Protein 2DYU (pdb70)

Foldseek 3Di:
DAKEKEWQAAQEAADFLVSLVVLLVVVLVLLLVCCVVPVRHAEYEYFFCSRQFDDLLPCQPPRRADAVVDPSLLSVLVSLLVSQHKYKDWGFHDDPPQFATTFTWMFIHGNNSHTFDIWTAQDADPDSDRHDHTDPQWDWGDGPQRFTETEHEAVCLLDLVSLLRSLVNPGQEYEYHYEQCPVVVVVNLVSLLVSLQLRLHKYWYWYHQYGYNPGRQRIWTWIAGSNSHTPWTDHRDHRDMTMDDDNSVVSVVCCVDPDPSNNSVCQQAPCCPVDPRHDRPPPDPQVVCVVVVRRDDPCPVPDDGDHNVVVPDDRPGTRDSD/DAKEKEWQAAQEAADFLVSLVVLLVVVLVLLQVVCVVVVGHAEYEYFACSRQFDDPQACQPPRRADAVVDPSLLSVLVSLQVSQHKYKDWGFHDDPPVFATTFTWIFIHGNNSDTFDIWTAQDAPPDVDRHDHTDPQWDWGDGPQRFIETEHEACRLLDLVSLLVHLVNPGQEYEYHYEACPPVVVSVLVSQLCSLQLRLHKYWYWYHQDGYNPGRQRIWIWIAGSNSHTPWIDHGDHRDMTMDDDNSVVSVVCCVDPDPSNNSCCQQAPPCVVPPSHHRPNVDPQVVCVVVVRRDDPCVVPDDPDHNPVPDDDPVGTDDSD

Organism: Helicobacter pylori (strain ATCC 700392 / 26695) (NCBI:txid85962)

Radius of gyration: 25.65 Å; Cα contacts (8 Å, |Δi|>4): 1725; chains: 2; bounding box: 52×65×75 Å

Structure (mmCIF, N/CA/C/O backbone):
data_2DYU
#
_entry.id   2DYU
#
_cell.length_a   147.215
_cell.length_b   147.215
_cell.length_c   72.273
_cell.angle_alpha   90.00
_cell.angle_beta   90.00
_cell.angle_gamma   120.00
#
_symmetry.space_group_name_H-M   'H 3'
#
loop_
_entity.id
_entity.type
_entity.pdbx_description
1 polymer Formamidase
2 water water
#
loop_
_atom_site.group_PDB
_atom_site.id
_atom_site.type_symbol
_atom_site.label_atom_id
_atom_site.label_alt_id
_atom_site.label_comp_id
_atom_site.label_asym_id
_atom_site.label_entity_id
_atom_site.label_seq_id
_atom_site.pdbx_PDB_ins_code
_atom_site.Cartn_x
_atom_site.Cartn_y
_atom_site.Cartn_z
_atom_site.occupancy
_atom_site.B_iso_or_equiv
_atom_site.auth_seq_id
_atom_site.auth_comp_id
_atom_site.auth_asym_id
_atom_site.auth_atom_id
_atom_site.pdbx_PDB_model_num
ATOM 1 N N . GLY A 1 13 ? -20.081 3.519 -15.353 1.00 18.18 13 GLY A N 1
ATOM 2 C CA . GLY A 1 13 ? -19.158 2.507 -15.956 1.00 17.44 13 GLY A CA 1
ATOM 3 C C . GLY A 1 13 ? -18.882 1.304 -15.078 1.00 17.31 13 GLY A C 1
ATOM 4 O O . GLY A 1 13 ? -19.172 1.309 -13.877 1.00 17.38 13 GLY A O 1
ATOM 5 N N . PHE A 1 14 ? -18.323 0.258 -15.678 1.00 16.01 14 PHE A N 1
ATOM 6 C CA . PHE A 1 14 ? -17.766 -0.833 -14.894 1.00 15.32 14 PHE A CA 1
ATOM 7 C C . PHE A 1 14 ? -16.519 -1.368 -15.582 1.00 14.77 14 PHE A C 1
ATOM 8 O O . PHE A 1 14 ? -16.372 -1.236 -16.790 1.00 14.79 14 PHE A O 1
ATOM 16 N N . LEU A 1 15 ? -15.625 -1.958 -14.796 1.00 14.22 15 LEU A N 1
ATOM 17 C CA . LEU A 1 15 ? -14.376 -2.507 -15.302 1.00 13.94 15 LEU A CA 1
ATOM 18 C C . LEU A 1 15 ? -14.565 -3.986 -15.568 1.00 13.70 15 LEU A C 1
ATOM 19 O O . LEU A 1 15 ? -15.023 -4.718 -14.689 1.00 13.38 15 LEU A O 1
ATOM 24 N N . VAL A 1 16 ? -14.196 -4.421 -16.774 1.00 13.67 16 VAL A N 1
ATOM 25 C CA . VAL A 1 16 ? -14.286 -5.825 -17.154 1.00 13.26 16 VAL A CA 1
ATOM 26 C C . VAL A 1 16 ? -12.886 -6.422 -17.335 1.00 13.26 16 VAL A C 1
ATOM 27 O O . VAL A 1 16 ? -11.949 -5.727 -17.725 1.00 12.82 16 VAL A O 1
ATOM 31 N N . ALA A 1 17 ? -12.748 -7.711 -17.035 1.00 13.01 17 ALA A N 1
ATOM 32 C CA . ALA A 1 17 ? -11.492 -8.425 -17.255 1.00 12.77 17 ALA A CA 1
ATOM 33 C C . ALA A 1 17 ? -11.758 -9.700 -18.040 1.00 12.84 17 ALA A C 1
ATOM 34 O O . ALA A 1 17 ? -12.649 -10.471 -17.696 1.00 12.89 17 ALA A O 1
ATOM 36 N N . ALA A 1 18 ? -10.987 -9.898 -19.101 1.00 12.61 18 ALA A N 1
ATOM 37 C CA . ALA A 1 18 ? -11.048 -11.118 -19.897 1.00 12.62 18 ALA A CA 1
ATOM 38 C C . ALA A 1 18 ? -9.730 -11.854 -19.730 1.00 12.62 18 ALA A C 1
ATOM 39 O O . ALA A 1 18 ? -8.653 -11.287 -19.961 1.00 12.53 18 ALA A O 1
ATOM 41 N N . ILE A 1 19 ? -9.810 -13.116 -19.319 1.00 12.13 19 ILE A N 1
ATOM 42 C CA . ILE A 1 19 ? -8.617 -13.865 -18.924 1.00 12.56 19 ILE A CA 1
ATOM 43 C C . ILE A 1 19 ? -8.148 -14.806 -20.027 1.00 12.28 19 ILE A C 1
ATOM 44 O O . ILE A 1 19 ? -8.875 -15.720 -20.411 1.00 12.59 19 ILE A O 1
ATOM 49 N N . GLN A 1 20 ? -6.920 -14.606 -20.508 1.00 12.29 20 GLN A N 1
ATOM 50 C CA . GLN A 1 20 ? -6.343 -15.474 -21.525 1.00 13.02 20 GLN A CA 1
ATOM 51 C C . GLN A 1 20 ? -5.783 -16.702 -20.829 1.00 13.45 20 GLN A C 1
ATOM 52 O O . GLN A 1 20 ? -4.569 -16.848 -20.649 1.00 13.60 20 GLN A O 1
ATOM 58 N N . PHE A 1 21 ? -6.704 -17.564 -20.419 1.00 13.96 21 PHE A N 1
ATOM 59 C CA . PHE A 1 21 ? -6.407 -18.714 -19.588 1.00 14.25 21 PHE A CA 1
ATOM 60 C C . PHE A 1 21 ? -5.760 -19.836 -20.396 1.00 15.15 21 PHE A C 1
ATOM 61 O O . PHE A 1 21 ? -6.268 -20.213 -21.450 1.00 15.17 21 PHE A O 1
ATOM 69 N N . PRO A 1 22 ? -4.619 -20.363 -19.909 1.00 15.73 22 PRO A N 1
ATOM 70 C CA . PRO A 1 22 ? -4.012 -21.539 -20.498 1.00 16.78 22 PRO A CA 1
ATOM 71 C C . PRO A 1 22 ? -4.486 -22.827 -19.822 1.00 17.55 22 PRO A C 1
ATOM 72 O O . PRO A 1 22 ? -4.426 -22.958 -18.596 1.00 18.41 22 PRO A O 1
ATOM 76 N N . VAL A 1 23 ? -4.955 -23.776 -20.617 1.00 18.05 23 VAL A N 1
ATOM 77 C CA . VAL A 1 23 ? -5.361 -25.059 -20.075 1.00 18.57 23 VAL A CA 1
ATOM 78 C C . VAL A 1 23 ? -4.342 -26.141 -20.453 1.00 18.86 23 VAL A C 1
ATOM 79 O O . VAL A 1 23 ? -3.916 -26.228 -21.608 1.00 18.79 23 VAL A O 1
ATOM 83 N N . PRO A 1 24 ? -3.909 -26.944 -19.467 1.00 19.59 24 PRO A N 1
ATOM 84 C CA . PRO A 1 24 ? -3.022 -28.053 -19.801 1.00 20.17 24 PRO A CA 1
ATOM 85 C C . PRO A 1 24 ? -3.779 -29.111 -20.595 1.00 20.48 24 PRO A C 1
ATOM 86 O O . PRO A 1 24 ? -4.997 -28.994 -20.778 1.00 20.48 24 PRO A O 1
ATOM 90 N N . ILE A 1 25 ? -3.070 -30.125 -21.083 1.00 20.88 25 ILE A N 1
ATOM 91 C CA . ILE A 1 25 ? -3.741 -31.278 -21.660 1.00 20.88 25 ILE A CA 1
ATOM 92 C C . ILE A 1 25 ? -4.514 -31.940 -20.524 1.00 20.49 25 ILE A C 1
ATOM 93 O O . ILE A 1 25 ? -4.018 -32.047 -19.401 1.00 20.59 25 ILE A O 1
ATOM 98 N N . VAL A 1 26 ? -5.758 -32.314 -20.803 1.00 19.65 26 VAL A N 1
ATOM 99 C CA . VAL A 1 26 ? -6.638 -32.847 -19.774 1.00 18.76 26 VAL A CA 1
ATOM 100 C C . VAL A 1 26 ? -6.842 -34.330 -20.036 1.00 18.14 26 VAL A C 1
ATOM 101 O O . VAL A 1 26 ? -7.417 -34.709 -21.051 1.00 17.89 26 VAL A O 1
ATOM 105 N N . ASN A 1 27 ? -6.360 -35.157 -19.112 1.00 18.05 27 ASN A N 1
ATOM 106 C CA . ASN A 1 27 ? -6.403 -36.609 -19.273 1.00 17.79 27 ASN A CA 1
ATOM 107 C C . ASN A 1 27 ? -7.344 -37.307 -18.293 1.00 17.63 27 ASN A C 1
ATOM 108 O O . ASN A 1 27 ? -7.567 -38.512 -18.406 1.00 17.87 27 ASN A O 1
ATOM 113 N N . SER A 1 28 ? -7.894 -36.552 -17.343 1.00 17.49 28 SER A N 1
ATOM 114 C CA . SER A 1 28 ? -8.607 -37.130 -16.206 1.00 17.32 28 SER A CA 1
ATOM 115 C C . SER A 1 28 ? -9.516 -36.130 -15.485 1.00 17.58 28 SER A C 1
ATOM 116 O O . SER A 1 28 ? -9.379 -34.920 -15.654 1.00 17.35 28 SER A O 1
ATOM 119 N N . ARG A 1 29 ? -10.428 -36.649 -14.661 1.00 17.60 29 ARG A N 1
ATOM 120 C CA . ARG A 1 29 ? -11.207 -35.818 -13.748 1.00 18.29 29 ARG A CA 1
ATOM 121 C C . ARG A 1 29 ? -10.271 -35.043 -12.819 1.00 18.04 29 ARG A C 1
ATOM 122 O O . ARG A 1 29 ? -10.553 -33.901 -12.455 1.00 17.98 29 ARG A O 1
ATOM 130 N N . LYS A 1 30 ? -9.154 -35.668 -12.449 1.00 17.74 30 LYS A N 1
ATOM 131 C CA . LYS A 1 30 ? -8.138 -35.014 -11.625 1.00 17.93 30 LYS A CA 1
ATOM 132 C C . LYS A 1 30 ? -7.658 -33.709 -12.264 1.00 17.28 30 LYS A C 1
ATOM 133 O O . LYS A 1 30 ? -7.557 -32.682 -11.591 1.00 17.25 30 LYS A O 1
ATOM 139 N N . ASP A 1 31 ? -7.393 -33.753 -13.567 1.00 17.05 31 ASP A N 1
ATOM 140 C CA . ASP A 1 31 ? -6.961 -32.563 -14.305 1.00 16.53 31 ASP A CA 1
ATOM 141 C C . ASP A 1 31 ? -8.061 -31.510 -14.384 1.00 16.11 31 ASP A C 1
ATOM 142 O O . ASP A 1 31 ? -7.783 -30.312 -14.319 1.00 15.59 31 ASP A O 1
ATOM 147 N N . ILE A 1 32 ? -9.305 -31.961 -14.515 1.00 15.66 32 ILE A N 1
ATOM 148 C CA . ILE A 1 32 ? -10.448 -31.049 -14.560 1.00 15.40 32 ILE A CA 1
ATOM 149 C C . ILE A 1 32 ? -10.583 -30.298 -13.226 1.00 15.72 32 ILE A C 1
ATOM 150 O O . ILE A 1 32 ? -10.757 -29.074 -13.200 1.00 15.05 32 ILE A O 1
ATOM 155 N N . ASP A 1 33 ? -10.499 -31.029 -12.115 1.00 16.01 33 ASP A N 1
ATOM 156 C CA . ASP A 1 33 ? -10.531 -30.406 -10.793 1.00 16.67 33 ASP A CA 1
ATOM 157 C C . ASP A 1 33 ? -9.377 -29.400 -10.627 1.00 16.81 33 ASP A C 1
ATOM 158 O O . ASP A 1 33 ? -9.537 -28.344 -10.017 1.00 16.30 33 ASP A O 1
ATOM 163 N N . HIS A 1 34 ? -8.220 -29.746 -11.185 1.00 17.78 34 HIS A N 1
ATOM 164 C CA . HIS A 1 34 ? -7.057 -28.852 -11.207 1.00 18.60 34 HIS A CA 1
ATOM 165 C C . HIS A 1 34 ? -7.374 -27.556 -11.969 1.00 17.97 34 HIS A C 1
ATOM 166 O O . HIS A 1 34 ? -7.098 -26.459 -11.481 1.00 18.38 34 HIS A O 1
ATOM 173 N N . ASN A 1 35 ? -7.971 -27.674 -13.154 1.00 17.34 35 ASN A N 1
ATOM 174 C CA . ASN A 1 35 ? -8.392 -26.479 -13.897 1.00 16.55 35 ASN A CA 1
ATOM 175 C C . ASN A 1 35 ? -9.351 -25.622 -13.087 1.00 16.02 35 ASN A C 1
ATOM 176 O O . ASN A 1 35 ? -9.245 -24.397 -13.083 1.00 15.46 35 ASN A O 1
ATOM 181 N N . ILE A 1 36 ? -10.292 -26.269 -12.405 1.00 15.46 36 ILE A N 1
ATOM 182 C CA . ILE A 1 36 ? -11.264 -25.552 -11.595 1.00 15.20 36 ILE A CA 1
ATOM 183 C C . ILE A 1 36 ? -10.580 -24.756 -10.482 1.00 15.79 36 ILE A C 1
ATOM 184 O O . ILE A 1 36 ? -10.904 -23.578 -10.255 1.00 15.09 36 ILE A O 1
ATOM 189 N N . GLU A 1 37 ? -9.624 -25.382 -9.799 1.00 15.92 37 GLU A N 1
ATOM 190 C CA . GLU A 1 37 ? -8.904 -24.673 -8.744 1.00 17.22 37 GLU A CA 1
ATOM 191 C C . GLU A 1 37 ? -8.055 -23.548 -9.320 1.00 16.92 37 GLU A C 1
ATOM 192 O O . GLU A 1 37 ? -8.014 -22.450 -8.759 1.00 17.62 37 GLU A O 1
ATOM 198 N N . SER A 1 38 ? -7.411 -23.809 -10.454 1.00 16.85 38 SER A N 1
ATOM 199 C CA . SER A 1 38 ? -6.621 -22.794 -11.153 1.00 16.71 38 SER A CA 1
ATOM 200 C C . SER A 1 38 ? -7.461 -21.582 -11.587 1.00 16.10 38 SER A C 1
ATOM 201 O O . SER A 1 38 ? -7.032 -20.438 -11.447 1.00 15.68 38 SER A O 1
ATOM 204 N N . ILE A 1 39 ? -8.652 -21.841 -12.123 1.00 15.04 39 ILE A N 1
ATOM 205 C CA . ILE A 1 39 ? -9.574 -20.769 -12.504 1.00 14.83 39 ILE A CA 1
ATOM 206 C C . ILE A 1 39 ? -9.985 -19.937 -11.290 1.00 15.05 39 ILE A C 1
ATOM 207 O O . ILE A 1 39 ? -9.969 -18.702 -11.323 1.00 14.94 39 ILE A O 1
ATOM 212 N N . ILE A 1 40 ? -10.318 -20.617 -10.202 1.00 14.78 40 ILE A N 1
ATOM 213 C CA . ILE A 1 40 ? -10.727 -19.931 -8.978 1.00 15.04 40 ILE A CA 1
ATOM 214 C C . ILE A 1 40 ? -9.593 -19.058 -8.413 1.00 15.25 40 ILE A C 1
ATOM 215 O O . ILE A 1 40 ? -9.823 -17.897 -8.052 1.00 15.12 40 ILE A O 1
ATOM 220 N N . ARG A 1 41 ? -8.372 -19.597 -8.372 1.00 15.36 41 ARG A N 1
ATOM 221 C CA . ARG A 1 41 ? -7.200 -18.822 -7.938 1.00 16.25 41 ARG A CA 1
ATOM 222 C C . ARG A 1 41 ? -6.992 -17.596 -8.817 1.00 15.69 41 ARG A C 1
ATOM 223 O O . ARG A 1 41 ? -6.691 -16.513 -8.328 1.00 15.86 41 ARG A O 1
ATOM 231 N N . THR A 1 42 ? -7.155 -17.781 -10.123 1.00 15.78 42 THR A N 1
ATOM 232 C CA . THR A 1 42 ? -7.017 -16.692 -11.087 1.00 15.72 42 THR A CA 1
ATOM 233 C C . THR A 1 42 ? -8.097 -15.626 -10.868 1.00 15.60 42 THR A C 1
ATOM 234 O O . THR A 1 42 ? -7.840 -14.421 -11.002 1.00 15.37 42 THR A O 1
ATOM 238 N N . LEU A 1 43 ? -9.308 -16.073 -10.546 1.00 15.34 43 LEU A N 1
ATOM 239 C CA . LEU A 1 43 ? -10.413 -15.160 -10.280 1.00 15.47 43 LEU A CA 1
ATOM 240 C C . LEU A 1 43 ? -10.084 -14.260 -9.093 1.00 15.74 43 LEU A C 1
ATOM 241 O O . LEU A 1 43 ? -10.201 -13.034 -9.177 1.00 15.50 43 LEU A O 1
ATOM 246 N N . HIS A 1 44 ? -9.675 -14.873 -7.987 1.00 15.70 44 HIS A N 1
ATOM 247 C CA . HIS A 1 44 ? -9.293 -14.106 -6.808 1.00 16.05 44 HIS A CA 1
ATOM 248 C C . HIS A 1 44 ? -8.111 -13.166 -7.049 1.00 15.86 44 HIS A C 1
ATOM 249 O O . HIS A 1 44 ? -8.136 -12.019 -6.585 1.00 15.65 44 HIS A O 1
ATOM 256 N N . ALA A 1 45 ? -7.104 -13.639 -7.780 1.00 16.12 45 ALA A N 1
ATOM 257 C CA . ALA A 1 45 ? -5.899 -12.850 -8.072 1.00 16.37 45 ALA A CA 1
ATOM 258 C C . ALA A 1 45 ? -6.226 -11.643 -8.940 1.00 16.39 45 ALA A C 1
ATOM 259 O O . ALA A 1 45 ? -5.638 -10.574 -8.782 1.00 17.49 45 ALA A O 1
ATOM 261 N N . THR A 1 46 ? -7.162 -11.825 -9.863 1.00 16.72 46 THR A N 1
ATOM 262 C CA . THR A 1 46 ? -7.625 -10.739 -10.721 1.00 16.73 46 THR A CA 1
ATOM 263 C C . THR A 1 46 ? -8.343 -9.673 -9.898 1.00 16.97 46 THR A C 1
ATOM 264 O O . THR A 1 46 ? -8.127 -8.473 -10.096 1.00 17.24 46 THR A O 1
ATOM 268 N N . LYS A 1 47 ? -9.189 -10.103 -8.969 1.00 17.51 47 LYS A N 1
ATOM 269 C CA . LYS A 1 47 ? -9.888 -9.161 -8.099 1.00 17.95 47 LYS A CA 1
ATOM 270 C C . LYS A 1 47 ? -8.895 -8.417 -7.206 1.00 18.34 47 LYS A C 1
ATOM 271 O O . LYS A 1 47 ? -9.060 -7.226 -6.948 1.00 18.58 47 LYS A O 1
ATOM 277 N N . ALA A 1 48 ? -7.870 -9.122 -6.740 1.00 18.41 48 ALA A N 1
ATOM 278 C CA . ALA A 1 48 ? -6.863 -8.513 -5.883 1.00 19.08 48 ALA A CA 1
ATOM 279 C C . ALA A 1 48 ? -6.070 -7.500 -6.679 1.00 19.56 48 ALA A C 1
ATOM 280 O O . ALA A 1 48 ? -5.771 -6.413 -6.186 1.00 19.71 48 ALA A O 1
ATOM 282 N N . GLY A 1 49 ? -5.737 -7.861 -7.914 1.00 19.81 49 GLY A N 1
ATOM 283 C CA . GLY A 1 49 ? -4.922 -7.016 -8.775 1.00 20.19 49 GLY A CA 1
ATOM 284 C C . GLY A 1 49 ? -5.684 -5.825 -9.329 1.00 20.59 49 GLY A C 1
ATOM 285 O O . GLY A 1 49 ? -5.107 -4.764 -9.572 1.00 20.76 49 GLY A O 1
ATOM 286 N N . TYR A 1 50 ? -6.983 -6.012 -9.534 1.00 20.38 50 TYR A N 1
ATOM 287 C CA . TYR A 1 50 ? -7.863 -4.985 -10.081 1.00 20.52 50 TYR A CA 1
ATOM 288 C C . TYR A 1 50 ? -9.067 -4.848 -9.163 1.00 20.69 50 TYR A C 1
ATOM 289 O O . TYR A 1 50 ? -10.145 -5.375 -9.463 1.00 20.07 50 TYR A O 1
ATOM 298 N N . PRO A 1 51 ? -8.894 -4.148 -8.030 1.00 20.30 51 PRO A N 1
ATOM 299 C CA . PRO A 1 51 ? -9.949 -4.061 -7.014 1.00 20.32 51 PRO A CA 1
ATOM 300 C C . PRO A 1 51 ? -11.293 -3.538 -7.525 1.00 20.08 51 PRO A C 1
ATOM 301 O O . PRO A 1 51 ? -12.331 -3.788 -6.909 1.00 20.15 51 PRO A O 1
ATOM 305 N N . GLY A 1 52 ? -11.275 -2.825 -8.644 1.00 19.70 52 GLY A N 1
ATOM 306 C CA . GLY A 1 52 ? -12.492 -2.265 -9.197 1.00 19.34 52 GLY A CA 1
ATOM 307 C C . GLY A 1 52 ? -13.246 -3.186 -10.134 1.00 18.57 52 GLY A C 1
ATOM 308 O O . GLY A 1 52 ? -14.378 -2.885 -10.502 1.00 19.57 52 GLY A O 1
ATOM 309 N N . VAL A 1 53 ? -12.627 -4.299 -10.527 1.00 17.73 53 VAL A N 1
ATOM 310 C CA . VAL A 1 53 ? -13.229 -5.202 -11.525 1.00 16.79 53 VAL A CA 1
ATOM 311 C C . VAL A 1 53 ? -14.567 -5.777 -11.051 1.00 16.21 53 VAL A C 1
ATOM 312 O O . VAL A 1 53 ? -14.701 -6.204 -9.899 1.00 16.17 53 VAL A O 1
ATOM 316 N N . GLU A 1 54 ? -15.565 -5.769 -11.929 1.00 15.05 54 GLU A N 1
ATOM 317 C CA . GLU A 1 54 ? -16.883 -6.298 -11.558 1.00 14.99 54 GLU A CA 1
ATOM 318 C C . GLU A 1 54 ? -17.319 -7.491 -12.399 1.00 14.09 54 GLU A C 1
ATOM 319 O O . GLU A 1 54 ? -18.310 -8.140 -12.078 1.00 14.47 54 GLU A O 1
ATOM 325 N N . LEU A 1 55 ? -16.594 -7.753 -13.484 1.00 13.13 55 LEU A N 1
ATOM 326 C CA . LEU A 1 55 ? -16.935 -8.854 -14.392 1.00 12.47 55 LEU A CA 1
ATOM 327 C C . LEU A 1 55 ? -15.649 -9.492 -14.872 1.00 11.72 55 LEU A C 1
ATOM 328 O O . LEU A 1 55 ? -14.784 -8.813 -15.452 1.00 11.26 55 LEU A O 1
ATOM 333 N N . ILE A 1 56 ? -15.508 -10.786 -14.591 1.00 10.87 56 ILE A N 1
ATOM 334 C CA . ILE A 1 56 ? -14.320 -11.550 -14.956 1.00 10.76 56 ILE A CA 1
ATOM 335 C C . ILE A 1 56 ? -14.729 -12.714 -15.865 1.00 10.72 56 ILE A C 1
ATOM 336 O O . ILE A 1 56 ? -15.604 -13.504 -15.503 1.00 10.67 56 ILE A O 1
ATOM 341 N N . ILE A 1 57 ? -14.099 -12.811 -17.036 1.00 10.48 57 ILE A N 1
ATOM 342 C CA . ILE A 1 57 ? -14.554 -13.727 -18.089 1.00 10.76 57 ILE A CA 1
ATOM 343 C C . ILE A 1 57 ? -13.489 -14.751 -18.485 1.00 10.87 57 ILE A C 1
ATOM 344 O O . ILE A 1 57 ? -12.396 -14.379 -18.892 1.00 11.68 57 ILE A O 1
ATOM 349 N N . PHE A 1 58 ? -13.829 -16.035 -18.362 1.00 10.90 58 PHE A N 1
ATOM 350 C CA . PHE A 1 58 ? -12.939 -17.128 -18.756 1.00 10.43 58 PHE A CA 1
ATOM 351 C C . PHE A 1 58 ? -13.357 -17.726 -20.105 1.00 10.18 58 PHE A C 1
ATOM 352 O O . PHE A 1 58 ? -14.537 -17.690 -20.465 1.00 10.51 58 PHE A O 1
ATOM 360 N N . PRO A 1 59 ? -12.380 -18.257 -20.864 1.00 10.63 59 PRO A N 1
ATOM 361 C CA . PRO A 1 59 ? -12.616 -18.753 -22.221 1.00 10.48 59 PRO A CA 1
ATOM 362 C C . PRO A 1 59 ? -13.351 -20.083 -22.306 1.00 10.68 59 PRO A C 1
ATOM 363 O O . PRO A 1 59 ? -13.496 -20.811 -21.307 1.00 10.49 59 PRO A O 1
ATOM 367 N N . GLU A 1 60 ? -13.800 -20.395 -23.520 1.00 10.54 60 GLU A N 1
ATOM 368 C CA . GLU A 1 60 ? -14.377 -21.702 -23.824 1.00 10.74 60 GLU A CA 1
ATOM 369 C C . GLU A 1 60 ? -13.339 -22.791 -23.555 1.00 10.51 60 GLU A C 1
ATOM 370 O O . GLU A 1 60 ? -12.152 -22.619 -23.858 1.00 10.59 60 GLU A O 1
ATOM 376 N N . TYR A 1 61 ? -13.798 -23.899 -22.974 1.00 10.80 61 TYR A N 1
ATOM 377 C CA . TYR A 1 61 ? -12.964 -25.075 -22.678 1.00 11.25 61 TYR A CA 1
ATOM 378 C C . TYR A 1 61 ? -11.975 -24.870 -21.520 1.00 11.17 61 TYR A C 1
ATOM 379 O O . TYR A 1 61 ? -11.115 -25.713 -21.279 1.00 11.69 61 TYR A O 1
ATOM 388 N N . SER A 1 62 ? -12.121 -23.776 -20.778 1.00 11.55 62 SER A N 1
ATOM 389 C CA . SER A 1 62 ? -11.188 -23.510 -19.692 1.00 11.53 62 SER A CA 1
ATOM 390 C C . SER A 1 62 ? -11.382 -24.484 -18.516 1.00 12.24 62 SER A C 1
ATOM 391 O O . SER A 1 62 ? -10.432 -24.759 -17.787 1.00 13.25 62 SER A O 1
ATOM 394 N N . THR A 1 63 ? -12.588 -25.031 -18.360 1.00 12.43 63 THR A N 1
ATOM 395 C CA . THR A 1 63 ? -12.858 -26.008 -17.291 1.00 12.76 63 THR A CA 1
ATOM 396 C C . THR A 1 63 ? -12.330 -27.404 -17.637 1.00 13.11 63 THR A C 1
ATOM 397 O O . THR A 1 63 ? -11.639 -28.033 -16.836 1.00 12.62 63 THR A O 1
ATOM 401 N N . GLN A 1 64 ? -12.649 -27.883 -18.835 1.00 12.93 64 GLN A N 1
ATOM 402 C CA . GLN A 1 64 ? -12.415 -29.286 -19.172 1.00 13.51 64 GLN A CA 1
ATOM 403 C C . GLN A 1 64 ? -11.352 -29.529 -20.244 1.00 14.07 64 GLN A C 1
ATOM 404 O O . GLN A 1 64 ? -11.007 -30.678 -20.535 1.00 13.70 64 GLN A O 1
ATOM 410 N N . GLY A 1 65 ? -10.844 -28.454 -20.838 1.00 14.47 65 GLY A N 1
ATOM 411 C CA . GLY A 1 65 ? -9.855 -28.577 -21.898 1.00 15.09 65 GLY A CA 1
ATOM 412 C C . GLY A 1 65 ? -10.442 -29.083 -23.197 1.00 15.90 65 GLY A C 1
ATOM 413 O O . GLY A 1 65 ? -11.660 -29.049 -23.398 1.00 14.91 65 GLY A O 1
ATOM 414 N N . LEU A 1 66 ? -9.561 -29.554 -24.076 1.00 17.21 66 LEU A N 1
ATOM 415 C CA . LEU A 1 66 ? -9.925 -29.931 -25.431 1.00 18.54 66 LEU A CA 1
ATOM 416 C C . LEU A 1 66 ? -9.351 -31.284 -25.817 1.00 19.04 66 LEU A C 1
ATOM 417 O O . LEU A 1 66 ? -8.666 -31.406 -26.838 1.00 19.46 66 LEU A O 1
ATOM 422 N N . ASN A 1 67 ? -9.617 -32.299 -25.004 1.00 18.96 67 ASN A N 1
ATOM 423 C CA . ASN A 1 67 ? -9.179 -33.645 -25.332 1.00 19.30 67 ASN A CA 1
ATOM 424 C C . ASN A 1 67 ? -10.275 -34.314 -26.140 1.00 19.82 67 ASN A C 1
ATOM 425 O O . ASN A 1 67 ? -11.246 -34.817 -25.572 1.00 20.03 67 ASN A O 1
ATOM 430 N N . THR A 1 68 ? -10.121 -34.323 -27.463 1.00 20.55 68 THR A N 1
ATOM 431 C CA . THR A 1 68 ? -11.194 -34.784 -28.346 1.00 21.42 68 THR A CA 1
ATOM 432 C C . THR A 1 68 ? -11.381 -36.294 -28.324 1.00 21.45 68 THR A C 1
ATOM 433 O O . THR A 1 68 ? -12.359 -36.810 -28.864 1.00 21.81 68 THR A O 1
ATOM 437 N N . ALA A 1 69 ? -10.457 -37.003 -27.687 1.00 21.55 69 ALA A N 1
ATOM 438 C CA . ALA A 1 69 ? -10.603 -38.442 -27.521 1.00 21.32 69 ALA A CA 1
ATOM 439 C C . ALA A 1 69 ? -11.422 -38.784 -26.270 1.00 20.94 69 ALA A C 1
ATOM 440 O O . ALA A 1 69 ? -11.864 -39.922 -26.110 1.00 21.26 69 ALA A O 1
ATOM 442 N N . LYS A 1 70 ? -11.629 -37.797 -25.398 1.00 20.17 70 LYS A N 1
ATOM 443 C CA . LYS A 1 70 ? -12.234 -38.037 -24.084 1.00 19.28 70 LYS A CA 1
ATOM 444 C C . LYS A 1 70 ? -13.434 -37.136 -23.790 1.00 18.55 70 LYS A C 1
ATOM 445 O O . LYS A 1 70 ? -14.180 -37.387 -22.844 1.00 18.05 70 LYS A O 1
ATOM 451 N N . TRP A 1 71 ? -13.606 -36.083 -24.580 1.00 17.44 71 TRP A N 1
ATOM 452 C CA . TRP A 1 71 ? -14.535 -34.995 -24.226 1.00 17.22 71 TRP A CA 1
ATOM 453 C C . TRP A 1 71 ? -16.029 -35.347 -24.184 1.00 16.58 71 TRP A C 1
ATOM 454 O O . TRP A 1 71 ? -16.833 -34.594 -23.617 1.00 16.77 71 TRP A O 1
ATOM 465 N N . LEU A 1 72 ? -16.389 -36.497 -24.753 1.00 16.43 72 LEU A N 1
ATOM 466 C CA . LEU A 1 72 ? -17.768 -36.992 -24.708 1.00 16.04 72 LEU A CA 1
ATOM 467 C C . LEU A 1 72 ? -17.988 -38.072 -23.643 1.00 15.58 72 LEU A C 1
ATOM 468 O O . LEU A 1 72 ? -19.102 -38.585 -23.492 1.00 15.16 72 LEU A O 1
ATOM 473 N N . SER A 1 73 ? -16.929 -38.416 -22.910 1.00 15.15 73 SER A N 1
ATOM 474 C CA . SER A 1 73 ? -17.034 -39.431 -21.852 1.00 15.01 73 SER A CA 1
ATOM 475 C C . SER A 1 73 ? -17.670 -38.882 -20.576 1.00 14.59 73 SER A C 1
ATOM 476 O O . SER A 1 73 ? -17.581 -37.687 -20.289 1.00 14.24 73 SER A O 1
ATOM 479 N N . GLU A 1 74 ? -18.306 -39.756 -19.796 1.00 14.60 74 GLU A N 1
ATOM 480 C CA . GLU A 1 74 ? -18.926 -39.312 -18.542 1.00 14.90 74 GLU A CA 1
ATOM 481 C C . GLU A 1 74 ? -17.912 -38.636 -17.622 1.00 14.51 74 GLU A C 1
ATOM 482 O O . GLU A 1 74 ? -18.229 -37.646 -16.964 1.00 14.74 74 GLU A O 1
ATOM 488 N N . GLU A 1 75 ? -16.691 -39.166 -17.578 1.00 14.16 75 GLU A N 1
ATOM 489 C CA . GLU A 1 75 ? -15.648 -38.589 -16.732 1.00 13.71 75 GLU A CA 1
ATOM 490 C C . GLU A 1 75 ? -15.399 -37.111 -17.047 1.00 13.06 75 GLU A C 1
ATOM 491 O O . GLU A 1 75 ? -14.999 -36.336 -16.176 1.00 13.28 75 GLU A O 1
ATOM 497 N N . PHE A 1 76 ? -15.638 -36.733 -18.299 1.00 12.51 76 PHE A N 1
ATOM 498 C CA . PHE A 1 76 ? -15.294 -35.391 -18.768 1.00 12.90 76 PHE A CA 1
ATOM 499 C C . PHE A 1 76 ? -16.484 -34.427 -18.783 1.00 12.46 76 PHE A C 1
ATOM 500 O O . PHE A 1 76 ? -16.348 -33.272 -19.208 1.00 11.93 76 PHE A O 1
ATOM 508 N N . LEU A 1 77 ? -17.642 -34.898 -18.321 1.00 12.50 77 LEU A N 1
ATOM 509 C CA . LEU A 1 77 ? -18.858 -34.082 -18.355 1.00 12.82 77 LEU A CA 1
ATOM 510 C C . LEU A 1 77 ? -19.377 -33.717 -16.971 1.00 12.90 77 LEU A C 1
ATOM 511 O O . LEU A 1 77 ? -19.260 -34.496 -16.022 1.00 12.99 77 LEU A O 1
ATOM 516 N N . LEU A 1 78 ? -19.951 -32.519 -16.868 1.00 13.06 78 LEU A N 1
ATOM 517 C CA . LEU A 1 78 ? -20.447 -32.014 -15.588 1.00 13.12 78 LEU A CA 1
ATOM 518 C C . LEU A 1 78 ? -21.911 -31.641 -15.687 1.00 13.03 78 LEU A C 1
ATOM 519 O O . LEU A 1 78 ? -22.451 -31.450 -16.784 1.00 12.44 78 LEU A O 1
ATOM 524 N N . ASP A 1 79 ? -22.543 -31.523 -14.526 1.00 13.24 79 ASP A N 1
ATOM 525 C CA . ASP A 1 79 ? -23.909 -31.045 -14.448 1.00 13.82 79 ASP A CA 1
ATOM 526 C C . ASP A 1 79 ? -23.897 -29.540 -14.215 1.00 14.24 79 ASP A C 1
ATOM 527 O O . ASP A 1 79 ? -22.970 -29.002 -13.605 1.00 14.53 79 ASP A O 1
ATOM 532 N N . VAL A 1 80 ? -24.924 -28.866 -14.725 1.00 14.42 80 VAL A N 1
ATOM 533 C CA . VAL A 1 80 ? -25.080 -27.433 -14.534 1.00 14.88 80 VAL A CA 1
ATOM 534 C C . VAL A 1 80 ? -26.503 -27.153 -14.064 1.00 15.09 80 VAL A C 1
ATOM 535 O O . VAL A 1 80 ? -27.441 -27.222 -14.858 1.00 15.48 80 VAL A O 1
ATOM 539 N N . PRO A 1 81 ? -26.672 -26.843 -12.770 1.00 15.67 81 PRO A N 1
ATOM 540 C CA . PRO A 1 81 ? -25.619 -26.707 -11.763 1.00 15.57 81 PRO A CA 1
ATOM 541 C C . PRO A 1 81 ? -25.131 -28.046 -11.205 1.00 15.61 81 PRO A C 1
ATOM 542 O O . PRO A 1 81 ? -25.779 -29.081 -11.397 1.00 15.63 81 PRO A O 1
ATOM 546 N N . GLY A 1 82 ? -23.988 -28.015 -10.530 1.00 15.61 82 GLY A N 1
ATOM 547 C CA . GLY A 1 82 ? -23.442 -29.196 -9.860 1.00 16.43 82 GLY A CA 1
ATOM 548 C C . GLY A 1 82 ? -22.406 -28.767 -8.844 1.00 16.31 82 GLY A C 1
ATOM 549 O O . GLY A 1 82 ? -22.262 -27.575 -8.560 1.00 16.70 82 GLY A O 1
ATOM 550 N N . LYS A 1 83 ? -21.666 -29.725 -8.297 1.00 16.45 83 LYS A N 1
ATOM 551 C CA . LYS A 1 83 ? -20.684 -29.395 -7.276 1.00 16.62 83 LYS A CA 1
ATOM 552 C C . LYS A 1 83 ? -19.622 -28.425 -7.796 1.00 16.43 83 LYS A C 1
ATOM 553 O O . LYS A 1 83 ? -19.128 -27.588 -7.044 1.00 16.56 83 LYS A O 1
ATOM 559 N N . GLU A 1 84 ? -19.282 -28.537 -9.080 1.00 15.67 84 GLU A N 1
ATOM 560 C CA . GLU A 1 84 ? -18.244 -27.688 -9.670 1.00 15.43 84 GLU A CA 1
ATOM 561 C C . GLU A 1 84 ? -18.723 -26.254 -9.856 1.00 15.13 84 GLU A C 1
ATOM 562 O O . GLU A 1 84 ? -17.990 -25.312 -9.542 1.00 15.09 84 GLU A O 1
ATOM 568 N N . THR A 1 85 ? -19.942 -26.083 -10.362 1.00 15.30 85 THR A N 1
ATOM 569 C CA . THR A 1 85 ? -20.490 -24.731 -10.477 1.00 15.49 85 THR A CA 1
ATOM 570 C C . THR A 1 85 ? -20.649 -24.114 -9.090 1.00 15.76 85 THR A C 1
ATOM 571 O O . THR A 1 85 ? -20.482 -22.906 -8.937 1.00 15.96 85 THR A O 1
ATOM 575 N N . GLU A 1 86 ? -20.928 -24.934 -8.074 1.00 16.08 86 GLU A N 1
ATOM 576 C CA . GLU A 1 86 ? -21.046 -24.398 -6.711 1.00 16.86 86 GLU A CA 1
ATOM 577 C C . GLU A 1 86 ? -19.702 -23.844 -6.225 1.00 16.18 86 GLU A C 1
ATOM 578 O O . GLU A 1 86 ? -19.661 -22.871 -5.475 1.00 15.84 86 GLU A O 1
ATOM 584 N N . LEU A 1 87 ? -18.609 -24.467 -6.660 1.00 15.34 87 LEU A N 1
ATOM 585 C CA . LEU A 1 87 ? -17.269 -23.968 -6.358 1.00 15.02 87 LEU A CA 1
ATOM 586 C C . LEU A 1 87 ? -17.013 -22.612 -7.009 1.00 14.67 87 LEU A C 1
ATOM 587 O O . LEU A 1 87 ? -16.416 -21.711 -6.399 1.00 14.28 87 LEU A O 1
ATOM 592 N N . TYR A 1 88 ? -17.451 -22.479 -8.259 1.00 14.31 88 TYR A N 1
ATOM 593 C CA . TYR A 1 88 ? -17.323 -21.223 -8.984 1.00 14.12 88 TYR A CA 1
ATOM 594 C C . TYR A 1 88 ? -18.222 -20.181 -8.329 1.00 14.33 88 TYR A C 1
ATOM 595 O O . TYR A 1 88 ? -17.846 -19.017 -8.207 1.00 14.54 88 TYR A O 1
ATOM 604 N N . ALA A 1 89 ? -19.410 -20.611 -7.915 1.00 14.69 89 ALA A N 1
ATOM 605 C CA . ALA A 1 89 ? -20.367 -19.730 -7.246 1.00 15.24 89 ALA A CA 1
ATOM 606 C C . ALA A 1 89 ? -19.767 -19.167 -5.965 1.00 15.72 89 ALA A C 1
ATOM 607 O O . ALA A 1 89 ? -19.868 -17.970 -5.688 1.00 15.74 89 ALA A O 1
ATOM 609 N N . LYS A 1 90 ? -19.138 -20.043 -5.188 1.00 16.09 90 LYS A N 1
ATOM 610 C CA . LYS A 1 90 ? -18.484 -19.654 -3.936 1.00 16.52 90 LYS A CA 1
ATOM 611 C C . LYS A 1 90 ? -17.393 -18.607 -4.171 1.00 16.18 90 LYS A C 1
ATOM 612 O O . LYS A 1 90 ? -17.294 -17.623 -3.432 1.00 16.33 90 LYS A O 1
ATOM 618 N N . ALA A 1 91 ? -16.587 -18.819 -5.209 1.00 15.62 91 ALA A N 1
ATOM 619 C CA . ALA A 1 91 ? -15.536 -17.882 -5.599 1.00 15.50 91 ALA A CA 1
ATOM 620 C C . ALA A 1 91 ? -16.106 -16.512 -5.965 1.00 15.43 91 ALA A C 1
ATOM 621 O O . ALA A 1 91 ? -15.591 -15.492 -5.519 1.00 15.78 91 ALA A O 1
ATOM 623 N N . CYS A 1 92 ? -17.159 -16.487 -6.782 1.00 15.48 92 CYS A N 1
ATOM 624 C CA . CYS A 1 92 ? -17.770 -15.216 -7.177 1.00 15.58 92 CYS A CA 1
ATOM 625 C C . CYS A 1 92 ? -18.371 -14.487 -5.978 1.00 16.36 92 CYS A C 1
ATOM 626 O O . CYS A 1 92 ? -18.259 -13.269 -5.883 1.00 16.33 92 CYS A O 1
ATOM 629 N N . LYS A 1 93 ? -18.997 -15.235 -5.067 1.00 17.01 93 LYS A N 1
ATOM 630 C CA . LYS A 1 93 ? -19.554 -14.644 -3.848 1.00 18.26 93 LYS A CA 1
ATOM 631 C C . LYS A 1 93 ? -18.448 -14.052 -2.973 1.00 18.63 93 LYS A C 1
ATOM 632 O O . LYS A 1 93 ? -18.571 -12.931 -2.479 1.00 19.16 93 LYS A O 1
ATOM 638 N N . GLU A 1 94 ? -17.357 -14.793 -2.808 1.00 19.08 94 GLU A N 1
ATOM 639 C CA . GLU A 1 94 ? -16.222 -14.323 -2.008 1.00 19.88 94 GLU A CA 1
ATOM 640 C C . GLU A 1 94 ? -15.535 -13.089 -2.601 1.00 19.41 94 GLU A C 1
ATOM 641 O O . GLU A 1 94 ? -15.253 -12.123 -1.883 1.00 19.22 94 GLU A O 1
ATOM 647 N N . ALA A 1 95 ? -15.291 -13.106 -3.909 1.00 18.68 95 ALA A N 1
ATOM 648 C CA . ALA A 1 95 ? -14.625 -11.982 -4.562 1.00 17.92 95 ALA A CA 1
ATOM 649 C C . ALA A 1 95 ? -15.578 -10.828 -4.851 1.00 17.51 95 ALA A C 1
ATOM 650 O O . ALA A 1 95 ? -15.136 -9.732 -5.213 1.00 18.23 95 ALA A O 1
ATOM 652 N N . LYS A 1 96 ? -16.873 -11.083 -4.696 1.00 16.92 96 LYS A N 1
ATOM 653 C CA . LYS A 1 96 ? -17.926 -10.124 -5.029 1.00 16.41 96 LYS A CA 1
ATOM 654 C C . LYS A 1 96 ? -17.819 -9.637 -6.477 1.00 15.97 96 LYS A C 1
ATOM 655 O O . LYS A 1 96 ? -17.796 -8.436 -6.741 1.00 15.90 96 LYS A O 1
ATOM 661 N N . VAL A 1 97 ? -17.749 -10.585 -7.409 1.00 15.06 97 VAL A N 1
ATOM 662 C CA . VAL A 1 97 ? -17.716 -10.261 -8.836 1.00 14.30 97 VAL A CA 1
ATOM 663 C C . VAL A 1 97 ? -18.730 -11.105 -9.592 1.00 13.73 97 VAL A C 1
ATOM 664 O O . VAL A 1 97 ? -19.211 -12.114 -9.086 1.00 13.93 97 VAL A O 1
ATOM 668 N N . TYR A 1 98 ? -19.064 -10.656 -10.798 1.00 13.17 98 TYR A N 1
ATOM 669 C CA . TYR A 1 98 ? -19.723 -11.491 -11.790 1.00 12.44 98 TYR A CA 1
ATOM 670 C C . TYR A 1 98 ? -18.638 -12.297 -12.498 1.00 12.32 98 TYR A C 1
ATOM 671 O O . TYR A 1 98 ? -17.576 -11.769 -12.823 1.00 12.25 98 TYR A O 1
ATOM 680 N N . GLY A 1 99 ? -18.896 -13.578 -12.736 1.00 11.68 99 GLY A N 1
ATOM 681 C CA . GLY A 1 99 ? -17.920 -14.425 -13.417 1.00 11.59 99 GLY A CA 1
ATOM 682 C C . GLY A 1 99 ? -18.568 -15.174 -14.559 1.00 11.60 99 GLY A C 1
ATOM 683 O O . GLY A 1 99 ? -19.734 -15.551 -14.468 1.00 11.85 99 GLY A O 1
ATOM 684 N N . VAL A 1 100 ? -17.823 -15.382 -15.642 1.00 11.04 100 VAL A N 1
ATOM 685 C CA . VAL A 1 100 ? -18.336 -16.159 -16.767 1.00 10.91 100 VAL A CA 1
ATOM 686 C C . VAL A 1 100 ? -17.490 -17.412 -16.933 1.00 10.78 100 VAL A C 1
ATOM 687 O O . VAL A 1 100 ? -16.261 -17.321 -17.008 1.00 10.45 100 VAL A O 1
ATOM 691 N N . PHE A 1 101 ? -18.151 -18.567 -17.004 1.00 10.08 101 PHE A N 1
ATOM 692 C CA . PHE A 1 101 ? -17.463 -19.857 -17.015 1.00 10.30 101 PHE A CA 1
ATOM 693 C C . PHE A 1 101 ? -17.978 -20.762 -18.127 1.00 10.28 101 PHE A C 1
ATOM 694 O O . PHE A 1 101 ? -19.127 -20.650 -18.543 1.00 10.16 101 PHE A O 1
ATOM 702 N N . SER A 1 102 ? -17.114 -21.662 -18.586 1.00 10.67 102 SER A N 1
ATOM 703 C CA . SER A 1 102 ? -17.435 -22.610 -19.649 1.00 11.21 102 SER A CA 1
ATOM 704 C C . SER A 1 102 ? -17.498 -24.029 -19.090 1.00 11.18 102 SER A C 1
ATOM 705 O O . SER A 1 102 ? -16.561 -24.471 -18.430 1.00 11.55 102 SER A O 1
ATOM 708 N N . ILE A 1 103 ? -18.595 -24.738 -19.351 1.00 11.53 103 ILE A N 1
ATOM 709 C CA . ILE A 1 103 ? -18.748 -26.110 -18.865 1.00 11.69 103 ILE A CA 1
ATOM 710 C C . ILE A 1 103 ? -19.373 -26.972 -19.960 1.00 11.37 103 ILE A C 1
ATOM 711 O O . ILE A 1 103 ? -20.422 -26.621 -20.501 1.00 11.42 103 ILE A O 1
ATOM 716 N N . MET A 1 104 ? -18.723 -28.082 -20.298 1.00 11.56 104 MET A N 1
ATOM 717 C CA . MET A 1 104 ? -19.342 -29.065 -21.185 1.00 11.35 104 MET A CA 1
ATOM 718 C C . MET A 1 104 ? -20.315 -29.857 -20.323 1.00 11.36 104 MET A C 1
ATOM 719 O O . MET A 1 104 ? -19.917 -30.512 -19.347 1.00 11.24 104 MET A O 1
ATOM 724 N N . GLU A 1 105 ? -21.592 -29.741 -20.655 1.00 11.33 105 GLU A N 1
ATOM 725 C CA . GLU A 1 105 ? -22.667 -30.149 -19.764 1.00 11.94 105 GLU A CA 1
ATOM 726 C C . GLU A 1 105 ? -23.333 -31.460 -20.171 1.00 12.07 105 GLU A C 1
ATOM 727 O O . GLU A 1 105 ? -23.875 -31.584 -21.266 1.00 11.85 105 GLU A O 1
ATOM 733 N N . ARG A 1 106 ? -23.290 -32.434 -19.267 1.00 13.07 106 ARG A N 1
ATOM 734 C CA . ARG A 1 106 ? -24.056 -33.666 -19.421 1.00 13.67 106 ARG A CA 1
ATOM 735 C C . ARG A 1 106 ? -25.512 -33.381 -19.808 1.00 13.93 106 ARG A C 1
ATOM 736 O O . ARG A 1 106 ? -26.217 -32.618 -19.132 1.00 14.54 106 ARG A O 1
ATOM 744 N N . ASN A 1 107 ? -25.964 -34.000 -20.891 1.00 14.59 107 ASN A N 1
ATOM 745 C CA . ASN A 1 107 ? -27.335 -33.829 -21.322 1.00 15.88 107 ASN A CA 1
ATOM 746 C C . ASN A 1 107 ? -28.254 -34.707 -20.477 1.00 16.99 107 ASN A C 1
ATOM 747 O O . ASN A 1 107 ? -28.055 -35.918 -20.417 1.00 16.89 107 ASN A O 1
ATOM 752 N N . PRO A 1 108 ? -29.246 -34.092 -19.800 1.00 18.44 108 PRO A N 1
ATOM 753 C CA . PRO A 1 108 ? -30.216 -34.863 -19.012 1.00 19.45 108 PRO A CA 1
ATOM 754 C C . PRO A 1 108 ? -30.967 -35.892 -19.859 1.00 20.37 108 PRO A C 1
ATOM 755 O O . PRO A 1 108 ? -31.438 -36.907 -19.327 1.00 20.94 108 PRO A O 1
ATOM 759 N N . ASP A 1 109 ? -31.080 -35.635 -21.160 1.00 20.83 109 ASP A N 1
ATOM 760 C CA . ASP A 1 109 ? -31.631 -36.609 -22.099 1.00 21.89 109 ASP A CA 1
ATOM 761 C C . ASP A 1 109 ? -30.514 -37.551 -22.534 1.00 22.08 109 ASP A C 1
ATOM 762 O O . ASP A 1 109 ? -29.634 -37.161 -23.293 1.00 22.48 109 ASP A O 1
ATOM 767 N N . SER A 1 110 ? -30.557 -38.798 -22.064 1.00 22.79 110 SER A N 1
ATOM 768 C CA . SER A 1 110 ? -29.465 -39.744 -22.314 1.00 23.22 110 SER A CA 1
ATOM 769 C C . SER A 1 110 ? -29.364 -40.190 -23.777 1.00 23.23 110 SER A C 1
ATOM 770 O O . SER A 1 110 ? -28.404 -40.860 -24.158 1.00 23.54 110 SER A O 1
ATOM 773 N N . ASN A 1 111 ? -30.348 -39.811 -24.587 1.00 22.94 111 ASN A N 1
ATOM 774 C CA . ASN A 1 111 ? -30.332 -40.099 -26.017 1.00 22.81 111 ASN A CA 1
ATOM 775 C C . ASN A 1 111 ? -29.797 -38.941 -26.853 1.00 21.84 111 ASN A C 1
ATOM 776 O O . ASN A 1 111 ? -29.956 -38.926 -28.075 1.00 21.90 111 ASN A O 1
ATOM 781 N N . LYS A 1 112 ? -29.173 -37.973 -26.185 1.00 20.18 112 LYS A N 1
ATOM 782 C CA . LYS A 1 112 ? -28.604 -36.805 -26.852 1.00 18.70 112 LYS A CA 1
ATOM 783 C C . LYS A 1 112 ? -27.206 -36.523 -26.310 1.00 17.53 112 LYS A C 1
ATOM 784 O O . LYS A 1 112 ? -26.931 -36.761 -25.131 1.00 17.27 112 LYS A O 1
ATOM 790 N N . ASN A 1 113 ? -26.333 -36.010 -27.175 1.00 16.24 113 ASN A N 1
ATOM 791 C CA . ASN A 1 113 ? -24.985 -35.617 -26.777 1.00 14.88 113 ASN A CA 1
ATOM 792 C C . ASN A 1 113 ? -25.006 -34.457 -25.781 1.00 14.13 113 ASN A C 1
ATOM 793 O O . ASN A 1 113 ? -25.987 -33.709 -25.713 1.00 13.83 113 ASN A O 1
ATOM 798 N N . PRO A 1 114 ? -23.921 -34.303 -25.001 1.00 13.31 114 PRO A N 1
ATOM 799 C CA . PRO A 1 114 ? -23.814 -33.171 -24.083 1.00 12.50 114 PRO A CA 1
ATOM 800 C C . PRO A 1 114 ? -23.854 -31.802 -24.780 1.00 12.11 114 PRO A C 1
ATOM 801 O O . PRO A 1 114 ? -23.629 -31.706 -25.986 1.00 12.03 114 PRO A O 1
ATOM 805 N N . TYR A 1 115 ? -24.150 -30.763 -24.003 1.00 11.60 115 TYR A N 1
ATOM 806 C CA . TYR A 1 115 ? -24.140 -29.389 -24.497 1.00 11.12 115 TYR A CA 1
ATOM 807 C C . TYR A 1 115 ? -22.804 -28.720 -24.213 1.00 11.01 115 TYR A C 1
ATOM 808 O O . TYR A 1 115 ? -22.045 -29.146 -23.330 1.00 10.19 115 TYR A O 1
ATOM 817 N N . ASN A 1 116 ? -22.541 -27.650 -24.958 1.00 10.28 116 ASN A N 1
ATOM 818 C CA . ASN A 1 116 ? -21.426 -26.754 -24.673 1.00 10.37 116 ASN A CA 1
ATOM 819 C C . ASN A 1 116 ? -22.044 -25.510 -24.029 1.00 10.49 116 ASN A C 1
ATOM 820 O O . ASN A 1 116 ? -22.735 -24.744 -24.699 1.00 10.52 116 ASN A O 1
ATOM 825 N N . THR A 1 117 ? -21.786 -25.320 -22.737 1.00 10.19 117 THR A N 1
ATOM 826 C CA . THR A 1 117 ? -22.569 -24.398 -21.914 1.00 10.40 117 THR A CA 1
ATOM 827 C C . THR A 1 117 ? -21.725 -23.268 -21.311 1.00 10.14 117 THR A C 1
ATOM 828 O O . THR A 1 117 ? -20.554 -23.463 -20.979 1.00 10.47 117 THR A O 1
ATOM 832 N N . ALA A 1 118 ? -22.324 -22.085 -21.204 1.00 9.94 118 ALA A N 1
ATOM 833 C CA . ALA A 1 118 ? -21.709 -20.972 -20.508 1.00 9.78 118 ALA A CA 1
ATOM 834 C C . ALA A 1 118 ? -22.657 -20.536 -19.414 1.00 9.64 118 ALA A C 1
ATOM 835 O O . ALA A 1 118 ? -23.879 -20.555 -19.595 1.00 9.57 118 ALA A O 1
ATOM 837 N N . ILE A 1 119 ? -22.093 -20.153 -18.276 1.00 9.76 119 ILE A N 1
ATOM 838 C CA . ILE A 1 119 ? -22.886 -19.551 -17.216 1.00 10.33 119 ILE A CA 1
ATOM 839 C C . ILE A 1 119 ? -22.309 -18.215 -16.764 1.00 10.00 119 ILE A C 1
ATOM 840 O O . ILE A 1 119 ? -21.102 -17.979 -16.849 1.00 10.29 119 ILE A O 1
ATOM 845 N N . ILE A 1 120 ? -23.193 -17.336 -16.301 1.00 11.25 120 ILE A N 1
ATOM 846 C CA . ILE A 1 120 ? -22.780 -16.142 -15.576 1.00 11.49 120 ILE A CA 1
ATOM 847 C C . ILE A 1 120 ? -23.296 -16.272 -14.158 1.00 12.17 120 ILE A C 1
ATOM 848 O O . ILE A 1 120 ? -24.479 -16.507 -13.936 1.00 11.98 120 ILE A O 1
ATOM 853 N N . ILE A 1 121 ? -22.385 -16.134 -13.209 1.00 13.13 121 ILE A N 1
ATOM 854 C CA . ILE A 1 121 ? -22.717 -16.154 -11.795 1.00 13.79 121 ILE A CA 1
ATOM 855 C C . ILE A 1 121 ? -22.532 -14.737 -11.248 1.00 14.21 121 ILE A C 1
ATOM 856 O O . ILE A 1 121 ? -21.595 -14.040 -11.642 1.00 14.17 121 ILE A O 1
ATOM 861 N N . ASP A 1 122 ? -23.419 -14.314 -10.353 1.00 14.41 122 ASP A N 1
ATOM 862 C CA . ASP A 1 122 ? -23.373 -12.938 -9.845 1.00 14.76 122 ASP A CA 1
ATOM 863 C C . ASP A 1 122 ? -22.575 -12.848 -8.535 1.00 14.97 122 ASP A C 1
ATOM 864 O O . ASP A 1 122 ? -22.084 -13.858 -8.046 1.00 15.07 122 ASP A O 1
ATOM 869 N N . PRO A 1 123 ? -22.376 -11.628 -8.008 1.00 15.76 123 PRO A N 1
ATOM 870 C CA . PRO A 1 123 ? -21.599 -11.465 -6.776 1.00 16.21 123 PRO A CA 1
ATOM 871 C C . PRO A 1 123 ? -22.269 -12.051 -5.531 1.00 17.01 123 PRO A C 1
ATOM 872 O O . PRO A 1 123 ? -21.678 -12.020 -4.445 1.00 16.96 123 PRO A O 1
ATOM 876 N N . GLN A 1 124 ? -23.479 -12.584 -5.694 1.00 17.90 124 GLN A N 1
ATOM 877 C CA . GLN A 1 124 ? -24.171 -13.300 -4.619 1.00 18.80 124 GLN A CA 1
ATOM 878 C C . GLN A 1 124 ? -23.926 -14.803 -4.721 1.00 18.54 124 GLN A C 1
ATOM 879 O O . GLN A 1 124 ? -24.283 -15.569 -3.820 1.00 18.27 124 GLN A O 1
ATOM 885 N N . GLY A 1 125 ? -23.304 -15.219 -5.820 1.00 18.11 125 GLY A N 1
ATOM 886 C CA . GLY A 1 125 ? -23.024 -16.633 -6.050 1.00 17.85 125 GLY A CA 1
ATOM 887 C C . GLY A 1 125 ? -24.202 -17.355 -6.681 1.00 17.65 125 GLY A C 1
ATOM 888 O O . GLY A 1 125 ? -24.286 -18.583 -6.632 1.00 18.25 125 GLY A O 1
ATOM 889 N N . GLU A 1 126 ? -25.122 -16.606 -7.275 1.00 17.71 126 GLU A N 1
ATOM 890 C CA . GLU A 1 126 ? -26.242 -17.223 -7.977 1.00 18.00 126 GLU A CA 1
ATOM 891 C C . GLU A 1 126 ? -25.974 -17.267 -9.479 1.00 17.35 126 GLU A C 1
ATOM 892 O O . GLU A 1 126 ? -25.494 -16.288 -10.060 1.00 17.05 126 GLU A O 1
ATOM 898 N N . ILE A 1 127 ? -26.275 -18.401 -10.106 1.00 16.39 127 ILE A N 1
ATOM 899 C CA . ILE A 1 127 ? -26.236 -18.478 -11.560 1.00 15.43 127 ILE A CA 1
ATOM 900 C C . ILE A 1 127 ? -27.424 -17.688 -12.093 1.00 14.98 127 ILE A C 1
ATOM 901 O O . ILE A 1 127 ? -28.579 -18.042 -11.834 1.00 15.60 127 ILE A O 1
ATOM 906 N N . ILE A 1 128 ? -27.139 -16.609 -12.816 1.00 13.90 128 ILE A N 1
ATOM 907 C CA . ILE A 1 128 ? -28.180 -15.718 -13.300 1.00 13.54 128 ILE A CA 1
ATOM 908 C C . ILE A 1 128 ? -28.376 -15.839 -14.806 1.00 13.16 128 ILE A C 1
ATOM 909 O O . ILE A 1 128 ? -29.291 -15.240 -15.370 1.00 13.21 128 ILE A O 1
ATOM 914 N N . LEU A 1 129 ? -27.505 -16.606 -15.455 1.00 12.44 129 LEU A N 1
ATOM 915 C CA . LEU A 1 129 ? -27.651 -16.857 -16.886 1.00 12.10 129 LEU A CA 1
ATOM 916 C C . LEU A 1 129 ? -27.047 -18.206 -17.226 1.00 11.68 129 LEU A C 1
ATOM 917 O O . LEU A 1 129 ? -25.944 -18.529 -16.786 1.00 10.99 129 LEU A O 1
ATOM 922 N N . LYS A 1 130 ? -27.797 -19.002 -17.979 1.00 11.36 130 LYS A N 1
ATOM 923 C CA . LYS A 1 130 ? -27.308 -20.278 -18.478 1.00 11.44 130 LYS A CA 1
ATOM 924 C C . LYS A 1 130 ? -27.595 -20.310 -19.974 1.00 11.35 130 LYS A C 1
ATOM 925 O O . LYS A 1 130 ? -28.746 -20.134 -20.406 1.00 11.57 130 LYS A O 1
ATOM 931 N N . TYR A 1 131 ? -26.542 -20.521 -20.758 1.00 10.97 131 TYR A N 1
ATOM 932 C CA . TYR A 1 131 ? -26.634 -20.508 -22.209 1.00 10.90 131 TYR A CA 1
ATOM 933 C C . TYR A 1 131 ? -25.994 -21.777 -22.777 1.00 11.09 131 TYR A C 1
ATOM 934 O O . TYR A 1 131 ? -24.863 -22.113 -22.419 1.00 10.98 131 TYR A O 1
ATOM 943 N N . ARG A 1 132 ? -26.711 -22.480 -23.653 1.00 10.53 132 ARG A N 1
ATOM 944 C CA . ARG A 1 132 ? -26.156 -23.654 -24.320 1.00 10.68 132 ARG A CA 1
ATOM 945 C C . ARG A 1 132 ? -25.857 -23.310 -25.771 1.00 10.63 132 ARG A C 1
ATOM 946 O O . ARG A 1 132 ? -26.752 -22.887 -26.506 1.00 11.21 132 ARG A O 1
ATOM 954 N N . LYS A 1 133 ? -24.597 -23.486 -26.165 1.00 10.65 133 LYS A N 1
ATOM 955 C CA . LYS A 1 133 ? -24.088 -23.068 -27.470 1.00 10.62 133 LYS A CA 1
ATOM 956 C C . LYS A 1 133 ? -25.069 -23.423 -28.588 1.00 11.02 133 LYS A C 1
ATOM 957 O O . LYS A 1 133 ? -25.318 -24.595 -28.850 1.00 10.98 133 LYS A O 1
ATOM 963 N N . LEU A 1 134 ? -25.640 -22.404 -29.219 1.00 10.61 134 LEU A N 1
ATOM 964 C CA . LEU A 1 134 ? -26.639 -22.631 -30.259 1.00 11.07 134 LEU A CA 1
ATOM 965 C C . LEU A 1 134 ? -26.018 -23.173 -31.544 1.00 11.20 134 LEU A C 1
ATOM 966 O O . LEU A 1 134 ? -26.645 -23.961 -32.256 1.00 11.00 134 LEU A O 1
ATOM 971 N N . PHE A 1 135 ? -24.780 -22.765 -31.832 1.00 11.23 135 PHE A N 1
ATOM 972 C CA . PHE A 1 135 ? -24.114 -23.155 -33.073 1.00 12.02 135 PHE A CA 1
ATOM 973 C C . PHE A 1 135 ? -22.783 -23.873 -32.815 1.00 11.81 135 PHE A C 1
ATOM 974 O O . PHE A 1 135 ? -21.712 -23.274 -32.946 1.00 11.74 135 PHE A O 1
ATOM 982 N N . PRO A 1 136 ? -22.847 -25.160 -32.437 1.00 12.04 136 PRO A N 1
ATOM 983 C CA . PRO A 1 136 ? -21.633 -25.966 -32.308 1.00 12.46 136 PRO A CA 1
ATOM 984 C C . PRO A 1 136 ? -20.760 -25.830 -33.552 1.00 13.02 136 PRO A C 1
ATOM 985 O O . PRO A 1 136 ? -21.284 -25.707 -34.666 1.00 13.11 136 PRO A O 1
ATOM 989 N N . TRP A 1 137 ? -19.441 -25.824 -33.369 1.00 13.50 137 TRP A N 1
ATOM 990 C CA . TRP A 1 137 ? -18.540 -25.600 -34.492 1.00 14.22 137 TRP A CA 1
ATOM 991 C C . TRP A 1 137 ? -18.375 -26.902 -35.284 1.00 14.63 137 TRP A C 1
ATOM 992 O O . TRP A 1 137 ? -17.592 -27.774 -34.920 1.00 15.52 137 TRP A O 1
ATOM 1003 N N . ASN A 1 138 ? -19.147 -27.030 -36.355 1.00 14.43 138 ASN A N 1
ATOM 1004 C CA . ASN A 1 138 ? -19.185 -28.264 -37.138 1.00 14.26 138 ASN A CA 1
ATOM 1005 C C . ASN A 1 138 ? -18.292 -28.211 -38.375 1.00 14.43 138 ASN A C 1
ATOM 1006 O O . ASN A 1 138 ? -18.141 -27.149 -38.987 1.00 14.23 138 ASN A O 1
ATOM 1011 N N . PRO A 1 139 ? -17.767 -29.371 -38.811 1.00 14.44 139 PRO A N 1
ATOM 1012 C CA . PRO A 1 139 ? -18.017 -30.757 -38.366 1.00 14.33 139 PRO A CA 1
ATOM 1013 C C . PRO A 1 139 ? -17.191 -31.292 -37.183 1.00 14.45 139 PRO A C 1
ATOM 1014 O O . PRO A 1 139 ? -17.349 -32.462 -36.808 1.00 13.93 139 PRO A O 1
ATOM 1018 N N . ILE A 1 140 ? -16.345 -30.458 -36.585 1.00 14.39 140 ILE A N 1
ATOM 1019 C CA . ILE A 1 140 ? -15.436 -30.944 -35.549 1.00 14.52 140 ILE A CA 1
ATOM 1020 C C . ILE A 1 140 ? -16.112 -31.188 -34.189 1.00 14.16 140 ILE A C 1
ATOM 1021 O O . ILE A 1 140 ? -15.782 -32.156 -33.496 1.00 13.57 140 ILE A O 1
ATOM 1026 N N . GLU A 1 141 ? -17.067 -30.334 -33.819 1.00 13.69 141 GLU A N 1
ATOM 1027 C CA . GLU A 1 141 ? -17.683 -30.414 -32.489 1.00 13.06 141 GLU A CA 1
ATOM 1028 C C . GLU A 1 141 ? -18.938 -31.269 -32.459 1.00 12.84 141 GLU A C 1
ATOM 1029 O O . GLU A 1 141 ? -19.815 -31.131 -33.314 1.00 13.02 141 GLU A O 1
ATOM 1035 N N . PRO A 1 142 ? -19.027 -32.161 -31.467 1.00 12.77 142 PRO A N 1
ATOM 1036 C CA . PRO A 1 142 ? -20.157 -33.068 -31.341 1.00 13.01 142 PRO A CA 1
ATOM 1037 C C . PRO A 1 142 ? -21.270 -32.587 -30.404 1.00 12.94 142 PRO A C 1
ATOM 1038 O O . PRO A 1 142 ? -22.181 -33.362 -30.099 1.00 13.25 142 PRO A O 1
ATOM 1042 N N . TRP A 1 143 ? -21.201 -31.337 -29.948 1.00 12.98 143 TRP A N 1
ATOM 1043 C CA . TRP A 1 143 ? -22.146 -30.850 -28.944 1.00 12.45 143 TRP A CA 1
ATOM 1044 C C . TRP A 1 143 ? -23.549 -30.758 -29.518 1.00 12.87 143 TRP A C 1
ATOM 1045 O O . TRP A 1 143 ? -23.731 -30.418 -30.687 1.00 12.31 143 TRP A O 1
ATOM 1056 N N . TYR A 1 144 ? -24.536 -31.071 -28.689 1.00 12.78 144 TYR A N 1
ATOM 1057 C CA . TYR A 1 144 ? -25.926 -30.939 -29.100 1.00 13.25 144 TYR A CA 1
ATOM 1058 C C . TYR A 1 144 ? -26.296 -29.461 -29.271 1.00 13.11 144 TYR A C 1
ATOM 1059 O O . TYR A 1 144 ? -25.903 -28.637 -28.446 1.00 12.80 144 TYR A O 1
ATOM 1068 N N . PRO A 1 145 ? -27.017 -29.109 -30.364 1.00 13.25 145 PRO A N 1
ATOM 1069 C CA . PRO A 1 145 ? -27.399 -27.703 -30.536 1.00 13.21 145 PRO A CA 1
ATOM 1070 C C . PRO A 1 145 ? -28.203 -27.218 -29.338 1.00 13.25 145 PRO A C 1
ATOM 1071 O O . PRO A 1 145 ? -29.099 -27.934 -28.869 1.00 13.06 145 PRO A O 1
ATOM 1075 N N . GLY A 1 146 ? -27.870 -26.028 -28.828 1.00 12.63 146 GLY A N 1
ATOM 1076 C CA . GLY A 1 146 ? -28.483 -25.506 -27.612 1.00 13.06 146 GLY A CA 1
ATOM 1077 C C . GLY A 1 146 ? -29.977 -25.242 -27.720 1.00 13.07 146 GLY A C 1
ATOM 1078 O O . GLY A 1 146 ? -30.485 -24.943 -28.789 1.00 13.26 146 GLY A O 1
ATOM 1079 N N . ASP A 1 147 ? -30.674 -25.337 -26.596 1.00 13.33 147 ASP A N 1
ATOM 1080 C CA . ASP A 1 147 ? -32.130 -25.235 -26.584 1.00 13.64 147 ASP A CA 1
ATOM 1081 C C . ASP A 1 147 ? -32.666 -24.191 -25.598 1.00 13.47 147 ASP A C 1
ATOM 1082 O O . ASP A 1 147 ? -33.834 -24.264 -25.196 1.00 13.95 147 ASP A O 1
ATOM 1087 N N . LEU A 1 148 ? -31.817 -23.244 -25.191 1.00 13.18 148 LEU A N 1
ATOM 1088 C CA . LEU A 1 148 ? -32.207 -22.220 -24.216 1.00 12.76 148 LEU A CA 1
ATOM 1089 C C . LEU A 1 148 ? -32.309 -20.828 -24.836 1.00 12.41 148 LEU A C 1
ATOM 1090 O O . LEU A 1 148 ? -32.451 -19.834 -24.126 1.00 12.53 148 LEU A O 1
ATOM 1095 N N . GLY A 1 149 ? -32.264 -20.768 -26.160 1.00 12.59 149 GLY A N 1
ATOM 1096 C CA . GLY A 1 149 ? -32.263 -19.489 -26.870 1.00 12.30 149 GLY A CA 1
ATOM 1097 C C . GLY A 1 149 ? -31.033 -18.677 -26.523 1.00 12.21 149 GLY A C 1
ATOM 1098 O O . GLY A 1 149 ? -30.007 -19.217 -26.115 1.00 12.53 149 GLY A O 1
ATOM 1099 N N . MET A 1 150 ? -31.136 -17.369 -26.696 1.00 12.46 150 MET A N 1
ATOM 1100 C CA . MET A 1 150 ? -30.060 -16.459 -26.342 1.00 12.30 150 MET A CA 1
ATOM 1101 C C . MET A 1 150 ? -30.565 -15.619 -25.163 1.00 12.58 150 MET A C 1
ATOM 1102 O O . MET A 1 150 ? -31.251 -14.609 -25.372 1.00 12.35 150 MET A O 1
ATOM 1107 N N . PRO A 1 151 ? -30.288 -16.061 -23.916 1.00 13.26 151 PRO A N 1
ATOM 1108 C CA . PRO A 1 151 ? -30.765 -15.306 -22.758 1.00 13.53 151 PRO A CA 1
ATOM 1109 C C . PRO A 1 151 ? -29.943 -14.053 -22.458 1.00 14.27 151 PRO A C 1
ATOM 1110 O O . PRO A 1 151 ? -28.804 -13.922 -22.913 1.00 14.24 151 PRO A O 1
ATOM 1114 N N . VAL A 1 152 ? -30.537 -13.159 -21.673 1.00 14.66 152 VAL A N 1
ATOM 1115 C CA . VAL A 1 152 ? -29.910 -11.904 -21.275 1.00 15.11 152 VAL A CA 1
ATOM 1116 C C . VAL A 1 152 ? -30.168 -11.746 -19.783 1.00 15.66 152 VAL A C 1
ATOM 1117 O O . VAL A 1 152 ? -31.230 -12.129 -19.294 1.00 16.02 152 VAL A O 1
ATOM 1121 N N . CYS A 1 153 ? -29.202 -11.213 -19.052 1.00 15.63 153 CYS A N 1
ATOM 1122 C CA . CYS A 1 153 ? -29.394 -10.976 -17.624 1.00 16.47 153 CYS A CA 1
ATOM 1123 C C . CYS A 1 153 ? -28.913 -9.588 -17.234 1.00 16.84 153 CYS A C 1
ATOM 1124 O O . CYS A 1 153 ? -28.239 -8.917 -18.010 1.00 16.77 153 CYS A O 1
ATOM 1127 N N . GLU A 1 154 ? -29.259 -9.166 -16.023 1.00 17.10 154 GLU A N 1
ATOM 1128 C CA . GLU A 1 154 ? -28.747 -7.919 -15.486 1.00 18.20 154 GLU A CA 1
ATOM 1129 C C . GLU A 1 154 ? -27.311 -8.088 -15.019 1.00 17.58 154 GLU A C 1
ATOM 1130 O O . GLU A 1 154 ? -26.988 -9.030 -14.289 1.00 17.99 154 GLU A O 1
ATOM 1136 N N . GLY A 1 155 ? -26.446 -7.177 -15.446 1.00 16.91 155 GLY A N 1
ATOM 1137 C CA . GLY A 1 155 ? -25.052 -7.199 -15.028 1.00 16.70 155 GLY A CA 1
ATOM 1138 C C . GLY A 1 1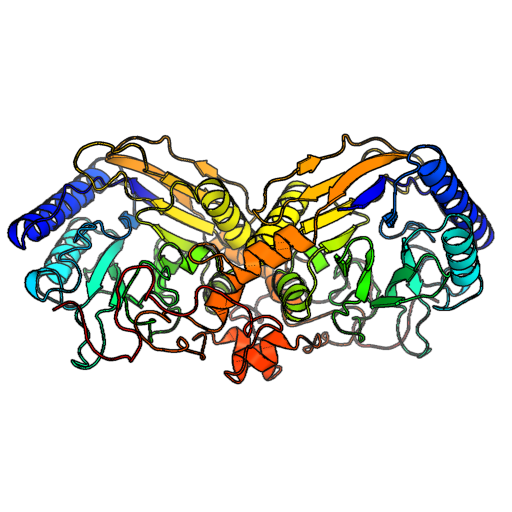55 ? -24.688 -5.949 -14.249 1.00 16.99 155 GLY A C 1
ATOM 1139 O O . GLY A 1 155 ? -25.571 -5.193 -13.837 1.00 17.29 155 GLY A O 1
ATOM 1140 N N . PRO A 1 156 ? -23.383 -5.715 -14.050 1.00 16.93 156 PRO A N 1
ATOM 1141 C CA . PRO A 1 156 ? -22.963 -4.537 -13.302 1.00 17.18 156 PRO A CA 1
ATOM 1142 C C . PRO A 1 156 ? -23.080 -3.259 -14.132 1.00 17.60 156 PRO A C 1
ATOM 1143 O O . PRO A 1 156 ? -23.101 -3.317 -15.366 1.00 17.16 156 PRO A O 1
ATOM 1147 N N . GLY A 1 157 ? -23.187 -2.124 -13.445 1.00 17.88 157 GLY A N 1
ATOM 1148 C CA . GLY A 1 157 ? -23.115 -0.806 -14.082 1.00 17.95 157 GLY A CA 1
ATOM 1149 C C . GLY A 1 157 ? -24.154 -0.509 -15.151 1.00 17.52 157 GLY A C 1
ATOM 1150 O O . GLY A 1 157 ? -23.861 0.185 -16.122 1.00 17.95 157 GLY A O 1
ATOM 1151 N N . GLY A 1 158 ? -25.368 -1.022 -14.973 1.00 17.35 158 GLY A N 1
ATOM 1152 C CA . GLY A 1 158 ? -26.451 -0.807 -15.932 1.00 16.95 158 GLY A CA 1
ATOM 1153 C C . GLY A 1 158 ? -26.401 -1.710 -17.153 1.00 16.49 158 GLY A C 1
ATOM 1154 O O . GLY A 1 158 ? -27.149 -1.516 -18.108 1.00 16.53 158 GLY A O 1
ATOM 1155 N N . SER A 1 159 ? -25.530 -2.715 -17.122 1.00 15.82 159 SER A N 1
ATOM 1156 C CA . SER A 1 159 ? -25.424 -3.634 -18.247 1.00 15.24 159 SER A CA 1
ATOM 1157 C C . SER A 1 159 ? -26.542 -4.673 -18.308 1.00 14.99 159 SER A C 1
ATOM 1158 O O . SER A 1 159 ? -27.126 -5.067 -17.291 1.00 14.90 159 SER A O 1
ATOM 1161 N N . LYS A 1 160 ? -26.825 -5.097 -19.528 1.00 14.08 160 LYS A N 1
ATOM 1162 C CA . LYS A 1 160 ? -27.648 -6.255 -19.798 1.00 13.53 160 LYS A CA 1
ATOM 1163 C C . LYS A 1 160 ? -26.711 -7.173 -20.547 1.00 13.05 160 LYS A C 1
ATOM 1164 O O . LYS A 1 160 ? -26.341 -6.889 -21.682 1.00 12.53 160 LYS A O 1
ATOM 1170 N N . LEU A 1 161 ? -26.294 -8.244 -19.886 1.00 12.37 161 LEU A N 1
ATOM 1171 C CA . LEU A 1 161 ? -25.266 -9.127 -20.414 1.00 12.47 161 LEU A CA 1
ATOM 1172 C C . LEU A 1 161 ? -25.860 -10.272 -21.200 1.00 12.17 161 LEU A C 1
ATOM 1173 O O . LEU A 1 161 ? -26.942 -10.754 -20.887 1.00 11.71 161 LEU A O 1
ATOM 1178 N N . ALA A 1 162 ? -25.137 -10.705 -22.228 1.00 12.01 162 ALA A N 1
ATOM 1179 C CA . ALA A 1 162 ? -25.463 -11.948 -22.918 1.00 11.67 162 ALA A CA 1
ATOM 1180 C C . ALA A 1 162 ? -24.146 -12.583 -23.286 1.00 11.31 162 ALA A C 1
ATOM 1181 O O . ALA A 1 162 ? -23.149 -11.878 -23.489 1.00 10.88 162 ALA A O 1
ATOM 1183 N N . VAL A 1 163 ? -24.133 -13.915 -23.345 1.00 11.18 163 VAL A N 1
ATOM 1184 C CA . VAL A 1 163 ? -22.932 -14.644 -23.735 1.00 11.08 163 VAL A CA 1
ATOM 1185 C C . VAL A 1 163 ? -23.206 -15.524 -24.942 1.00 11.02 163 VAL A C 1
ATOM 1186 O O . VAL A 1 163 ? -24.252 -16.159 -25.027 1.00 11.05 163 VAL A O 1
ATOM 1190 N N . CYS A 1 164 ? -22.275 -15.510 -25.889 1.00 10.24 164 CYS A N 1
ATOM 1191 C CA . CYS A 1 164 ? -22.242 -16.495 -26.949 1.00 10.47 164 CYS A CA 1
ATOM 1192 C C . CYS A 1 164 ? -20.910 -17.220 -26.859 1.00 10.56 164 CYS A C 1
ATOM 1193 O O . CYS A 1 164 ? -20.005 -16.790 -26.137 1.00 10.09 164 CYS A O 1
ATOM 1196 N N . ILE A 1 165 ? -20.805 -18.345 -27.557 1.00 10.52 165 ILE A N 1
ATOM 1197 C CA . ILE A 1 165 ? -19.636 -19.193 -27.432 1.00 11.05 165 ILE A CA 1
ATOM 1198 C C . ILE A 1 165 ? -18.988 -19.420 -28.785 1.00 11.71 165 ILE A C 1
ATOM 1199 O O . ILE A 1 165 ? -19.609 -20.001 -29.683 1.00 11.15 165 ILE A O 1
ATOM 1204 N N . CYS A 1 166 ? -17.756 -18.938 -28.926 1.00 13.63 166 CYS A N 1
ATOM 1205 C CA . CYS A 1 166 ? -16.902 -19.242 -30.086 1.00 13.46 166 CYS A CA 1
ATOM 1206 C C . CYS A 1 166 ? -17.562 -18.958 -31.430 1.00 12.60 166 CYS A C 1
ATOM 1207 O O . CYS A 1 166 ? -17.899 -17.820 -31.746 1.00 12.21 166 CYS A O 1
ATOM 1210 N N . HIS A 1 167 ? -17.739 -20.031 -32.198 1.00 11.91 167 HIS A N 1
ATOM 1211 C CA . HIS A 1 167 ? -18.403 -20.032 -33.500 1.00 11.64 167 HIS A CA 1
ATOM 1212 C C . HIS A 1 167 ? -19.722 -19.242 -33.556 1.00 10.92 167 HIS A C 1
ATOM 1213 O O . HIS A 1 167 ? -20.031 -18.631 -34.586 1.00 10.65 167 HIS A O 1
ATOM 1220 N N . ASP A 1 168 ? -20.486 -19.263 -32.460 1.00 10.33 168 ASP A N 1
ATOM 1221 C CA . ASP A 1 168 ? -21.714 -18.451 -32.315 1.00 10.54 168 ASP A CA 1
ATOM 1222 C C . ASP A 1 168 ? -21.513 -17.009 -32.780 1.00 10.08 168 ASP A C 1
ATOM 1223 O O . ASP A 1 168 ? -22.404 -16.392 -33.364 1.00 10.12 168 ASP A O 1
ATOM 1228 N N . GLY A 1 169 ? -20.341 -16.460 -32.466 1.00 10.01 169 GLY A N 1
ATOM 1229 C CA . GLY A 1 169 ? -20.040 -15.071 -32.773 1.00 9.93 169 GLY A CA 1
ATOM 1230 C C . GLY A 1 169 ? -19.922 -14.760 -34.258 1.00 9.94 169 GLY A C 1
ATOM 1231 O O . GLY A 1 169 ? -19.880 -13.589 -34.639 1.00 9.60 169 GLY A O 1
ATOM 1232 N N . MET A 1 170 ? -19.854 -15.803 -35.090 1.00 9.90 170 MET A N 1
ATOM 1233 C CA . MET A 1 170 ? -19.806 -15.655 -36.551 1.00 10.12 170 MET A CA 1
ATOM 1234 C C . MET A 1 170 ? -21.187 -15.459 -37.188 1.00 10.26 170 MET A C 1
ATOM 1235 O O . MET A 1 170 ? -21.297 -15.237 -38.394 1.00 10.08 170 MET A O 1
ATOM 1240 N N . ILE A 1 171 ? -22.228 -15.569 -36.371 1.00 10.32 171 ILE A N 1
ATOM 1241 C CA . ILE A 1 171 ? -23.607 -15.514 -36.834 1.00 10.24 171 ILE A CA 1
ATOM 1242 C C . ILE A 1 171 ? -24.214 -14.174 -36.420 1.00 10.35 171 ILE A C 1
ATOM 1243 O O . ILE A 1 171 ? -24.523 -13.961 -35.240 1.00 10.41 171 ILE A O 1
ATOM 1248 N N . PRO A 1 172 ? -24.344 -13.243 -37.378 1.00 10.43 172 PRO A N 1
ATOM 1249 C CA . PRO A 1 172 ? -24.785 -11.895 -37.024 1.00 10.86 172 PRO A CA 1
ATOM 1250 C C . PRO A 1 172 ? -26.212 -11.874 -36.498 1.00 10.71 172 PRO A C 1
ATOM 1251 O O . PRO A 1 172 ? -26.552 -11.015 -35.686 1.00 11.00 172 PRO A O 1
ATOM 1255 N N . GLU A 1 173 ? -27.037 -12.815 -36.959 1.00 10.84 173 GLU A N 1
ATOM 1256 C CA . GLU A 1 173 ? -28.410 -12.922 -36.467 1.00 10.69 173 GLU A CA 1
ATOM 1257 C C . GLU A 1 173 ? -28.449 -13.149 -34.955 1.00 10.61 173 GLU A C 1
ATOM 1258 O O . GLU A 1 173 ? -29.362 -12.694 -34.277 1.00 10.14 173 GLU A O 1
ATOM 1264 N N . LEU A 1 174 ? -27.455 -13.861 -34.434 1.00 10.41 174 LEU A N 1
ATOM 1265 C CA . LEU A 1 174 ? -27.419 -14.168 -33.017 1.00 10.68 174 LEU A CA 1
ATOM 1266 C C . LEU A 1 174 ? -27.065 -12.935 -32.188 1.00 10.61 174 LEU A C 1
ATOM 1267 O O . LEU A 1 174 ? -27.598 -12.740 -31.106 1.00 10.83 174 LEU A O 1
ATOM 1272 N N . ALA A 1 175 ? -26.146 -12.118 -32.692 1.00 10.69 175 ALA A N 1
ATOM 1273 C CA . ALA A 1 175 ? -25.823 -10.851 -32.031 1.00 10.54 175 ALA A CA 1
ATOM 1274 C C . ALA A 1 175 ? -27.047 -9.943 -32.049 1.00 10.33 175 ALA A C 1
ATOM 1275 O O . ALA A 1 175 ? -27.350 -9.250 -31.058 1.00 9.79 175 ALA A O 1
ATOM 1277 N N . ARG A 1 176 ? -27.764 -9.963 -33.171 1.00 10.62 176 ARG A N 1
ATOM 1278 C CA . ARG A 1 176 ? -29.008 -9.203 -33.307 1.00 11.01 176 ARG A CA 1
ATOM 1279 C C . ARG A 1 176 ? -30.037 -9.666 -32.275 1.00 11.29 176 ARG A C 1
ATOM 1280 O O . ARG A 1 176 ? -30.697 -8.847 -31.629 1.00 11.47 176 ARG A O 1
ATOM 1288 N N . GLU A 1 177 ? -30.154 -10.979 -32.107 1.00 11.42 177 GLU A N 1
ATOM 1289 C CA . GLU A 1 177 ? -31.062 -11.554 -31.110 1.00 11.10 177 GLU A CA 1
ATOM 1290 C C . GLU A 1 177 ? -30.759 -11.098 -29.684 1.00 11.20 177 GLU A C 1
ATOM 1291 O O . GLU A 1 177 ? -31.678 -10.761 -28.920 1.00 11.36 177 GLU A O 1
ATOM 1297 N N . ALA A 1 178 ? -29.482 -11.108 -29.313 1.00 10.68 178 ALA A N 1
ATOM 1298 C CA . ALA A 1 178 ? -29.089 -10.651 -27.983 1.00 10.61 178 ALA A CA 1
ATOM 1299 C C . ALA A 1 178 ? -29.514 -9.186 -27.787 1.00 10.64 178 ALA A C 1
ATOM 1300 O O . ALA A 1 178 ? -30.157 -8.839 -26.788 1.00 10.54 178 ALA A O 1
ATOM 1302 N N . ALA A 1 179 ? -29.173 -8.351 -28.762 1.00 10.75 179 ALA A N 1
ATOM 1303 C CA . ALA A 1 179 ? -29.556 -6.932 -28.757 1.00 11.67 179 ALA A CA 1
ATOM 1304 C C . ALA A 1 179 ? -31.074 -6.766 -28.648 1.00 12.14 179 ALA A C 1
ATOM 1305 O O . ALA A 1 179 ? -31.574 -5.960 -27.856 1.00 12.57 179 ALA A O 1
ATOM 1307 N N . TYR A 1 180 ? -31.796 -7.525 -29.465 1.00 12.77 180 TYR A N 1
ATOM 1308 C CA . TYR A 1 180 ? -33.262 -7.494 -29.484 1.00 13.86 180 TYR A CA 1
ATOM 1309 C C . TYR A 1 180 ? -33.868 -7.765 -28.115 1.00 14.31 180 TYR A C 1
ATOM 1310 O O . TYR A 1 180 ? -34.969 -7.303 -27.805 1.00 14.32 180 TYR A O 1
ATOM 1319 N N . LYS A 1 181 ? -33.152 -8.531 -27.300 1.00 14.88 181 LYS A N 1
ATOM 1320 C CA . LYS A 1 181 ? -33.625 -8.868 -25.968 1.00 15.43 181 LYS A CA 1
ATOM 1321 C C . LYS A 1 181 ? -33.071 -7.934 -24.898 1.00 15.27 181 LYS A C 1
ATOM 1322 O O . LYS A 1 181 ? -33.340 -8.110 -23.700 1.00 16.15 181 LYS A O 1
ATOM 1328 N N . GLY A 1 182 ? -32.311 -6.931 -25.334 1.00 14.67 182 GLY A N 1
ATOM 1329 C CA . GLY A 1 182 ? -31.846 -5.879 -24.430 1.00 13.80 182 GLY A CA 1
ATOM 1330 C C . GLY A 1 182 ? -30.347 -5.795 -24.207 1.00 12.99 182 GLY A C 1
ATOM 1331 O O . GLY A 1 182 ? -29.865 -4.849 -23.588 1.00 13.31 182 GLY A O 1
ATOM 1332 N N . CYS A 1 183 ? -29.599 -6.780 -24.694 1.00 12.55 183 CYS A N 1
ATOM 1333 C CA . CYS A 1 183 ? -28.165 -6.838 -24.422 1.00 11.73 183 CYS A CA 1
ATOM 1334 C C . CYS A 1 183 ? -27.483 -5.555 -24.865 1.00 11.70 183 CYS A C 1
ATOM 1335 O O . CYS A 1 183 ? -27.682 -5.117 -25.999 1.00 11.71 183 CYS A O 1
ATOM 1338 N N . ASN A 1 184 ? -26.680 -4.963 -23.978 1.00 11.31 184 ASN A N 1
ATOM 1339 C CA . ASN A 1 184 ? -25.793 -3.865 -24.366 1.00 11.05 184 ASN A CA 1
ATOM 1340 C C . ASN A 1 184 ? -24.306 -4.202 -24.171 1.00 11.00 184 ASN A C 1
ATOM 1341 O O . ASN A 1 184 ? -23.437 -3.390 -24.495 1.00 11.25 184 ASN A O 1
ATOM 1346 N N . VAL A 1 185 ? -24.023 -5.384 -23.611 1.00 10.66 185 VAL A N 1
ATOM 1347 C CA . VAL A 1 185 ? -22.659 -5.920 -23.545 1.00 11.01 185 VAL A CA 1
ATOM 1348 C C . VAL A 1 185 ? -22.704 -7.392 -23.929 1.00 10.82 185 VAL A C 1
ATOM 1349 O O . VAL A 1 185 ? -23.219 -8.229 -23.172 1.00 10.93 185 VAL A O 1
ATOM 1353 N N . TYR A 1 186 ? -22.166 -7.697 -25.103 1.00 10.77 186 TYR A N 1
ATOM 1354 C CA . TYR A 1 186 ? -22.233 -9.033 -25.686 1.00 10.44 186 TYR A CA 1
ATOM 1355 C C . TYR A 1 186 ? -20.880 -9.699 -25.506 1.00 10.66 186 TYR A C 1
ATOM 1356 O O . TYR A 1 186 ? -19.867 -9.217 -26.023 1.00 10.60 186 TYR A O 1
ATOM 1365 N N . ILE A 1 187 ? -20.874 -10.800 -24.755 1.00 10.57 187 ILE A N 1
ATOM 1366 C CA . ILE A 1 187 ? -19.648 -11.522 -24.408 1.00 10.50 187 ILE A CA 1
ATOM 1367 C C . ILE A 1 187 ? -19.482 -12.730 -25.313 1.00 10.09 187 ILE A C 1
ATOM 1368 O O . ILE A 1 187 ? -20.455 -13.434 -25.589 1.00 10.51 187 ILE A O 1
ATOM 1373 N N . ARG A 1 188 ? -18.258 -12.968 -25.785 1.00 9.99 188 ARG A N 1
ATOM 1374 C CA . ARG A 1 188 ? -17.965 -14.132 -26.625 1.00 9.65 188 ARG A CA 1
ATOM 1375 C C . ARG A 1 188 ? -16.784 -14.872 -26.017 1.00 9.74 188 ARG A C 1
ATOM 1376 O O . ARG A 1 188 ? -15.710 -14.293 -25.862 1.00 9.18 188 ARG A O 1
ATOM 1384 N N . ILE A 1 189 ? -16.992 -16.133 -25.642 1.00 9.84 189 ILE A N 1
ATOM 1385 C CA . ILE A 1 189 ? -15.905 -16.937 -25.083 1.00 10.75 189 ILE A CA 1
ATOM 1386 C C . ILE A 1 189 ? -15.473 -18.016 -26.080 1.00 11.14 189 ILE A C 1
ATOM 1387 O O . ILE A 1 189 ? -16.309 -18.743 -26.632 1.00 10.91 189 ILE A O 1
ATOM 1392 N N . SER A 1 190 ? -14.171 -18.078 -26.343 1.00 12.26 190 SER A N 1
ATOM 1393 C CA . SER A 1 190 ? -13.652 -18.879 -27.451 1.00 13.56 190 SER A CA 1
ATOM 1394 C C . SER A 1 190 ? -12.514 -19.776 -26.993 1.00 14.24 190 SER A C 1
ATOM 1395 O O . SER A 1 190 ? -11.841 -19.473 -26.002 1.00 13.14 190 SER A O 1
ATOM 1398 N N . GLY A 1 191 ? -12.288 -20.863 -27.729 1.00 15.69 191 GLY A N 1
ATOM 1399 C CA . GLY A 1 191 ? -11.336 -21.894 -27.306 1.00 18.43 191 GLY A CA 1
ATOM 1400 C C . GLY A 1 191 ? -10.209 -22.172 -28.284 1.00 20.60 191 GLY A C 1
ATOM 1401 O O . GLY A 1 191 ? -9.069 -22.444 -27.869 1.00 21.52 191 GLY A O 1
ATOM 1402 N N . TYR A 1 192 ? -10.520 -22.113 -29.576 1.00 22.34 192 TYR A N 1
ATOM 1403 C CA . TYR A 1 192 ? -9.506 -22.258 -30.623 1.00 24.36 192 TYR A CA 1
ATOM 1404 C C . TYR A 1 192 ? -9.835 -21.402 -31.847 1.00 25.24 192 TYR A C 1
ATOM 1405 O O . TYR A 1 192 ? -9.949 -21.892 -32.972 1.00 25.72 192 TYR A O 1
ATOM 1414 N N . SER A 1 193 ? -9.957 -20.101 -31.614 1.00 26.17 193 SER A N 1
ATOM 1415 C CA . SER A 1 193 ? -10.382 -19.175 -32.642 1.00 27.05 193 SER A CA 1
ATOM 1416 C C . SER A 1 193 ? -9.248 -18.790 -33.588 1.00 27.91 193 SER A C 1
ATOM 1417 O O 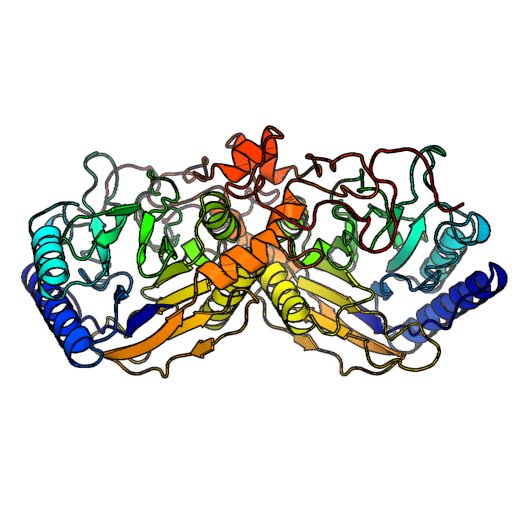. SER A 1 193 ? -9.488 -18.150 -34.612 1.00 28.11 193 SER A O 1
ATOM 1420 N N . THR A 1 194 ? -8.016 -19.169 -33.256 1.00 28.81 194 THR A N 1
ATOM 1421 C CA . THR A 1 194 ? -6.885 -18.830 -34.127 1.00 29.83 194 THR A CA 1
ATOM 1422 C C . THR A 1 194 ? -7.055 -19.486 -35.497 1.00 30.10 194 THR A C 1
ATOM 1423 O O . THR A 1 194 ? -7.738 -20.498 -35.627 1.00 30.48 194 THR A O 1
ATOM 1427 N N . GLN A 1 195 ? -6.439 -18.903 -36.522 1.00 30.89 195 GLN A N 1
ATOM 1428 C CA . GLN A 1 195 ? -6.582 -19.398 -37.904 1.00 31.01 195 GLN A CA 1
ATOM 1429 C C . GLN A 1 195 ? -7.940 -18.986 -38.470 1.00 30.14 195 GLN A C 1
ATOM 1430 O O . GLN A 1 195 ? -8.201 -19.116 -39.662 1.00 30.41 195 GLN A O 1
ATOM 1436 N N . VAL A 1 196 ? -8.802 -18.508 -37.582 1.00 29.01 196 VAL A N 1
ATOM 1437 C CA . VAL A 1 196 ? -10.006 -17.785 -37.954 1.00 27.37 196 VAL A CA 1
ATOM 1438 C C . VAL A 1 196 ? -9.890 -16.421 -37.261 1.00 26.05 196 VAL A C 1
ATOM 1439 O O . VAL A 1 196 ? -10.863 -15.681 -37.119 1.00 25.34 196 VAL A O 1
ATOM 1443 N N . ASN A 1 197 ? -8.656 -16.097 -36.863 1.00 24.38 197 ASN A N 1
ATOM 1444 C CA . ASN A 1 197 ? -8.354 -14.891 -36.084 1.00 22.94 197 ASN A CA 1
ATOM 1445 C C . ASN A 1 197 ? -8.815 -13.578 -36.709 1.00 21.09 197 ASN A C 1
ATOM 1446 O O . ASN A 1 197 ? -9.419 -12.754 -36.034 1.00 20.36 197 ASN A O 1
ATOM 1451 N N . ASP A 1 198 ? -8.509 -13.377 -37.988 1.00 19.23 198 ASP A N 1
ATOM 1452 C CA . ASP A 1 198 ? -8.937 -12.161 -38.685 1.00 17.58 198 ASP A CA 1
ATOM 1453 C C . ASP A 1 198 ? -10.465 -12.031 -38.651 1.00 16.26 198 ASP A C 1
ATOM 1454 O O . ASP A 1 198 ? -11.004 -10.950 -38.413 1.00 15.70 198 ASP A O 1
ATOM 1459 N N . GLN A 1 199 ? -11.152 -13.150 -38.877 1.00 14.79 199 GLN A N 1
ATOM 1460 C CA . GLN A 1 199 ? -12.616 -13.162 -38.923 1.00 13.46 199 GLN A CA 1
ATOM 1461 C C . GLN A 1 199 ? -13.236 -13.024 -37.532 1.00 12.97 199 GLN A C 1
ATOM 1462 O O . GLN A 1 199 ? -14.350 -12.524 -37.392 1.00 11.98 199 GLN A O 1
ATOM 1468 N N . TRP A 1 200 ? -12.508 -13.477 -36.512 1.00 12.85 200 TRP A N 1
ATOM 1469 C CA . TRP A 1 200 ? -12.935 -13.336 -35.120 1.00 12.95 200 TRP A CA 1
ATOM 1470 C C . TRP A 1 200 ? -12.899 -11.850 -34.731 1.00 12.86 200 TRP A C 1
ATOM 1471 O O . TRP A 1 200 ? -13.880 -11.311 -34.219 1.00 12.93 200 TRP A O 1
ATOM 1482 N N . ILE A 1 201 ? -11.770 -11.199 -34.994 1.00 12.52 201 ILE A N 1
ATOM 1483 C CA . ILE A 1 201 ? -11.617 -9.759 -34.753 1.00 12.19 201 ILE A CA 1
ATOM 1484 C C . ILE A 1 201 ? -12.682 -8.966 -35.507 1.00 11.68 201 ILE A C 1
ATOM 1485 O O . ILE A 1 201 ? -13.316 -8.069 -34.951 1.00 11.17 201 ILE A O 1
ATOM 1490 N N . LEU A 1 202 ? -12.891 -9.342 -36.764 1.00 11.00 202 LEU A N 1
ATOM 1491 C CA . LEU A 1 202 ? -13.848 -8.680 -37.649 1.00 11.21 202 LEU A CA 1
ATOM 1492 C C . LEU A 1 202 ? -15.265 -8.730 -37.097 1.00 10.81 202 LEU A C 1
ATOM 1493 O O . LEU A 1 202 ? -15.946 -7.709 -37.022 1.00 10.43 202 LEU A O 1
ATOM 1498 N N . THR A 1 203 ? -15.708 -9.926 -36.715 1.00 10.71 203 THR A N 1
ATOM 1499 C CA . THR A 1 203 ? -17.086 -10.108 -36.268 1.00 10.29 203 THR A CA 1
ATOM 1500 C C . THR A 1 203 ? -17.317 -9.536 -34.875 1.00 10.22 203 THR A C 1
ATOM 1501 O O . THR A 1 203 ? -18.438 -9.141 -34.537 1.00 9.13 203 THR A O 1
ATOM 1505 N N . ASN A 1 204 ? -16.260 -9.467 -34.066 1.00 10.53 204 ASN A N 1
ATOM 1506 C CA . ASN A 1 204 ? -16.381 -8.797 -32.772 1.00 10.65 204 ASN A CA 1
ATOM 1507 C C . ASN A 1 204 ? -16.715 -7.308 -32.949 1.00 10.67 204 ASN A C 1
ATOM 1508 O O . ASN A 1 204 ? -17.500 -6.732 -32.183 1.00 11.16 204 ASN A O 1
ATOM 1513 N N . ARG A 1 205 ? -16.119 -6.702 -33.972 1.00 10.01 205 ARG A N 1
ATOM 1514 C CA . ARG A 1 205 ? -16.419 -5.334 -34.358 1.00 9.69 205 ARG A CA 1
ATOM 1515 C C . ARG A 1 205 ? -17.806 -5.189 -34.988 1.00 9.52 205 ARG A C 1
ATOM 1516 O O . ARG A 1 205 ? -18.583 -4.315 -34.597 1.00 9.07 205 ARG A O 1
ATOM 1524 N N . SER A 1 206 ? -18.129 -6.041 -35.958 1.00 9.50 206 SER A N 1
ATOM 1525 C CA . SER A 1 206 ? -19.423 -5.909 -36.634 1.00 9.76 206 SER A CA 1
ATOM 1526 C C . SER A 1 206 ? -20.588 -6.227 -35.711 1.00 9.51 206 SER A C 1
ATOM 1527 O O . SER A 1 206 ? -21.625 -5.579 -35.792 1.00 9.89 206 SER A O 1
ATOM 1530 N N . ASN A 1 207 ? -20.413 -7.200 -34.815 1.00 9.80 207 ASN A N 1
ATOM 1531 C CA . ASN A 1 207 ? -21.462 -7.510 -33.839 1.00 9.85 207 ASN A CA 1
ATOM 1532 C C . ASN A 1 207 ? -21.786 -6.289 -32.968 1.00 9.98 207 ASN A C 1
ATOM 1533 O O . ASN A 1 207 ? -22.953 -6.018 -32.672 1.00 10.38 207 ASN A O 1
ATOM 1538 N N . ALA A 1 208 ? -20.748 -5.541 -32.594 1.00 10.00 208 ALA A N 1
ATOM 1539 C CA . ALA A 1 208 ? -20.913 -4.315 -31.817 1.00 9.67 208 ALA A CA 1
ATOM 1540 C C . ALA A 1 208 ? -21.618 -3.243 -32.641 1.00 10.34 208 ALA A C 1
ATOM 1541 O O . ALA A 1 208 ? -22.679 -2.745 -32.262 1.00 10.65 208 ALA A O 1
ATOM 1543 N N . TRP A 1 209 ? -21.020 -2.889 -33.771 1.00 10.72 209 TRP A N 1
ATOM 1544 C CA . TRP A 1 209 ? -21.590 -1.854 -34.620 1.00 11.33 209 TRP A CA 1
ATOM 1545 C C . TRP A 1 209 ? -23.021 -2.138 -35.091 1.00 11.31 209 TRP A C 1
ATOM 1546 O O . TRP A 1 209 ? -23.888 -1.275 -34.977 1.00 10.91 209 TRP A O 1
ATOM 1557 N N . HIS A 1 210 ? -23.270 -3.333 -35.626 1.00 10.86 210 HIS A N 1
ATOM 1558 C CA . HIS A 1 210 ? -24.604 -3.639 -36.165 1.00 11.19 210 HIS A CA 1
ATOM 1559 C C . HIS A 1 210 ? -25.692 -3.348 -35.134 1.00 11.28 210 HIS A C 1
ATOM 1560 O O . HIS A 1 210 ? -26.814 -2.987 -35.491 1.00 11.80 210 HIS A O 1
ATOM 1567 N N . ASN A 1 211 ? -25.363 -3.547 -33.858 1.00 11.45 211 ASN A N 1
ATOM 1568 C CA . ASN A 1 211 ? -26.372 -3.556 -32.792 1.00 11.78 211 ASN A CA 1
ATOM 1569 C C . ASN A 1 211 ? -26.281 -2.437 -31.752 1.00 11.90 211 ASN A C 1
ATOM 1570 O O . ASN A 1 211 ? -27.053 -2.406 -30.786 1.00 11.52 211 ASN A O 1
ATOM 1575 N N . LEU A 1 212 ? -25.370 -1.501 -31.988 1.00 11.67 212 LEU A N 1
ATOM 1576 C CA . LEU A 1 212 ? -25.036 -0.453 -31.019 1.00 11.81 212 LEU A CA 1
ATOM 1577 C C . LEU A 1 212 ? -24.855 -1.010 -29.594 1.00 11.80 212 LEU A C 1
ATOM 1578 O O . LEU A 1 212 ? -25.531 -0.597 -28.658 1.00 11.70 212 LEU A O 1
ATOM 1583 N N . MET A 1 213 ? -23.941 -1.965 -29.442 1.00 11.67 213 MET A N 1
ATOM 1584 C CA . MET A 1 213 ? -23.628 -2.520 -28.121 1.00 11.46 213 MET A CA 1
ATOM 1585 C C . MET A 1 213 ? -22.131 -2.758 -28.011 1.00 11.38 213 MET A C 1
ATOM 1586 O O . MET A 1 213 ? -21.442 -2.874 -29.031 1.00 11.55 213 MET A O 1
ATOM 1591 N N . TYR A 1 214 ? -21.621 -2.811 -26.785 1.00 10.95 214 TYR A N 1
ATOM 1592 C CA . TYR A 1 214 ? -20.257 -3.258 -26.565 1.00 10.95 214 TYR A CA 1
ATOM 1593 C C . TYR A 1 214 ? -20.129 -4.749 -26.866 1.00 10.96 214 TYR A C 1
ATOM 1594 O O . TYR A 1 214 ? -21.089 -5.506 -26.711 1.00 10.59 214 TYR A O 1
ATOM 1603 N N . THR A 1 215 ? -18.935 -5.158 -27.283 1.00 10.95 215 THR A N 1
ATOM 1604 C CA . THR A 1 215 ? -18.573 -6.575 -27.283 1.00 10.84 215 THR A CA 1
ATOM 1605 C C . THR A 1 215 ? -17.292 -6.798 -26.479 1.00 10.88 215 THR A C 1
ATOM 1606 O O . THR A 1 215 ? -16.354 -5.992 -26.531 1.00 11.13 215 THR A O 1
ATOM 1610 N N . VAL A 1 216 ? -17.273 -7.883 -25.711 1.00 10.12 216 VAL A N 1
ATOM 1611 C CA . VAL A 1 216 ? -16.095 -8.262 -24.931 1.00 10.21 216 VAL A CA 1
ATOM 1612 C C . VAL A 1 216 ? -15.838 -9.728 -25.209 1.00 10.11 216 VAL A C 1
ATOM 1613 O O . VAL A 1 216 ? -16.699 -10.586 -24.954 1.00 10.21 216 VAL A O 1
ATOM 1617 N N . SER A 1 217 ? -14.655 -10.020 -25.729 1.00 10.16 217 SER A N 1
ATOM 1618 C CA . SER A 1 217 ? -14.385 -11.344 -26.290 1.00 10.41 217 SER A CA 1
ATOM 1619 C C . SER A 1 217 ? -13.033 -11.850 -25.845 1.00 10.42 217 SER A C 1
ATOM 1620 O O . SER A 1 217 ? -12.078 -11.082 -25.750 1.00 9.63 217 SER A O 1
ATOM 1623 N N . VAL A 1 218 ? -12.961 -13.147 -25.568 1.00 11.27 218 VAL A N 1
ATOM 1624 C CA . VAL A 1 218 ? -11.720 -13.758 -25.112 1.00 11.97 218 VAL A CA 1
ATOM 1625 C C . VAL A 1 218 ? -11.495 -15.116 -25.764 1.00 12.32 218 VAL A C 1
ATOM 1626 O O . VAL A 1 218 ? -12.441 -15.841 -26.055 1.00 12.60 218 VAL A O 1
ATOM 1630 N N . ASN A 1 219 ? -10.232 -15.439 -26.016 1.00 12.59 219 ASN A N 1
ATOM 1631 C CA . ASN A 1 219 ? -9.853 -16.759 -26.492 1.00 13.13 219 ASN A CA 1
ATOM 1632 C C . ASN A 1 219 ? -8.839 -17.412 -25.560 1.00 12.89 219 ASN A C 1
ATOM 1633 O O . ASN A 1 219 ? -7.958 -16.742 -25.027 1.00 13.45 219 ASN A O 1
ATOM 1638 N N . LEU A 1 220 ? -8.987 -18.719 -25.381 1.00 12.96 220 LEU A N 1
ATOM 1639 C CA . LEU A 1 220 ? -8.078 -19.557 -24.602 1.00 13.20 220 LEU A CA 1
ATOM 1640 C C . LEU A 1 220 ? -6.628 -19.344 -25.036 1.00 12.99 220 LEU A C 1
ATOM 1641 O O . LEU A 1 220 ? -6.346 -19.218 -26.226 1.00 12.49 220 LEU A O 1
ATOM 1646 N N . ALA A 1 221 ? -5.710 -19.311 -24.072 1.00 13.37 221 ALA A N 1
ATOM 1647 C CA . ALA A 1 221 ? -4.294 -19.092 -24.378 1.00 13.63 221 ALA A CA 1
ATOM 1648 C C . ALA A 1 221 ? -3.720 -20.243 -25.197 1.00 14.13 221 ALA A C 1
ATOM 1649 O O . ALA A 1 221 ? -2.829 -20.051 -26.023 1.00 14.40 221 ALA A O 1
ATOM 1651 N N . GLY A 1 222 ? -4.239 -21.439 -24.949 1.00 14.50 222 GLY A N 1
ATOM 1652 C CA . GLY A 1 222 ? -3.748 -22.654 -25.589 1.00 15.90 222 GLY A CA 1
ATOM 1653 C C . GLY A 1 222 ? -4.256 -23.849 -24.814 1.00 17.06 222 GLY A C 1
ATOM 1654 O O . GLY A 1 222 ? -4.907 -23.686 -23.780 1.00 16.58 222 GLY A O 1
ATOM 1655 N N . TYR A 1 223 ? -3.922 -25.047 -25.288 1.00 18.36 223 TYR A N 1
ATOM 1656 C CA . TYR A 1 223 ? -4.583 -26.254 -24.814 1.00 20.18 223 TYR A CA 1
ATOM 1657 C C . TYR A 1 223 ? -3.753 -27.534 -24.974 1.00 20.92 223 TYR A C 1
ATOM 1658 O O . TYR A 1 223 ? -4.205 -28.620 -24.593 1.00 21.26 223 TYR A O 1
ATOM 1667 N N . ASP A 1 224 ? -2.549 -27.418 -25.531 1.00 21.45 224 ASP A N 1
ATOM 1668 C CA . ASP A 1 224 ? -1.818 -28.608 -25.961 1.00 21.87 224 ASP A CA 1
ATOM 1669 C C . ASP A 1 224 ? -0.497 -28.871 -25.249 1.00 22.19 224 ASP A C 1
ATOM 1670 O O . ASP A 1 224 ? 0.312 -29.656 -25.744 1.00 22.14 224 ASP A O 1
ATOM 1675 N N . ASN A 1 225 ? -0.284 -28.221 -24.106 1.00 22.30 225 ASN A N 1
ATOM 1676 C CA . ASN A 1 225 ? 0.946 -28.382 -23.304 1.00 22.60 225 ASN A CA 1
ATOM 1677 C C . ASN A 1 225 ? 2.207 -27.800 -23.956 1.00 22.59 225 ASN A C 1
ATOM 1678 O O . ASN A 1 225 ? 3.298 -27.866 -23.380 1.00 22.80 225 ASN A O 1
ATOM 1683 N N . VAL A 1 226 ? 2.056 -27.236 -25.151 1.00 22.14 226 VAL A N 1
ATOM 1684 C CA . VAL A 1 226 ? 3.193 -26.668 -25.875 1.00 21.68 226 VAL A CA 1
ATOM 1685 C C . VAL A 1 226 ? 3.033 -25.173 -26.143 1.00 21.05 226 VAL A C 1
ATOM 1686 O O . VAL A 1 226 ? 3.821 -24.362 -25.643 1.00 20.93 226 VAL A O 1
ATOM 1690 N N . PHE A 1 227 ? 2.017 -24.805 -26.922 1.00 19.73 227 PHE A N 1
ATOM 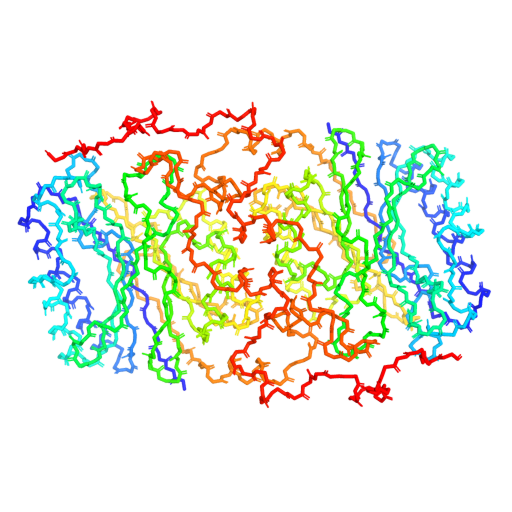1691 C CA . PHE A 1 227 ? 1.895 -23.424 -27.380 1.00 18.70 227 PHE A CA 1
ATOM 1692 C C . PHE A 1 227 ? 0.738 -22.677 -26.720 1.00 18.16 227 PHE A C 1
ATOM 1693 O O . PHE A 1 227 ? -0.436 -23.057 -26.862 1.00 18.21 227 PHE A O 1
ATOM 1701 N N . TYR A 1 228 ? 1.080 -21.610 -26.008 1.00 17.08 228 TYR A N 1
ATOM 1702 C CA . TYR A 1 228 ? 0.101 -20.846 -25.243 1.00 16.66 228 TYR A CA 1
ATOM 1703 C C . TYR A 1 228 ? 0.068 -19.373 -25.617 1.00 16.41 228 TYR A C 1
ATOM 1704 O O . TYR A 1 228 ? -0.182 -18.521 -24.774 1.00 16.17 228 TYR A O 1
ATOM 1713 N N . TYR A 1 229 ? 0.286 -19.092 -26.897 1.00 15.95 229 TYR A N 1
ATOM 1714 C CA . TYR A 1 229 ? 0.182 -17.727 -27.400 1.00 16.36 229 TYR A CA 1
ATOM 1715 C C . TYR A 1 229 ? -0.964 -17.574 -28.403 1.00 16.77 229 TYR A C 1
ATOM 1716 O O . TYR A 1 229 ? -0.886 -16.755 -29.315 1.00 16.96 229 TYR A O 1
ATOM 1725 N N . PHE A 1 230 ? -2.022 -18.369 -28.218 1.00 17.07 230 PHE A N 1
ATOM 1726 C CA . PHE A 1 230 ? -3.236 -18.287 -29.041 1.00 17.53 230 PHE A CA 1
ATOM 1727 C C . PHE A 1 230 ? -4.270 -17.351 -28.415 1.00 17.56 230 PHE A C 1
ATOM 1728 O O . PHE A 1 230 ? -5.302 -17.040 -29.030 1.00 17.41 230 PHE A O 1
ATOM 1736 N N . GLY A 1 231 ? -3.994 -16.911 -27.192 1.00 17.50 231 GLY A N 1
ATOM 1737 C CA . GLY A 1 231 ? -4.917 -16.063 -26.443 1.00 17.38 231 GLY A CA 1
ATOM 1738 C C . GLY A 1 231 ? -5.268 -14.768 -27.147 1.00 17.75 231 GLY A C 1
ATOM 1739 O O . GLY A 1 231 ? -4.448 -14.176 -27.850 1.00 17.76 231 GLY A O 1
ATOM 1740 N N . GLU A 1 232 ? -6.512 -14.343 -26.972 1.00 17.77 232 GLU A N 1
ATOM 1741 C CA . GLU A 1 232 ? -6.964 -13.067 -27.493 1.00 18.25 232 GLU A CA 1
ATOM 1742 C C . GLU A 1 232 ? -7.877 -12.439 -26.464 1.00 17.36 232 GLU A C 1
ATOM 1743 O O . GLU A 1 232 ? -8.538 -13.137 -25.703 1.00 17.28 232 GLU A O 1
ATOM 1749 N N . GLY A 1 233 ? -7.893 -11.113 -26.440 1.00 16.69 233 GLY A N 1
ATOM 1750 C CA . GLY A 1 233 ? -8.814 -10.353 -25.614 1.00 15.69 233 GLY A CA 1
ATOM 1751 C C . GLY A 1 233 ? -9.147 -9.098 -26.394 1.00 15.64 233 GLY A C 1
ATOM 1752 O O . GLY A 1 233 ? -8.250 -8.350 -26.776 1.00 15.90 233 GLY A O 1
ATOM 1753 N N . GLN A 1 234 ? -10.429 -8.868 -26.644 1.00 14.36 234 GLN A N 1
ATOM 1754 C CA . GLN A 1 234 ? -10.840 -7.733 -27.474 1.00 13.26 234 GLN A CA 1
ATOM 1755 C C . GLN A 1 234 ? -12.090 -7.083 -26.909 1.00 13.05 234 GLN A C 1
ATOM 1756 O O . GLN A 1 234 ? -13.092 -7.757 -26.645 1.00 12.29 234 GLN A O 1
ATOM 1762 N N . ILE A 1 235 ? -12.018 -5.771 -26.703 1.00 12.30 235 ILE A N 1
ATOM 1763 C CA . ILE A 1 235 ? -13.172 -4.997 -26.272 1.00 12.80 235 ILE A CA 1
ATOM 1764 C C . ILE A 1 235 ? -13.504 -3.992 -27.359 1.00 12.74 235 ILE A C 1
ATOM 1765 O O . ILE A 1 235 ? -12.655 -3.188 -27.744 1.00 12.75 235 ILE A O 1
ATOM 1770 N N . CYS A 1 236 ? -14.733 -4.065 -27.869 1.00 13.21 236 CYS A N 1
ATOM 1771 C CA . CYS A 1 236 ? -15.188 -3.154 -28.908 1.00 12.76 236 CYS A CA 1
ATOM 1772 C C . CYS A 1 236 ? -16.269 -2.227 -28.395 1.00 12.66 236 CYS A C 1
ATOM 1773 O O . CYS A 1 236 ? -17.160 -2.636 -27.654 1.00 12.91 236 CYS A O 1
ATOM 1776 N N . ASN A 1 237 ? -16.174 -0.969 -28.799 1.00 13.03 237 ASN A N 1
ATOM 1777 C CA . ASN A 1 237 ? -17.188 0.026 -28.512 1.00 13.46 237 ASN A CA 1
ATOM 1778 C C . ASN A 1 237 ? -18.426 -0.199 -29.377 1.00 13.82 237 ASN A C 1
ATOM 1779 O O . ASN A 1 237 ? -18.371 -0.934 -30.362 1.00 13.65 237 ASN A O 1
ATOM 1784 N N . PHE A 1 238 ? -19.525 0.473 -29.039 1.00 13.95 238 PHE A N 1
ATOM 1785 C CA . PHE A 1 238 ? -20.792 0.304 -29.757 1.00 14.20 238 PHE A CA 1
ATOM 1786 C C . PHE A 1 238 ? -20.796 0.898 -31.182 1.00 14.21 238 PHE A C 1
ATOM 1787 O O . PHE A 1 238 ? -21.749 0.708 -31.939 1.00 14.54 238 PHE A O 1
ATOM 1795 N N . ASP A 1 239 ? -19.729 1.608 -31.545 1.00 14.81 239 ASP A N 1
ATOM 1796 C CA . ASP A 1 239 ? -19.565 2.067 -32.922 1.00 15.10 239 ASP A CA 1
ATOM 1797 C C . ASP A 1 239 ? -18.686 1.103 -33.734 1.00 14.92 239 ASP A C 1
ATOM 1798 O O . ASP A 1 239 ? -18.334 1.391 -34.880 1.00 14.83 239 ASP A O 1
ATOM 1803 N N . GLY A 1 240 ? -18.318 -0.024 -33.127 1.00 14.80 240 GLY A N 1
ATOM 1804 C CA . GLY A 1 240 ? -17.452 -1.000 -33.788 1.00 14.84 240 GLY A CA 1
ATOM 1805 C C . GLY A 1 240 ? -15.952 -0.804 -33.612 1.00 14.70 240 GLY A C 1
ATOM 1806 O O . GLY A 1 240 ? -15.156 -1.633 -34.067 1.00 14.66 240 GLY A O 1
ATOM 1807 N N . THR A 1 241 ? -15.551 0.285 -32.958 1.00 14.70 241 THR A N 1
ATOM 1808 C CA . THR A 1 241 ? -14.129 0.543 -32.727 1.00 14.61 241 THR A CA 1
ATOM 1809 C C . THR A 1 241 ? -13.573 -0.399 -31.669 1.00 14.67 241 THR A C 1
ATOM 1810 O O . THR A 1 241 ? -14.184 -0.588 -30.624 1.00 14.45 241 THR A O 1
ATOM 1814 N N . THR A 1 242 ? -12.418 -0.988 -31.950 1.00 14.76 242 THR A N 1
ATOM 1815 C CA . THR A 1 242 ? -11.710 -1.780 -30.952 1.00 15.11 242 THR A CA 1
ATOM 1816 C C . THR A 1 242 ? -11.086 -0.822 -29.944 1.00 15.45 242 THR A C 1
ATOM 1817 O O . THR A 1 242 ? -10.202 -0.020 -30.296 1.00 15.80 242 THR A O 1
ATOM 1821 N N . LEU A 1 243 ? -11.577 -0.879 -28.708 1.00 15.44 243 LEU A N 1
ATOM 1822 C CA . LEU A 1 243 ? -11.064 -0.051 -27.619 1.00 15.78 243 LEU A CA 1
ATOM 1823 C C . LEU A 1 243 ? -9.805 -0.650 -26.996 1.00 16.51 243 LEU A C 1
ATOM 1824 O O . LEU A 1 243 ? -8.852 0.064 -26.685 1.00 16.25 243 LEU A O 1
ATOM 1829 N N . VAL A 1 244 ? -9.829 -1.966 -26.788 1.00 17.11 244 VAL A N 1
ATOM 1830 C CA . VAL A 1 244 ? -8.714 -2.686 -26.192 1.00 17.76 244 VAL A CA 1
ATOM 1831 C C . VAL A 1 244 ? -8.478 -3.952 -27.001 1.00 18.56 244 VAL A C 1
ATOM 1832 O O . VAL A 1 244 ? -9.414 -4.694 -27.289 1.00 17.62 244 VAL A O 1
ATOM 1836 N N . GLN A 1 245 ? -7.231 -4.182 -27.384 1.00 19.60 245 GLN A N 1
ATOM 1837 C CA . GLN A 1 245 ? -6.843 -5.429 -28.017 1.00 21.12 245 GLN A CA 1
ATOM 1838 C C . GLN A 1 245 ? -5.662 -5.961 -27.232 1.00 22.01 245 GLN A C 1
ATOM 1839 O O . GLN A 1 245 ? -4.601 -5.324 -27.160 1.00 22.15 245 GLN A O 1
ATOM 1845 N N . GLY A 1 246 ? -5.855 -7.121 -26.625 1.00 22.26 246 GLY A N 1
ATOM 1846 C CA . GLY A 1 246 ? -4.836 -7.700 -25.783 1.00 23.58 246 GLY A CA 1
ATOM 1847 C C . GLY A 1 246 ? -3.566 -8.026 -26.525 1.00 24.19 246 GLY A C 1
ATOM 1848 O O . GLY A 1 246 ? -3.564 -8.255 -27.731 1.00 23.97 246 GLY A O 1
ATOM 1849 N N . HIS A 1 247 ? -2.466 -8.017 -25.794 1.00 25.30 247 HIS A N 1
ATOM 1850 C CA . HIS A 1 247 ? -1.267 -8.629 -26.286 1.00 26.66 247 HIS A CA 1
ATOM 1851 C C . HIS A 1 247 ? -1.530 -10.108 -26.124 1.00 26.87 247 HIS A C 1
ATOM 1852 O O . HIS A 1 247 ? -2.397 -10.504 -25.335 1.00 27.72 247 HIS A O 1
ATOM 1859 N N . ARG A 1 248 ? -0.838 -10.929 -26.891 1.00 26.56 248 ARG A N 1
ATOM 1860 C CA . ARG A 1 248 ? -1.036 -12.350 -26.767 1.00 26.26 248 ARG A CA 1
ATOM 1861 C C . ARG A 1 248 ? 0.034 -12.871 -25.808 1.00 24.80 248 ARG A C 1
ATOM 1862 O O . ARG A 1 248 ? 1.221 -12.960 -26.148 1.00 25.47 248 ARG A O 1
ATOM 1870 N N . ASN A 1 249 ? -0.396 -13.149 -24.586 1.00 22.95 249 ASN A N 1
ATOM 1871 C CA . ASN A 1 249 ? 0.433 -13.790 -23.580 1.00 21.10 249 ASN A CA 1
ATOM 1872 C C . ASN A 1 249 ? -0.444 -14.746 -22.800 1.00 19.85 249 ASN A C 1
ATOM 1873 O O . ASN A 1 249 ? -1.603 -14.437 -22.535 1.00 19.10 249 ASN A O 1
ATOM 1878 N N . PRO A 1 250 ? 0.111 -15.899 -22.402 1.00 18.80 250 PRO A N 1
ATOM 1879 C CA . PRO A 1 250 ? -0.641 -16.753 -21.487 1.00 18.39 250 PRO A CA 1
ATOM 1880 C C . PRO A 1 250 ? -0.849 -15.997 -20.187 1.00 17.97 250 PRO A C 1
ATOM 1881 O O . PRO A 1 250 ? 0.041 -15.249 -19.765 1.00 17.63 250 PRO A O 1
ATOM 1885 N N . TRP A 1 251 ? -2.023 -16.168 -19.585 1.00 17.45 251 TRP A N 1
ATOM 1886 C CA . TRP A 1 251 ? -2.378 -15.518 -18.319 1.00 17.39 251 TRP A CA 1
ATOM 1887 C C . TRP A 1 251 ? -2.666 -14.026 -18.427 1.00 17.23 251 TRP A C 1
ATOM 1888 O O . TRP A 1 251 ? -2.998 -13.400 -17.425 1.00 17.55 251 TRP A O 1
ATOM 1899 N N . GLU A 1 252 ? -2.518 -13.450 -19.619 1.00 16.88 252 GLU A N 1
ATOM 1900 C CA . GLU A 1 252 ? -2.798 -12.026 -19.801 1.00 16.44 252 GLU A CA 1
ATOM 1901 C C . GLU A 1 252 ? -4.214 -11.683 -19.368 1.00 16.02 252 GLU A C 1
ATOM 1902 O O . GLU A 1 252 ? -5.166 -12.384 -19.737 1.00 15.68 252 GLU A O 1
ATOM 1908 N N . ILE A 1 253 ? -4.344 -10.615 -18.580 1.00 15.61 253 ILE A N 1
ATOM 1909 C CA . ILE A 1 253 ? -5.646 -10.107 -18.180 1.00 15.52 253 ILE A CA 1
ATOM 1910 C C . ILE A 1 253 ? -5.937 -8.856 -19.002 1.00 15.71 253 ILE A C 1
ATOM 1911 O O . ILE A 1 253 ? -5.281 -7.822 -18.835 1.00 15.98 253 ILE A O 1
ATOM 1916 N N . VAL A 1 254 ? -6.903 -8.961 -19.903 1.00 14.92 254 VAL A N 1
ATOM 1917 C CA . VAL A 1 254 ? -7.282 -7.834 -20.764 1.00 14.65 254 VAL A CA 1
ATOM 1918 C C . VAL A 1 254 ? -8.440 -7.072 -20.120 1.00 14.23 254 VAL A C 1
ATOM 1919 O O . VAL A 1 254 ? -9.499 -7.638 -19.885 1.00 14.29 254 VAL A O 1
ATOM 1923 N N . THR A 1 255 ? -8.217 -5.794 -19.803 1.00 14.33 255 THR A N 1
ATOM 1924 C CA . THR A 1 255 ? -9.206 -5.012 -19.061 1.00 13.82 255 THR A CA 1
ATOM 1925 C C . THR A 1 255 ? -9.604 -3.753 -19.810 1.00 14.24 255 THR A C 1
ATOM 1926 O O . THR A 1 255 ? -8.859 -3.256 -20.665 1.00 13.80 255 THR A O 1
ATOM 1930 N N . GLY A 1 256 ? -10.777 -3.241 -19.469 1.00 14.01 256 GLY A N 1
ATOM 1931 C CA . GLY A 1 256 ? -11.287 -2.019 -20.063 1.00 14.66 256 GLY A CA 1
ATOM 1932 C C . GLY A 1 256 ? -12.521 -1.570 -19.320 1.00 15.17 256 GLY A C 1
ATOM 1933 O O . GLY A 1 256 ? -13.223 -2.380 -18.697 1.00 14.91 256 GLY A O 1
ATOM 1934 N N . GLU A 1 257 ? -12.786 -0.270 -19.373 1.00 15.56 257 GLU A N 1
ATOM 1935 C CA . GLU A 1 257 ? -13.982 0.269 -18.755 1.00 15.88 257 GLU A CA 1
ATOM 1936 C C . GLU A 1 257 ? -15.093 0.313 -19.799 1.00 15.95 257 GLU A C 1
ATOM 1937 O O . GLU A 1 257 ? -14.868 0.740 -20.936 1.00 16.33 257 GLU A O 1
ATOM 1943 N N . ILE A 1 258 ? -16.281 -0.118 -19.389 1.00 15.79 258 ILE A N 1
ATOM 1944 C CA . ILE A 1 258 ? -17.464 -0.234 -20.236 1.00 16.01 258 ILE A CA 1
ATOM 1945 C C . ILE A 1 258 ? -18.542 0.691 -19.672 1.00 15.62 258 ILE A C 1
ATOM 1946 O O . ILE A 1 258 ? -18.713 0.756 -18.461 1.00 15.16 258 ILE A O 1
ATOM 1951 N N . TYR A 1 259 ? -19.250 1.411 -20.543 1.00 14.98 259 TYR A N 1
ATOM 1952 C CA . TYR A 1 259 ? -20.329 2.316 -20.122 1.00 15.23 259 TYR A CA 1
ATOM 1953 C C . TYR A 1 259 ? -21.646 1.941 -20.802 1.00 15.18 259 TYR A C 1
ATOM 1954 O O . TYR A 1 259 ? -22.034 2.549 -21.801 1.00 14.84 259 TYR A O 1
ATOM 1963 N N . PRO A 1 260 ? -22.339 0.923 -20.262 1.00 15.62 260 PRO A N 1
ATOM 1964 C CA . PRO A 1 260 ? -23.555 0.386 -20.881 1.00 15.72 260 PRO A CA 1
ATOM 1965 C C . PRO A 1 260 ? -24.622 1.431 -21.197 1.00 16.00 260 PRO A C 1
ATOM 1966 O O . PRO A 1 260 ? -25.259 1.345 -22.241 1.00 15.72 260 PRO A O 1
ATOM 1970 N N . LYS A 1 261 ? -24.808 2.410 -20.313 1.00 16.21 261 LYS A N 1
ATOM 1971 C CA . LYS A 1 261 ? -25.808 3.455 -20.539 1.00 17.10 261 LYS A CA 1
ATOM 1972 C C . LYS A 1 261 ? -25.497 4.316 -21.774 1.00 16.80 261 LYS A C 1
ATOM 1973 O O . LYS A 1 261 ? -26.416 4.829 -22.422 1.00 16.69 261 LYS A O 1
ATOM 1979 N N . MET A 1 262 ? -24.215 4.453 -22.114 1.00 16.57 262 MET A N 1
ATOM 1980 C CA . MET A 1 262 ? -23.820 5.176 -23.329 1.00 16.82 262 MET A CA 1
ATOM 1981 C C . MET A 1 262 ? -24.340 4.471 -24.578 1.00 15.92 262 MET A C 1
ATOM 1982 O O . MET A 1 262 ? -24.832 5.113 -25.506 1.00 15.66 262 MET A O 1
ATOM 1987 N N . ALA A 1 263 ? -24.253 3.144 -24.585 1.00 15.41 263 ALA A N 1
ATOM 1988 C CA . ALA A 1 263 ? -24.847 2.357 -25.656 1.00 14.78 263 ALA A CA 1
ATOM 1989 C C . ALA A 1 263 ? -26.374 2.517 -25.675 1.00 14.56 263 ALA A C 1
ATOM 1990 O O . ALA A 1 263 ? -26.964 2.694 -26.737 1.00 14.09 263 ALA A O 1
ATOM 1992 N N . ASP A 1 264 ? -27.001 2.441 -24.502 1.00 14.32 264 ASP A N 1
ATOM 1993 C CA . ASP A 1 264 ? -28.449 2.630 -24.393 1.00 14.80 264 ASP A CA 1
ATOM 1994 C C . ASP A 1 264 ? -28.834 3.973 -25.008 1.00 15.26 264 ASP A C 1
ATOM 1995 O O . ASP A 1 264 ? -29.793 4.060 -25.775 1.00 15.37 264 ASP A O 1
ATOM 2000 N N . ASN A 1 265 ? -28.069 5.013 -24.670 1.00 16.20 265 ASN A N 1
ATOM 2001 C CA . ASN A 1 265 ? -28.360 6.377 -25.134 1.00 16.77 265 ASN A CA 1
ATOM 2002 C C . ASN A 1 265 ? -28.177 6.542 -26.637 1.00 16.51 265 ASN A C 1
ATOM 2003 O O . ASN A 1 265 ? -28.932 7.264 -27.286 1.00 16.77 265 ASN A O 1
ATOM 2008 N N . ALA A 1 266 ? -27.172 5.874 -27.193 1.00 16.51 266 ALA A N 1
ATOM 2009 C CA . ALA A 1 266 ? -27.000 5.829 -28.634 1.00 16.38 266 ALA A CA 1
ATOM 2010 C C . ALA A 1 266 ? -28.237 5.204 -29.278 1.00 16.51 266 ALA A C 1
ATOM 2011 O O . ALA A 1 266 ? -28.771 5.723 -30.255 1.00 16.18 266 ALA A O 1
ATOM 2013 N N . ARG A 1 267 ? -28.710 4.096 -28.711 1.00 16.52 267 ARG A N 1
ATOM 2014 C CA . ARG A 1 267 ? -29.905 3.423 -29.223 1.00 16.92 267 ARG A CA 1
ATOM 2015 C C . ARG A 1 267 ? -31.175 4.280 -29.153 1.00 17.92 267 ARG A C 1
ATOM 2016 O O . ARG A 1 267 ? -32.045 4.169 -30.015 1.00 17.78 267 ARG A O 1
ATOM 2024 N N . LEU A 1 268 ? -31.269 5.132 -28.137 1.00 19.28 268 LEU A N 1
ATOM 2025 C CA . LEU A 1 268 ? -32.432 6.002 -27.965 1.00 20.96 268 LEU A CA 1
ATOM 2026 C C . LEU A 1 268 ? -32.365 7.262 -28.833 1.00 21.90 268 LEU A C 1
ATOM 2027 O O . LEU A 1 268 ? -33.401 7.802 -29.223 1.00 22.73 268 LEU A O 1
ATOM 2032 N N . SER A 1 269 ? -31.153 7.731 -29.129 1.00 22.61 269 SER A N 1
ATOM 2033 C CA . SER A 1 269 ? -30.971 9.070 -29.706 1.00 23.57 269 SER A CA 1
ATOM 2034 C C . SER A 1 269 ? -30.538 9.111 -31.165 1.00 23.62 269 SER A C 1
ATOM 2035 O O . SER A 1 269 ? -30.871 10.055 -31.893 1.00 23.84 269 SER A O 1
ATOM 2038 N N . TRP A 1 270 ? -29.772 8.113 -31.586 1.00 23.84 270 TRP A N 1
ATOM 2039 C CA . TRP A 1 270 ? -29.176 8.133 -32.915 1.00 24.22 270 TRP A CA 1
ATOM 2040 C C . TRP A 1 270 ? -30.209 7.910 -34.019 1.00 24.70 270 TRP A C 1
ATOM 2041 O O . TRP A 1 270 ? -31.204 7.204 -33.818 1.00 24.90 270 TRP A O 1
ATOM 2052 N N . GLY A 1 271 ? -29.976 8.540 -35.170 1.00 25.17 271 GLY A N 1
ATOM 2053 C CA . GLY A 1 271 ? -30.874 8.432 -36.318 1.00 25.74 271 GLY A CA 1
ATOM 2054 C C . GLY A 1 271 ? -30.303 7.544 -37.411 1.00 25.98 271 GLY A C 1
ATOM 2055 O O . GLY A 1 271 ? -30.614 6.357 -37.477 1.00 25.99 271 GLY A O 1
ATOM 2056 N N . LEU A 1 272 ? -29.459 8.117 -38.265 1.00 26.28 272 LEU A N 1
ATOM 2057 C CA . LEU A 1 272 ? -28.840 7.371 -39.363 1.00 26.50 272 LEU A CA 1
ATOM 2058 C C . LEU A 1 272 ? -28.075 6.135 -38.886 1.00 26.33 272 LEU A C 1
ATOM 2059 O O . LEU A 1 272 ? -28.045 5.109 -39.570 1.00 26.22 272 LEU A O 1
ATOM 2064 N N . GLU A 1 273 ? -27.464 6.238 -37.709 1.00 25.71 273 GLU A N 1
ATOM 2065 C CA . GLU A 1 273 ? -26.666 5.144 -37.158 1.00 25.44 273 GLU A CA 1
ATOM 2066 C C . GLU A 1 273 ? -27.521 4.045 -36.541 1.00 24.93 273 GLU A C 1
ATOM 2067 O O . GLU A 1 273 ? -27.010 2.979 -36.190 1.00 24.81 273 GLU A O 1
ATOM 2073 N N . ASN A 1 274 ? -28.819 4.303 -36.418 1.00 24.30 274 ASN A N 1
ATOM 2074 C CA . ASN A 1 274 ? -29.707 3.409 -35.687 1.00 23.91 274 ASN A CA 1
ATOM 2075 C C . ASN A 1 274 ? -30.236 2.276 -36.551 1.00 23.32 274 ASN A C 1
ATOM 2076 O O . ASN A 1 274 ? -31.446 2.135 -36.743 1.00 23.10 274 ASN A O 1
ATOM 2081 N N . ASN A 1 275 ? -29.318 1.465 -37.061 1.00 22.95 275 ASN A N 1
ATOM 2082 C CA . ASN A 1 275 ? -29.662 0.392 -37.981 1.00 22.89 275 ASN A CA 1
ATOM 2083 C C . ASN A 1 275 ? -30.578 -0.658 -37.359 1.00 22.93 275 ASN A C 1
ATOM 2084 O O . ASN A 1 275 ? -31.435 -1.233 -38.040 1.00 22.91 275 ASN A O 1
ATOM 2089 N N . ILE A 1 276 ? -30.408 -0.888 -36.060 1.00 23.01 276 ILE A N 1
ATOM 2090 C CA . ILE A 1 276 ? -31.210 -1.880 -35.354 1.00 23.37 276 ILE A CA 1
ATOM 2091 C C . ILE A 1 276 ? -32.691 -1.483 -35.288 1.00 23.94 276 ILE A C 1
ATOM 2092 O O . ILE A 1 276 ? -33.579 -2.340 -35.368 1.00 23.61 276 ILE A O 1
ATOM 2097 N N . TYR A 1 277 ? -32.954 -0.184 -35.172 1.00 24.79 277 TYR A N 1
ATOM 2098 C CA . TYR A 1 277 ? -34.328 0.308 -35.193 1.00 26.03 277 TYR A CA 1
ATOM 2099 C C . TYR A 1 277 ? -34.879 0.269 -36.611 1.00 26.64 277 TYR A C 1
ATOM 2100 O O . TYR A 1 277 ? -36.017 -0.144 -36.836 1.00 26.75 277 TYR A O 1
ATOM 2109 N N . ASN A 1 278 ? -34.056 0.702 -37.560 1.00 27.52 278 ASN A N 1
ATOM 2110 C CA . ASN A 1 278 ? -34.446 0.785 -38.963 1.00 28.69 278 ASN A CA 1
ATOM 2111 C C . ASN A 1 278 ? -34.861 -0.558 -39.565 1.00 29.11 278 ASN A C 1
ATOM 2112 O O . ASN A 1 278 ? -35.747 -0.614 -40.421 1.00 29.05 278 ASN A O 1
ATOM 2117 N N . LEU A 1 279 ? -34.227 -1.634 -39.102 1.00 29.48 279 LEU A N 1
ATOM 2118 C CA . LEU A 1 279 ? -34.524 -2.985 -39.585 1.00 30.14 279 LEU A CA 1
ATOM 2119 C C . LEU A 1 279 ? -36.016 -3.324 -39.508 1.00 31.38 279 LEU A C 1
ATOM 2120 O O . LEU A 1 279 ? -36.563 -3.965 -40.408 1.00 31.20 279 LEU A O 1
ATOM 2125 N N . GLY A 1 280 ? -36.667 -2.886 -38.437 1.00 32.79 280 GLY A N 1
ATOM 2126 C CA . GLY A 1 280 ? -38.072 -3.207 -38.219 1.00 35.07 280 GLY A CA 1
ATOM 2127 C C . GLY A 1 280 ? -39.033 -2.066 -38.483 1.00 36.68 280 GLY A C 1
ATOM 2128 O O . GLY A 1 280 ? -40.239 -2.220 -38.309 1.00 36.72 280 GLY A O 1
ATOM 2129 N N . HIS A 1 281 ? -38.504 -0.919 -38.901 1.00 38.35 281 HIS A N 1
ATOM 2130 C CA . HIS A 1 281 ? -39.329 0.256 -39.179 1.00 40.29 281 HIS A CA 1
ATOM 2131 C C . HIS A 1 281 ? -38.788 0.995 -40.393 1.00 41.63 281 HIS A C 1
ATOM 2132 O O . HIS A 1 281 ? -38.211 2.075 -40.261 1.00 41.74 281 HIS A O 1
ATOM 2139 N N . ARG A 1 282 ? -38.972 0.406 -41.572 1.00 43.36 282 ARG A N 1
ATOM 2140 C CA . ARG A 1 282 ? -38.365 0.923 -42.795 1.00 45.15 282 ARG A CA 1
ATOM 2141 C C . ARG A 1 282 ? -39.055 2.186 -43.291 1.00 46.46 282 ARG A C 1
ATOM 2142 O O . ARG A 1 282 ? -40.224 2.149 -43.675 1.00 46.61 282 ARG A O 1
ATOM 2150 N N . GLY A 1 283 ? -38.319 3.293 -43.296 1.00 47.97 283 GLY A N 1
ATOM 2151 C CA . GLY A 1 283 ? -38.804 4.543 -43.876 1.00 49.89 283 GLY A CA 1
ATOM 2152 C C . GLY A 1 283 ? -40.021 5.139 -43.195 1.00 51.16 283 GLY A C 1
ATOM 2153 O O . GLY A 1 283 ? -41.111 5.164 -43.768 1.00 51.26 283 GLY A O 1
ATOM 2154 N N . TYR A 1 284 ? -39.832 5.624 -41.970 1.00 52.48 284 TYR A N 1
ATOM 2155 C CA . TYR A 1 284 ? -40.901 6.296 -41.229 1.00 53.78 284 TYR A CA 1
ATOM 2156 C C . TYR A 1 284 ? -41.140 7.732 -41.719 1.00 54.41 284 TYR A C 1
ATOM 2157 O O . TYR A 1 284 ? -42.149 8.357 -41.377 1.00 54.48 284 TYR A O 1
ATOM 2166 N N . VAL A 1 285 ? -40.208 8.239 -42.525 1.00 55.24 285 VAL A N 1
ATOM 2167 C CA . VAL A 1 285 ? -40.277 9.604 -43.050 1.00 55.91 285 VAL A CA 1
ATOM 2168 C C . VAL A 1 285 ? -41.142 9.692 -44.312 1.00 56.35 285 VAL A C 1
ATOM 2169 O O . VAL A 1 285 ? -41.876 10.665 -44.505 1.00 56.49 285 VAL A O 1
ATOM 2173 N N . ALA A 1 286 ? -41.058 8.672 -45.162 1.00 56.86 286 ALA A N 1
ATOM 2174 C CA . ALA A 1 286 ? -41.848 8.634 -46.390 1.00 57.26 286 ALA A CA 1
ATOM 2175 C C . ALA A 1 286 ? -43.145 7.849 -46.197 1.00 57.55 286 ALA A C 1
ATOM 2176 O O . ALA A 1 286 ? -44.222 8.309 -46.584 1.00 57.65 286 ALA A O 1
ATOM 2178 N N . LYS A 1 287 ? -43.034 6.664 -45.603 1.00 57.82 287 LYS A N 1
ATOM 2179 C CA . LYS A 1 287 ? -44.204 5.861 -45.260 1.00 58.11 287 LYS A CA 1
ATOM 2180 C C . LYS A 1 287 ? -44.603 6.155 -43.813 1.00 58.19 287 LYS A C 1
ATOM 2181 O O . LYS A 1 287 ? -43.740 6.220 -42.937 1.00 58.34 287 LYS A O 1
ATOM 2187 N N . PRO A 1 288 ? -45.912 6.351 -43.561 1.00 58.22 288 PRO A N 1
ATOM 2188 C CA . PRO A 1 288 ? -46.387 6.671 -42.212 1.00 58.12 288 PRO A CA 1
ATOM 2189 C C . PRO A 1 288 ? -45.999 5.602 -41.191 1.00 57.98 288 PRO A C 1
ATOM 2190 O O . PRO A 1 288 ? -46.534 4.491 -41.221 1.00 58.08 288 PRO A O 1
ATOM 2194 N N . GLY A 1 289 ? -45.064 5.940 -40.306 1.00 57.76 289 GLY A N 1
ATOM 2195 C CA . GLY A 1 289 ? -44.592 5.011 -39.277 1.00 57.33 289 GLY A CA 1
ATOM 2196 C C . GLY A 1 289 ? -43.488 4.088 -39.763 1.00 57.04 289 GLY A C 1
ATOM 2197 O O . GLY A 1 289 ? -42.647 3.638 -38.979 1.00 57.14 289 GLY A O 1
ATOM 2198 N N . GLY A 1 290 ? -43.493 3.804 -41.063 1.00 56.63 290 GLY A N 1
ATOM 2199 C CA . GLY A 1 290 ? -42.508 2.914 -41.666 1.00 55.96 290 GLY A CA 1
ATOM 2200 C C . GLY A 1 290 ? -43.081 1.549 -41.998 1.00 55.50 290 GLY A C 1
ATOM 2201 O O . GLY A 1 290 ? -43.989 1.064 -41.319 1.00 55.57 290 GLY A O 1
ATOM 2202 N N . GLU A 1 291 ? -42.555 0.929 -43.051 1.00 54.91 291 GLU A N 1
ATOM 2203 C CA . GLU A 1 291 ? -42.975 -0.416 -43.428 1.00 54.23 291 GLU A CA 1
ATOM 2204 C C . GLU A 1 291 ? -42.297 -1.447 -42.529 1.00 53.45 291 GLU A C 1
ATOM 2205 O O . GLU A 1 291 ? -41.127 -1.298 -42.171 1.00 53.50 291 GLU A O 1
ATOM 2211 N N . HIS A 1 292 ? -43.043 -2.484 -42.156 1.00 52.24 292 HIS A N 1
ATOM 2212 C CA . HIS A 1 292 ? -42.518 -3.527 -41.282 1.00 50.96 292 HIS A CA 1
ATOM 2213 C C . HIS A 1 292 ? -42.305 -4.840 -42.042 1.00 49.70 292 HIS A C 1
ATOM 2214 O O . HIS A 1 292 ? -42.272 -5.919 -41.443 1.00 49.71 292 HIS A O 1
ATOM 2221 N N . ASP A 1 293 ? -42.151 -4.733 -43.362 1.00 47.93 293 ASP A N 1
ATOM 2222 C CA . ASP A 1 293 ? -41.930 -5.895 -44.222 1.00 46.06 293 ASP A CA 1
ATOM 2223 C C . ASP A 1 293 ? -41.053 -5.562 -45.436 1.00 44.39 293 ASP A C 1
ATOM 2224 O O . ASP A 1 293 ? -41.531 -5.006 -46.431 1.00 44.12 293 ASP A O 1
ATOM 2229 N N . ALA A 1 294 ? -39.773 -5.919 -45.351 1.00 42.14 294 ALA A N 1
ATOM 2230 C CA . ALA A 1 294 ? -38.817 -5.664 -46.433 1.00 39.73 294 ALA A CA 1
ATOM 2231 C C . ALA A 1 294 ? -38.930 -6.682 -47.567 1.00 37.84 294 ALA A C 1
ATOM 2232 O O . ALA A 1 294 ? -38.457 -6.445 -48.681 1.00 37.75 294 ALA A O 1
ATOM 2234 N N . GLY A 1 295 ? -39.556 -7.817 -47.278 1.00 35.57 295 GLY A N 1
ATOM 2235 C CA . GLY A 1 295 ? -39.644 -8.899 -48.247 1.00 32.47 295 GLY A CA 1
ATOM 2236 C C . GLY A 1 295 ? -38.403 -9.770 -48.205 1.00 30.03 295 GLY A C 1
ATOM 2237 O O . GLY A 1 295 ? -37.860 -10.145 -49.248 1.00 30.44 295 GLY A O 1
ATOM 2238 N N . LEU A 1 296 ? -37.954 -10.095 -46.994 1.00 27.16 296 LEU A N 1
ATOM 2239 C CA . LEU A 1 296 ? -36.782 -10.947 -46.828 1.00 23.92 296 LEU A CA 1
ATOM 2240 C C . LEU A 1 296 ? -37.200 -12.409 -46.682 1.00 21.88 296 LEU A C 1
ATOM 2241 O O . LEU A 1 296 ? -37.636 -12.852 -45.613 1.00 20.78 296 LEU A O 1
ATOM 2246 N N . THR A 1 297 ? -37.061 -13.147 -47.779 1.00 19.50 297 THR A N 1
ATOM 2247 C CA . THR A 1 297 ? -37.476 -14.545 -47.852 1.00 17.92 297 THR A CA 1
ATOM 2248 C C . THR A 1 297 ? -36.782 -15.446 -46.827 1.00 16.70 297 THR A C 1
ATOM 2249 O O . THR A 1 297 ? -37.384 -16.388 -46.308 1.00 16.22 297 THR A O 1
ATOM 2253 N N . TYR A 1 298 ? -35.522 -15.155 -46.523 1.00 15.57 298 TYR A N 1
ATOM 2254 C CA . TYR A 1 298 ? -34.779 -16.028 -45.612 1.00 14.55 298 TYR A CA 1
ATOM 2255 C C . TYR A 1 298 ? -35.286 -15.927 -44.183 1.00 14.29 298 TYR A C 1
ATOM 2256 O O . TYR A 1 298 ? -35.259 -16.910 -43.446 1.00 13.93 298 TYR A O 1
ATOM 2265 N N . ILE A 1 299 ? -35.740 -14.738 -43.801 1.00 14.23 299 ILE A N 1
ATOM 2266 C CA . ILE A 1 299 ? -36.307 -14.512 -42.474 1.00 14.52 299 ILE A CA 1
ATOM 2267 C C . ILE A 1 299 ? -37.587 -15.320 -42.318 1.00 14.94 299 ILE A C 1
ATOM 2268 O O . ILE A 1 299 ? -37.786 -16.006 -41.316 1.00 14.21 299 ILE A O 1
ATOM 2273 N N . LYS A 1 300 ? -38.462 -15.211 -43.314 1.00 15.44 300 LYS A N 1
ATOM 2274 C CA . LYS A 1 300 ? -39.701 -15.979 -43.325 1.00 16.28 300 LYS A CA 1
ATOM 2275 C C . LYS A 1 300 ? -39.420 -17.483 -43.320 1.00 16.12 300 LYS A C 1
ATOM 2276 O O . LYS A 1 300 ? -40.030 -18.229 -42.546 1.00 15.66 300 LYS A O 1
ATOM 2282 N N . ASP A 1 301 ? -38.473 -17.916 -44.150 1.00 15.56 301 ASP A N 1
ATOM 2283 C CA . ASP A 1 301 ? -38.084 -19.328 -44.192 1.00 15.70 301 ASP A CA 1
ATOM 2284 C C . ASP A 1 301 ? -37.521 -19.803 -42.852 1.00 15.28 301 ASP A C 1
ATOM 2285 O O . ASP A 1 301 ? -37.964 -20.822 -42.318 1.00 15.44 301 ASP A O 1
ATOM 2290 N N . LEU A 1 302 ? -36.543 -19.072 -42.315 1.00 15.08 302 LEU A N 1
ATOM 2291 C CA . LEU A 1 302 ? -35.908 -19.441 -41.046 1.00 14.95 302 LEU A CA 1
ATOM 2292 C C . LEU A 1 302 ? -36.928 -19.503 -39.910 1.00 15.05 302 LEU A C 1
ATOM 2293 O O . LEU A 1 302 ? -36.929 -20.453 -39.125 1.00 14.76 302 LEU A O 1
ATOM 2298 N N . ALA A 1 303 ? -37.802 -18.499 -39.844 1.00 15.14 303 ALA A N 1
ATOM 2299 C CA . ALA A 1 303 ? -38.874 -18.461 -38.849 1.00 15.94 303 ALA A CA 1
ATOM 2300 C C . ALA A 1 303 ? -39.730 -19.721 -38.930 1.00 16.28 303 ALA A C 1
ATOM 2301 O O . ALA A 1 303 ? -40.153 -20.273 -37.904 1.00 16.91 303 ALA A O 1
ATOM 2303 N N . ALA A 1 304 ? -39.966 -20.173 -40.157 1.00 16.38 304 ALA A N 1
ATOM 2304 C CA . ALA A 1 304 ? -40.825 -21.328 -40.412 1.00 16.71 304 ALA A CA 1
ATOM 2305 C C . ALA A 1 304 ? -40.089 -22.671 -40.309 1.00 16.64 304 ALA A C 1
ATOM 2306 O O . ALA A 1 304 ? -40.697 -23.734 -40.478 1.00 16.57 304 ALA A O 1
ATOM 2308 N N . GLY A 1 305 ? -38.787 -22.627 -40.041 1.00 16.40 305 GLY A N 1
ATOM 2309 C CA . GLY A 1 305 ? -37.983 -23.842 -39.945 1.00 15.90 305 GLY A CA 1
ATOM 2310 C C . GLY A 1 305 ? -37.673 -24.497 -41.278 1.00 16.04 305 GLY A C 1
ATOM 2311 O O . GLY A 1 305 ? -37.423 -25.706 -41.342 1.00 16.55 305 GLY A O 1
ATOM 2312 N N . LYS A 1 306 ? -37.678 -23.702 -42.342 1.00 15.54 306 LYS A N 1
ATOM 2313 C CA . LYS A 1 306 ? -37.425 -24.216 -43.685 1.00 15.75 306 LYS A CA 1
ATOM 2314 C C . LYS A 1 306 ? -36.323 -23.474 -44.439 1.00 14.85 306 LYS A C 1
ATOM 2315 O O . LYS A 1 306 ? -36.316 -23.454 -45.664 1.00 14.43 306 LYS A O 1
ATOM 2321 N N . TYR A 1 307 ? -35.396 -22.859 -43.707 1.00 14.35 307 TYR A N 1
ATOM 2322 C CA . TYR A 1 307 ? -34.233 -22.223 -44.335 1.00 14.17 307 TYR A CA 1
ATOM 2323 C C . TYR A 1 307 ? -33.497 -23.274 -45.153 1.00 14.24 307 TYR A C 1
ATOM 2324 O O . TYR A 1 307 ? -33.139 -24.344 -44.646 1.00 14.14 307 TYR A O 1
ATOM 2333 N N . LYS A 1 308 ? -33.293 -22.981 -46.430 1.00 14.31 308 LYS A N 1
ATOM 2334 C CA . LYS A 1 308 ? -32.628 -23.918 -47.314 1.00 14.84 308 LYS A CA 1
ATOM 2335 C C . LYS A 1 308 ? -31.873 -23.137 -48.371 1.00 14.78 308 LYS A C 1
ATOM 2336 O O . LYS A 1 308 ? -32.474 -22.377 -49.137 1.00 14.57 308 LYS A O 1
ATOM 2342 N N . LEU A 1 309 ? -30.557 -23.326 -48.413 1.00 14.89 309 LEU A N 1
ATOM 2343 C CA . LEU A 1 309 ? -29.722 -22.642 -49.400 1.00 14.89 309 LEU A CA 1
ATOM 2344 C C . LEU A 1 309 ? -29.909 -23.326 -50.753 1.00 15.46 309 LEU A C 1
ATOM 2345 O O . LEU A 1 309 ? -30.079 -24.542 -50.813 1.00 14.82 309 LEU A O 1
ATOM 2350 N N . PRO A 1 310 ? -29.887 -22.544 -51.845 1.00 16.22 310 PRO A N 1
ATOM 2351 C CA . PRO A 1 310 ? -30.112 -23.126 -53.174 1.00 16.93 310 PRO A CA 1
ATOM 2352 C C . PRO A 1 310 ? -29.115 -24.239 -53.536 1.00 17.21 310 PRO A C 1
ATOM 2353 O O . PRO A 1 310 ? -29.438 -25.120 -54.347 1.00 18.00 310 PRO A O 1
ATOM 2357 N N . TRP A 1 311 ? -27.937 -24.227 -52.912 1.00 17.24 311 TRP A N 1
ATOM 2358 C CA . TRP A 1 311 ? -26.875 -25.177 -53.249 1.00 17.34 311 TRP A CA 1
ATOM 2359 C C . TRP A 1 311 ? -26.669 -26.329 -52.249 1.00 17.89 311 TRP A C 1
ATOM 2360 O O . TRP A 1 311 ? -25.672 -27.041 -52.342 1.00 18.32 311 TRP A O 1
ATOM 2371 N N . GLU A 1 312 ? -27.592 -26.524 -51.311 1.00 18.54 312 GLU A N 1
ATOM 2372 C CA . GLU A 1 312 ? -27.419 -27.573 -50.297 1.00 19.45 312 GLU A CA 1
ATOM 2373 C C . GLU A 1 312 ? -27.211 -28.960 -50.908 1.00 20.32 312 GLU A C 1
ATOM 2374 O O . GLU A 1 312 ? -26.431 -29.767 -50.386 1.00 19.95 312 GLU A O 1
ATOM 2380 N N . ASP A 1 313 ? -27.894 -29.213 -52.026 1.00 21.81 313 ASP A N 1
ATOM 2381 C CA . ASP A 1 313 ? -27.781 -30.472 -52.785 1.00 23.53 313 ASP A CA 1
ATOM 2382 C C . ASP A 1 313 ? -26.369 -30.891 -53.165 1.00 23.48 313 ASP A C 1
ATOM 2383 O O . ASP A 1 313 ? -26.092 -32.083 -53.326 1.00 24.00 313 ASP A O 1
ATOM 2388 N N . HIS A 1 314 ? -25.489 -29.920 -53.358 1.00 23.05 314 HIS A N 1
ATOM 2389 C CA . HIS A 1 314 ? -24.156 -30.211 -53.851 1.00 22.85 314 HIS A CA 1
ATOM 2390 C C . HIS A 1 314 ? -23.083 -30.036 -52.780 1.00 21.76 314 HIS A C 1
ATOM 2391 O O . HIS A 1 314 ? -21.892 -30.112 -53.078 1.00 21.99 314 HIS A O 1
ATOM 2398 N N . MET A 1 315 ? -23.497 -29.821 -51.535 1.00 20.77 315 MET A N 1
ATOM 2399 C CA . MET A 1 315 ? -22.532 -29.590 -50.457 1.00 19.26 315 MET A CA 1
ATOM 2400 C C . MET A 1 315 ? -21.818 -30.855 -50.007 1.00 19.33 315 MET A C 1
ATOM 2401 O O . MET A 1 315 ? -22.424 -31.928 -49.920 1.00 19.75 315 MET A O 1
ATOM 2406 N N . LYS A 1 316 ? -20.534 -30.711 -49.697 1.00 18.52 316 LYS A N 1
ATOM 2407 C CA . LYS A 1 316 ? -19.688 -31.834 -49.305 1.00 19.08 316 LYS A CA 1
ATOM 2408 C C . LYS A 1 316 ? -19.737 -32.174 -47.812 1.00 18.46 316 LYS A C 1
ATOM 2409 O O . LYS A 1 316 ? -19.540 -33.324 -47.432 1.00 18.88 316 LYS A O 1
ATOM 2415 N N . ILE A 1 317 ? -19.969 -31.178 -46.964 1.00 17.80 317 ILE A N 1
ATOM 2416 C CA . ILE A 1 317 ? -19.935 -31.398 -45.512 1.00 16.97 317 ILE A CA 1
ATOM 2417 C C . ILE A 1 317 ? -21.261 -31.043 -44.832 1.00 17.11 317 ILE A C 1
ATOM 2418 O O . ILE A 1 317 ? -21.573 -29.868 -44.610 1.00 16.52 317 ILE A O 1
ATOM 2423 N N . LYS A 1 318 ? -22.038 -32.077 -44.513 1.00 16.82 318 LYS A N 1
ATOM 2424 C CA . LYS A 1 318 ? -23.358 -31.901 -43.914 1.00 16.75 318 LYS A CA 1
ATOM 2425 C C . LYS A 1 318 ? -23.582 -32.848 -42.735 1.00 16.60 318 LYS A C 1
ATOM 2426 O O . LYS A 1 318 ? -24.698 -32.964 -42.213 1.00 15.50 318 LYS A O 1
ATOM 2432 N N . ASP A 1 319 ? -22.508 -33.529 -42.335 1.00 16.74 319 ASP A N 1
ATOM 2433 C CA . ASP A 1 319 ? -22.490 -34.362 -41.138 1.00 17.46 319 ASP A CA 1
ATOM 2434 C C . ASP A 1 319 ? -21.057 -34.440 -40.616 1.00 17.64 319 ASP A C 1
ATOM 2435 O O . ASP A 1 319 ? -20.162 -33.789 -41.165 1.00 17.39 319 ASP A O 1
ATOM 2440 N N . GLY A 1 320 ? -20.839 -35.234 -39.571 1.00 18.41 320 GLY A N 1
ATOM 2441 C CA . GLY A 1 320 ? -19.519 -35.330 -38.957 1.00 19.41 320 GLY A CA 1
ATOM 2442 C C . GLY A 1 320 ? -18.672 -36.484 -39.453 1.00 20.46 320 GLY A C 1
ATOM 2443 O O . GLY A 1 320 ? -17.673 -36.833 -38.827 1.00 20.42 320 GLY A O 1
ATOM 2444 N N . SER A 1 321 ? -19.065 -37.078 -40.578 1.00 21.30 321 SER A N 1
ATOM 2445 C CA . SER A 1 321 ? -18.403 -38.285 -41.077 1.00 22.42 321 SER A CA 1
ATOM 2446 C C . SER A 1 321 ? -16.910 -38.099 -41.389 1.00 23.12 321 SER A C 1
ATOM 2447 O O . SER A 1 321 ? -16.126 -39.042 -41.266 1.00 23.25 321 SER A O 1
ATOM 2450 N N . ILE A 1 322 ? -16.522 -36.880 -41.761 1.00 23.62 322 ILE A N 1
ATOM 2451 C CA . ILE A 1 322 ? -15.120 -36.550 -42.027 1.00 24.67 322 ILE A CA 1
ATOM 2452 C C . ILE A 1 322 ? -14.230 -36.735 -40.783 1.00 24.99 322 ILE A C 1
ATOM 2453 O O . ILE A 1 322 ? -13.033 -37.025 -40.902 1.00 25.23 322 ILE A O 1
ATOM 2458 N N . TYR A 1 323 ? -14.817 -36.580 -39.595 1.00 25.31 323 TYR A N 1
ATOM 2459 C CA . TYR A 1 323 ? -14.088 -36.801 -38.346 1.00 25.64 323 TYR A CA 1
ATOM 2460 C C . TYR A 1 323 ? -14.400 -38.170 -37.751 1.00 25.32 323 TYR A C 1
ATOM 2461 O O . TYR A 1 323 ? -13.976 -38.493 -36.636 1.00 25.87 323 TYR A O 1
ATOM 2470 N N . GLY A 1 324 ? -15.135 -38.977 -38.507 1.00 24.78 324 GLY A N 1
ATOM 2471 C CA . GLY A 1 324 ? -15.443 -40.345 -38.100 1.00 24.17 324 GLY A CA 1
ATOM 2472 C C . GLY A 1 324 ? -16.626 -40.435 -37.153 1.00 23.68 324 GLY A C 1
ATOM 2473 O O . GLY A 1 324 ? -16.871 -41.483 -36.566 1.00 23.77 324 GLY A O 1
ATOM 2474 N N . TYR A 1 325 ? -17.358 -39.332 -36.998 1.00 22.57 325 TYR A N 1
ATOM 2475 C CA . TYR A 1 325 ? -18.575 -39.328 -36.187 1.00 21.93 325 TYR A CA 1
ATOM 2476 C C . TYR A 1 325 ? -19.687 -40.119 -36.870 1.00 21.46 325 TYR A C 1
ATOM 2477 O O . TYR A 1 325 ? -19.764 -40.143 -38.101 1.00 21.59 325 TYR A O 1
ATOM 2486 N N . PRO A 1 326 ? -20.555 -40.765 -36.073 1.00 21.27 326 PRO A N 1
ATOM 2487 C CA . PRO A 1 326 ? -21.722 -41.411 -36.664 1.00 20.94 326 PRO A CA 1
ATOM 2488 C C . PRO A 1 326 ? -22.690 -40.358 -37.178 1.00 20.88 326 PRO A C 1
ATOM 2489 O O . PRO A 1 326 ? -22.691 -39.225 -36.690 1.00 20.14 326 PRO A O 1
ATOM 2493 N N . THR A 1 327 ? -23.495 -40.730 -38.166 1.00 20.79 327 THR A N 1
ATOM 2494 C CA . THR A 1 327 ? -24.312 -39.765 -38.896 1.00 21.12 327 THR A CA 1
ATOM 2495 C C . THR A 1 327 ? -25.812 -39.953 -38.686 1.00 21.42 327 THR A C 1
ATOM 2496 O O . THR A 1 327 ? -26.619 -39.259 -39.299 1.00 20.69 327 THR A O 1
ATOM 2500 N N . THR A 1 328 ? -26.186 -40.883 -37.814 1.00 22.36 328 THR A N 1
ATOM 2501 C CA . THR A 1 328 ? -27.585 -41.303 -37.722 1.00 23.40 328 THR A CA 1
ATOM 2502 C C . THR A 1 328 ? -28.307 -40.760 -36.492 1.00 24.10 328 THR A C 1
ATOM 2503 O O . THR A 1 328 ? -29.512 -40.969 -36.336 1.00 24.76 328 THR A O 1
ATOM 2507 N N . GLY A 1 329 ? -27.576 -40.064 -35.625 1.00 24.22 329 GLY A N 1
ATOM 2508 C CA . GLY A 1 329 ? -28.164 -39.442 -34.444 1.00 24.71 329 GLY A CA 1
ATOM 2509 C C . GLY A 1 329 ? -27.873 -40.173 -33.144 1.00 24.75 329 GLY A C 1
ATOM 2510 O O . GLY A 1 329 ? -27.118 -41.148 -33.116 1.00 24.59 329 GLY A O 1
ATOM 2511 N N . GLY A 1 330 ? -28.470 -39.687 -32.062 1.00 24.55 330 GLY A N 1
ATOM 2512 C CA . GLY A 1 330 ? -28.303 -40.305 -30.756 1.00 24.64 330 GLY A CA 1
ATOM 2513 C C . GLY A 1 330 ? -27.035 -39.913 -30.023 1.00 24.48 330 GLY A C 1
ATOM 2514 O O . GLY A 1 330 ? -26.237 -39.093 -30.506 1.00 24.51 330 GLY A O 1
ATOM 2515 N N . ARG A 1 331 ? -26.861 -40.511 -28.848 1.00 24.33 331 ARG A N 1
ATOM 2516 C CA . ARG A 1 331 ? -25.691 -40.289 -28.002 1.00 24.03 331 ARG A CA 1
ATOM 2517 C C . ARG A 1 331 ? -24.497 -41.099 -28.498 1.00 24.42 331 ARG A C 1
ATOM 2518 O O . ARG A 1 331 ? -24.612 -42.306 -28.736 1.00 24.18 331 ARG A O 1
ATOM 2526 N N . PHE A 1 332 ? -23.355 -40.439 -28.671 1.00 24.08 332 PHE A N 1
ATOM 2527 C CA . PHE A 1 332 ? -22.125 -41.150 -28.997 1.00 24.37 332 PHE A CA 1
ATOM 2528 C C . PHE A 1 332 ? -20.899 -40.644 -28.224 1.00 24.98 332 PHE A C 1
ATOM 2529 O O . PHE A 1 332 ? -20.958 -39.611 -27.553 1.00 24.73 332 PHE A O 1
ATOM 2537 N N . GLY A 1 333 ? -19.806 -41.400 -28.290 1.00 25.50 333 GLY A N 1
ATOM 2538 C CA . GLY A 1 333 ? -18.523 -40.952 -27.744 1.00 26.59 333 GLY A CA 1
ATOM 2539 C C . GLY A 1 333 ? -18.334 -41.228 -26.266 1.00 27.37 333 GLY A C 1
ATOM 2540 O O . GLY A 1 333 ? -17.367 -40.772 -25.653 1.00 27.35 333 GLY A O 1
ATOM 2541 N N . LYS A 1 334 ? -19.268 -41.978 -25.698 1.00 28.39 334 LYS A N 1
ATOM 2542 C CA . LYS A 1 334 ? -19.230 -42.372 -24.289 1.00 29.34 334 LYS A CA 1
ATOM 2543 C C . LYS A 1 334 ? -18.066 -43.316 -23.987 1.00 29.63 334 LYS A C 1
ATOM 2544 O O . LYS A 1 334 ? -17.190 -43.011 -23.170 1.00 29.90 334 LYS A O 1
ATOM 2550 N N . GLY B 1 13 ? -12.541 -16.107 -63.934 1.00 21.40 13 GLY B N 1
ATOM 2551 C CA . GLY B 1 13 ? -12.898 -14.856 -63.207 1.00 20.81 13 GLY B CA 1
ATOM 2552 C C . GLY B 1 13 ? -13.174 -13.667 -64.106 1.00 20.27 13 GLY B C 1
ATOM 2553 O O . GLY B 1 13 ? -13.117 -13.783 -65.330 1.00 20.20 13 GLY B O 1
ATOM 2554 N N . PHE B 1 14 ? -13.488 -12.521 -63.503 1.00 19.50 14 PHE B N 1
ATOM 2555 C CA . PHE B 1 14 ? -13.707 -11.296 -64.275 1.00 19.01 14 PHE B CA 1
ATOM 2556 C C . PHE B 1 14 ? -13.151 -10.044 -63.593 1.00 18.93 14 PHE B C 1
ATOM 2557 O O . PHE B 1 14 ? -12.971 -10.020 -62.377 1.00 18.97 14 PHE B O 1
ATOM 2565 N N . LEU B 1 15 ? -12.869 -9.014 -64.392 1.00 18.47 15 LEU B N 1
ATOM 2566 C CA . LEU B 1 15 ? -12.391 -7.737 -63.878 1.00 17.96 15 LEU B CA 1
ATOM 2567 C C . LEU B 1 15 ? -13.558 -6.810 -63.621 1.00 17.10 15 LEU B C 1
ATOM 2568 O O . LEU B 1 15 ? -14.400 -6.601 -64.500 1.00 16.79 15 LEU B O 1
ATOM 2573 N N . VAL B 1 16 ? -13.593 -6.253 -62.416 1.00 16.37 16 VAL B N 1
ATOM 2574 C CA . VAL B 1 16 ? -14.603 -5.277 -62.036 1.00 15.83 16 VAL B CA 1
ATOM 2575 C C . VAL B 1 16 ? -13.961 -3.896 -61.865 1.00 16.06 16 VAL B C 1
ATOM 2576 O O . VAL B 1 16 ? -12.766 -3.790 -61.563 1.00 15.22 16 VAL B O 1
ATOM 2580 N N . ALA B 1 17 ? -14.753 -2.846 -62.072 1.00 16.00 17 ALA B N 1
ATOM 2581 C CA . ALA B 1 17 ? -14.271 -1.468 -61.914 1.00 16.34 17 ALA B CA 1
ATOM 2582 C C . ALA B 1 17 ? -15.290 -0.649 -61.134 1.00 16.30 17 ALA B C 1
ATOM 2583 O O . ALA B 1 17 ? -16.457 -0.613 -61.503 1.00 16.83 17 ALA B O 1
ATOM 2585 N N . ALA B 1 18 ? -14.844 0.004 -60.060 1.00 16.35 18 ALA B N 1
ATOM 2586 C CA . ALA B 1 18 ? -15.690 0.904 -59.276 1.00 16.22 18 ALA B CA 1
ATOM 2587 C C . ALA B 1 18 ? -15.229 2.337 -59.514 1.00 16.37 18 ALA B C 1
ATOM 2588 O O . ALA B 1 18 ? -14.065 2.667 -59.274 1.00 16.18 18 ALA B O 1
ATOM 2590 N N . ILE B 1 19 ? -16.139 3.182 -59.991 1.00 16.67 19 ILE B N 1
ATOM 2591 C CA . ILE B 1 19 ? -15.773 4.523 -60.439 1.00 16.72 19 ILE B CA 1
ATOM 2592 C C . ILE B 1 19 ? -16.022 5.545 -59.335 1.00 16.64 19 ILE B C 1
ATOM 2593 O O . ILE B 1 19 ? -17.163 5.763 -58.936 1.00 16.59 19 ILE B O 1
ATOM 2598 N N . GLN B 1 20 ? -14.966 6.185 -58.847 1.00 16.56 20 GLN B N 1
ATOM 2599 C CA . GLN B 1 20 ? -15.152 7.260 -57.871 1.00 16.80 20 GLN B CA 1
ATOM 2600 C C . GLN B 1 20 ? -15.572 8.539 -58.588 1.00 17.33 20 GLN B C 1
ATOM 2601 O O . GLN B 1 20 ? -14.784 9.477 -58.739 1.00 17.67 20 GLN B O 1
ATOM 2607 N N . PHE B 1 21 ? -16.827 8.551 -59.028 1.00 17.60 21 PHE B N 1
ATOM 2608 C CA . PHE B 1 21 ? -17.361 9.612 -59.877 1.00 18.59 21 PHE B CA 1
ATOM 2609 C C . PHE B 1 21 ? -17.591 10.912 -59.111 1.00 19.44 21 PHE B C 1
ATOM 2610 O O . PHE B 1 21 ? -18.216 10.904 -58.052 1.00 19.30 21 PHE B O 1
ATOM 2618 N N . PRO B 1 22 ? -17.058 12.038 -59.636 1.00 20.33 22 PRO B N 1
ATOM 2619 C CA . PRO B 1 22 ? -17.340 13.356 -59.089 1.00 21.14 22 PRO B CA 1
ATOM 2620 C C . PRO B 1 22 ? -18.494 14.038 -59.813 1.00 22.05 22 PRO B C 1
ATOM 2621 O O . PRO B 1 22 ? -18.430 14.284 -61.021 1.00 22.39 22 PRO B O 1
ATOM 2625 N N . VAL B 1 23 ? -19.543 14.346 -59.073 1.00 22.64 23 VAL B N 1
ATOM 2626 C CA . VAL B 1 23 ? -20.694 14.987 -59.659 1.00 23.86 23 VAL B CA 1
ATOM 2627 C C . VAL B 1 23 ? -20.671 16.481 -59.311 1.00 24.62 23 VAL B C 1
ATOM 2628 O O . VAL B 1 23 ? -20.465 16.855 -58.150 1.00 24.54 23 VAL B O 1
ATOM 2632 N N . PRO B 1 24 ? -20.829 17.345 -60.327 1.00 25.60 24 PRO B N 1
ATOM 2633 C CA . PRO B 1 24 ? -20.879 18.772 -60.045 1.00 26.29 24 PRO B CA 1
ATOM 2634 C C . PRO B 1 24 ? -22.244 19.167 -59.504 1.00 26.84 24 PRO B C 1
ATOM 2635 O O . PRO B 1 24 ? -23.171 18.357 -59.510 1.00 26.67 24 PRO B O 1
ATOM 2639 N N . ILE B 1 25 ? -22.366 20.402 -59.027 1.00 27.70 25 ILE B N 1
ATOM 2640 C CA . ILE B 1 25 ? -23.648 20.905 -58.550 1.00 28.47 25 ILE B CA 1
ATOM 2641 C C . ILE B 1 25 ? -24.662 20.854 -59.696 1.00 28.99 25 ILE B C 1
ATOM 2642 O O . ILE B 1 25 ? -24.349 21.223 -60.826 1.00 29.08 25 ILE B O 1
ATOM 2647 N N . VAL B 1 26 ? -25.855 20.344 -59.404 1.00 29.72 26 VAL B N 1
ATOM 2648 C CA . VAL B 1 26 ? -26.899 20.168 -60.411 1.00 30.56 26 VAL B CA 1
ATOM 2649 C C . VAL B 1 26 ? -28.065 21.112 -60.133 1.00 31.27 26 VAL B C 1
ATOM 2650 O O . VAL B 1 26 ? -28.710 21.030 -59.087 1.00 31.60 26 VAL B O 1
ATOM 2654 N N . ASN B 1 27 ? -28.325 22.014 -61.075 1.00 32.22 27 ASN B N 1
ATOM 2655 C CA . ASN B 1 27 ? -29.335 23.054 -60.886 1.00 33.07 27 ASN B CA 1
ATOM 2656 C C . ASN B 1 27 ? -30.535 22.965 -61.828 1.00 33.46 27 ASN B C 1
ATOM 2657 O O . ASN B 1 27 ? -31.548 23.635 -61.616 1.00 33.72 27 ASN B O 1
ATOM 2662 N N . SER B 1 28 ? -30.422 22.138 -62.862 1.00 33.98 28 SER B N 1
ATOM 2663 C CA . SER B 1 28 ? -31.492 21.997 -63.844 1.00 34.44 28 SER B CA 1
ATOM 266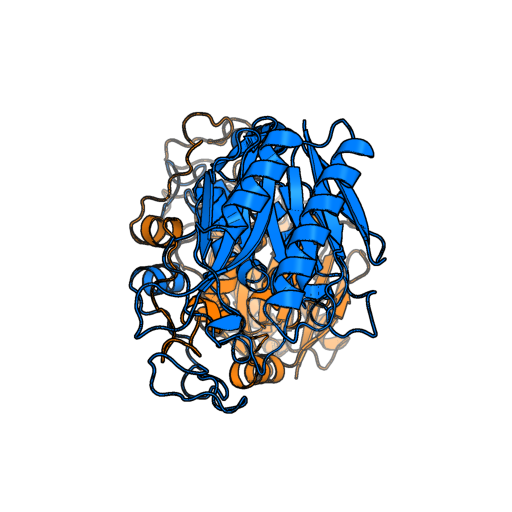4 C C . SER B 1 28 ? -31.468 20.626 -64.501 1.00 34.89 28 SER B C 1
ATOM 2665 O O . SER B 1 28 ? -30.531 19.852 -64.301 1.00 35.30 28 SER B O 1
ATOM 2668 N N . ARG B 1 29 ? -32.499 20.333 -65.290 1.00 35.30 29 ARG B N 1
ATOM 2669 C CA . ARG B 1 29 ? -32.521 19.122 -66.111 1.00 35.73 29 ARG B CA 1
ATOM 2670 C C . ARG B 1 29 ? -31.368 19.150 -67.111 1.00 35.85 29 ARG B C 1
ATOM 2671 O O . ARG B 1 29 ? -30.832 18.108 -67.490 1.00 35.97 29 ARG B O 1
ATOM 2679 N N . LYS B 1 30 ? -30.988 20.355 -67.528 1.00 36.13 30 LYS B N 1
ATOM 2680 C CA . LYS B 1 30 ? -29.860 20.554 -68.432 1.00 36.19 30 LYS B CA 1
ATOM 2681 C C . LYS B 1 30 ? -28.559 20.049 -67.807 1.00 35.93 30 LYS B C 1
ATOM 2682 O O . LYS B 1 30 ? -27.732 19.434 -68.482 1.00 36.07 30 LYS B O 1
ATOM 2688 N N . ASP B 1 31 ? -28.390 20.306 -66.514 1.00 35.56 31 ASP B N 1
ATOM 2689 C CA . ASP B 1 31 ? -27.239 19.801 -65.770 1.00 35.07 31 ASP B CA 1
ATOM 2690 C C . ASP B 1 31 ? -27.288 18.282 -65.649 1.00 34.67 31 ASP B C 1
ATOM 2691 O O . ASP B 1 31 ? -26.257 17.617 -65.714 1.00 34.66 31 ASP B O 1
ATOM 2696 N N . ILE B 1 32 ? -28.491 17.743 -65.475 1.00 34.24 32 ILE B N 1
ATOM 2697 C CA . ILE B 1 32 ? -28.679 16.299 -65.374 1.00 33.91 32 ILE B CA 1
ATOM 2698 C C . ILE B 1 32 ? -28.226 15.607 -66.659 1.00 33.84 32 ILE B C 1
ATOM 2699 O O . ILE B 1 32 ? -27.561 14.572 -66.613 1.00 33.75 32 ILE B O 1
ATOM 2704 N N . ASP B 1 33 ? -28.563 16.201 -67.802 1.00 33.83 33 ASP B N 1
ATOM 2705 C CA . ASP B 1 33 ? -28.178 15.650 -69.102 1.00 33.83 33 ASP B CA 1
ATOM 2706 C C . ASP B 1 33 ? -26.668 15.643 -69.332 1.00 33.62 33 ASP B C 1
ATOM 2707 O O . ASP B 1 33 ? -26.130 14.672 -69.860 1.00 33.55 33 ASP B O 1
ATOM 2712 N N . HIS B 1 34 ? -25.995 16.724 -68.938 1.00 33.61 34 HIS B N 1
ATOM 2713 C CA . HIS B 1 34 ? -24.532 16.810 -69.033 1.00 33.67 34 HIS B CA 1
ATOM 2714 C C . HIS B 1 34 ? -23.887 15.737 -68.175 1.00 32.96 34 HIS B C 1
ATOM 2715 O O . HIS B 1 34 ? -22.887 15.128 -68.555 1.00 33.10 34 HIS B O 1
ATOM 2722 N N . ASN B 1 35 ? -24.473 15.534 -67.002 1.00 32.29 35 ASN B N 1
ATOM 2723 C CA . ASN B 1 35 ? -24.024 14.546 -66.042 1.00 31.28 35 ASN B CA 1
ATOM 2724 C C . ASN B 1 35 ? -24.121 13.136 -66.601 1.00 30.37 35 ASN B C 1
ATOM 2725 O O . ASN B 1 35 ? -23.198 12.333 -66.458 1.00 30.29 35 ASN B O 1
ATOM 2730 N N . ILE B 1 36 ? -25.261 12.837 -67.221 1.00 29.19 36 ILE B N 1
ATOM 2731 C CA . ILE B 1 36 ? -25.474 11.553 -67.870 1.00 27.98 36 ILE B CA 1
ATOM 2732 C C . ILE B 1 36 ? -24.412 11.330 -68.942 1.00 27.68 36 ILE B C 1
ATOM 2733 O O . ILE B 1 36 ? -23.824 10.253 -69.037 1.00 27.35 36 ILE B O 1
ATOM 2738 N N . GLU B 1 37 ? -24.148 12.358 -69.740 1.00 27.52 37 GLU B N 1
ATOM 2739 C CA . GLU B 1 37 ? -23.137 12.243 -70.782 1.00 27.39 37 GLU B CA 1
ATOM 2740 C C . GLU B 1 37 ? -21.731 12.051 -70.203 1.00 26.77 37 GLU B C 1
ATOM 2741 O O . GLU B 1 37 ? -20.904 11.364 -70.796 1.00 26.83 37 GLU B O 1
ATOM 2747 N N . SER B 1 38 ? -21.474 12.640 -69.037 1.00 25.95 38 SER B N 1
ATOM 2748 C CA . SER B 1 38 ? -20.193 12.456 -68.350 1.00 25.39 38 SER B CA 1
ATOM 2749 C C . SER B 1 38 ? -20.010 11.009 -67.882 1.00 24.80 38 SER B C 1
ATOM 2750 O O . SER B 1 38 ? -18.948 10.411 -68.066 1.00 24.64 38 SER B O 1
ATOM 2753 N N . ILE B 1 39 ? -21.055 10.457 -67.278 1.00 24.43 39 ILE B N 1
ATOM 2754 C CA . ILE B 1 39 ? -21.082 9.046 -66.886 1.00 24.13 39 ILE B CA 1
ATOM 2755 C C . ILE B 1 39 ? -20.800 8.137 -68.084 1.00 23.59 39 ILE B C 1
ATOM 2756 O O . ILE B 1 39 ? -19.986 7.219 -68.002 1.00 23.33 39 ILE B O 1
ATOM 2761 N N . ILE B 1 40 ? -21.456 8.418 -69.206 1.00 23.53 40 ILE B N 1
ATOM 2762 C CA . ILE B 1 40 ? -21.291 7.619 -70.414 1.00 23.40 40 ILE B CA 1
ATOM 2763 C C . ILE B 1 40 ? -19.849 7.673 -70.953 1.00 23.58 40 ILE B C 1
ATOM 2764 O O . ILE B 1 40 ? -19.265 6.636 -71.254 1.00 23.40 40 ILE B O 1
ATOM 2769 N N . ARG B 1 41 ? -19.272 8.872 -71.044 1.00 24.01 41 ARG B N 1
ATOM 2770 C CA . ARG B 1 41 ? -17.877 9.019 -71.483 1.00 24.65 41 ARG B CA 1
ATOM 2771 C C . ARG B 1 41 ? -16.935 8.246 -70.566 1.00 24.01 41 ARG B C 1
ATOM 2772 O O . ARG B 1 41 ? -16.005 7.585 -71.030 1.00 24.11 41 ARG B O 1
ATOM 2780 N N . THR B 1 42 ? -17.186 8.347 -69.262 1.00 23.62 42 THR B N 1
ATOM 2781 C CA . THR B 1 42 ? -16.418 7.627 -68.246 1.00 23.14 42 THR B CA 1
ATOM 2782 C C . THR B 1 42 ? -16.512 6.110 -68.444 1.00 22.61 42 THR B C 1
ATOM 2783 O O . THR B 1 42 ? -15.509 5.403 -68.353 1.00 22.59 42 THR B O 1
ATOM 2787 N N . LEU B 1 43 ? -17.714 5.622 -68.726 1.00 22.24 43 LEU B N 1
ATOM 2788 C CA . LEU B 1 43 ? -17.923 4.208 -69.010 1.00 22.02 43 LEU B CA 1
ATOM 2789 C C . LEU B 1 43 ? -17.046 3.774 -70.187 1.00 21.89 43 LEU B C 1
ATOM 2790 O O . LEU B 1 43 ? -16.296 2.803 -70.092 1.00 21.60 43 LEU B O 1
ATOM 2795 N N . HIS B 1 44 ? -17.125 4.511 -71.292 1.00 21.93 44 HIS B N 1
ATOM 2796 C CA . HIS B 1 44 ? -16.321 4.187 -72.475 1.00 21.92 44 HIS B CA 1
ATOM 2797 C C . HIS B 1 44 ? -14.820 4.308 -72.233 1.00 21.71 44 HIS B C 1
ATOM 2798 O O . HIS B 1 44 ? -14.052 3.443 -72.647 1.00 21.83 44 HIS B O 1
ATOM 2805 N N . ALA B 1 45 ? -14.409 5.376 -71.554 1.00 21.90 45 ALA B N 1
ATOM 2806 C CA . ALA B 1 45 ? -13.000 5.584 -71.202 1.00 22.04 45 ALA B CA 1
ATOM 2807 C C . ALA B 1 45 ? -12.463 4.441 -70.333 1.00 22.18 45 ALA B C 1
ATOM 2808 O O . ALA B 1 45 ? -11.305 4.045 -70.449 1.00 22.39 45 ALA B O 1
ATOM 2810 N N . THR B 1 46 ? -13.320 3.917 -69.466 1.00 22.12 46 THR B N 1
ATOM 2811 C CA . THR B 1 46 ? -12.943 2.819 -68.585 1.00 22.02 46 THR B CA 1
ATOM 2812 C C . THR B 1 46 ? -12.717 1.520 -69.363 1.00 22.25 46 THR B C 1
ATOM 2813 O O . THR B 1 46 ? -11.756 0.798 -69.100 1.00 22.27 46 THR B O 1
ATOM 2817 N N . LYS B 1 47 ? -13.581 1.242 -70.338 1.00 22.38 47 LYS B N 1
ATOM 2818 C CA . LYS B 1 47 ? -13.450 0.039 -71.164 1.00 22.97 47 LYS B CA 1
ATOM 2819 C C . LYS B 1 47 ? -12.221 0.132 -72.069 1.00 22.99 47 LYS B C 1
ATOM 2820 O O . LYS B 1 47 ? -11.537 -0.863 -72.315 1.00 23.02 47 LYS B O 1
ATOM 2826 N N . ALA B 1 48 ? -11.948 1.337 -72.556 1.00 23.25 48 ALA B N 1
ATOM 2827 C CA . ALA B 1 48 ? -10.767 1.603 -73.363 1.00 23.31 48 ALA B CA 1
ATOM 2828 C C . ALA B 1 48 ? -9.492 1.372 -72.558 1.00 23.43 48 ALA B C 1
ATOM 2829 O O . ALA B 1 48 ? -8.558 0.733 -73.037 1.00 23.47 48 ALA B O 1
ATOM 2831 N N . GLY B 1 49 ? -9.464 1.886 -71.331 1.00 23.47 49 GLY B N 1
ATOM 2832 C CA . GLY B 1 49 ? -8.282 1.768 -70.476 1.00 23.87 49 GLY B CA 1
ATOM 2833 C C . GLY B 1 49 ? -8.110 0.381 -69.882 1.00 23.95 49 GLY B C 1
ATOM 2834 O O . GLY B 1 49 ? -6.991 -0.079 -69.659 1.00 24.24 49 GLY B O 1
ATOM 2835 N N . TYR B 1 50 ? -9.229 -0.285 -69.629 1.00 24.40 50 TYR B N 1
ATOM 2836 C CA . TYR B 1 50 ? -9.226 -1.633 -69.077 1.00 24.52 50 TYR B CA 1
ATOM 2837 C C . TYR B 1 50 ? -9.995 -2.556 -70.015 1.00 24.51 50 TYR B C 1
ATOM 2838 O O . TYR B 1 50 ? -11.166 -2.836 -69.778 1.00 24.29 50 TYR B O 1
ATOM 2847 N N . PRO B 1 51 ? -9.337 -3.028 -71.091 1.00 24.45 51 PRO B N 1
ATOM 2848 C CA . PRO B 1 51 ? -10.013 -3.804 -72.137 1.00 24.31 51 PRO B CA 1
ATOM 2849 C C . PRO B 1 51 ? -10.747 -5.048 -71.624 1.00 23.90 51 PRO B C 1
ATOM 2850 O O . PRO B 1 51 ? -11.718 -5.486 -72.246 1.00 24.29 51 PRO B O 1
ATOM 2854 N N . GLY B 1 52 ? -10.294 -5.603 -70.502 1.00 23.40 52 GLY B N 1
ATOM 2855 C CA . GLY B 1 52 ? -10.912 -6.804 -69.941 1.00 22.30 52 GLY B CA 1
ATOM 2856 C C . GLY B 1 52 ? -12.074 -6.588 -68.978 1.00 21.66 52 GLY B C 1
ATOM 2857 O O . GLY B 1 52 ? -12.668 -7.557 -68.509 1.00 21.50 52 GLY B O 1
ATOM 2858 N N . VAL B 1 53 ? -12.408 -5.334 -68.681 1.00 20.61 53 VAL B N 1
ATOM 2859 C CA . VAL B 1 53 ? -13.442 -5.043 -67.676 1.00 19.87 53 VAL B CA 1
ATOM 2860 C C . VAL B 1 53 ? -14.827 -5.502 -68.139 1.00 19.34 53 VAL B C 1
ATOM 2861 O O . VAL B 1 53 ? -15.214 -5.266 -69.285 1.00 18.87 53 VAL B O 1
ATOM 2865 N N . GLU B 1 54 ? -15.561 -6.172 -67.250 1.00 18.43 54 GLU B N 1
ATOM 2866 C CA . GLU B 1 54 ? -16.903 -6.670 -67.578 1.00 18.08 54 GLU B CA 1
ATOM 2867 C C . GLU B 1 54 ? -18.027 -6.051 -66.744 1.00 17.53 54 GLU B C 1
ATOM 2868 O O . GLU B 1 54 ? -19.207 -6.205 -67.063 1.00 17.73 54 GLU B O 1
ATOM 2874 N N . LEU B 1 55 ? -17.657 -5.373 -65.666 1.00 16.73 55 LEU B N 1
ATOM 2875 C CA . LEU B 1 55 ? -18.629 -4.771 -64.762 1.00 16.16 55 LEU B CA 1
ATOM 2876 C C . LEU B 1 55 ? -18.079 -3.428 -64.300 1.00 15.94 55 LEU B C 1
ATOM 2877 O O . LEU B 1 55 ? -16.980 -3.349 -63.736 1.00 15.65 55 LEU B O 1
ATOM 2882 N N . ILE B 1 56 ? -18.834 -2.370 -64.578 1.00 15.71 56 ILE B N 1
ATOM 2883 C CA . ILE B 1 56 ? -18.431 -1.011 -64.241 1.00 15.65 56 ILE B CA 1
ATOM 2884 C C . ILE B 1 56 ? -19.504 -0.397 -63.345 1.00 15.18 56 ILE B C 1
ATOM 2885 O O . ILE B 1 56 ? -20.675 -0.336 -63.726 1.00 15.50 56 ILE B O 1
ATOM 2890 N N . ILE B 1 57 ? -19.102 0.059 -62.160 1.00 15.01 57 ILE B N 1
ATOM 2891 C CA . ILE B 1 57 ? -20.057 0.440 -61.116 1.00 15.00 57 ILE B CA 1
ATOM 2892 C C . ILE B 1 57 ? -19.977 1.916 -60.751 1.00 15.45 57 ILE B C 1
ATOM 2893 O O . ILE B 1 57 ? -18.912 2.405 -60.376 1.00 15.79 57 ILE B O 1
ATOM 2898 N N . PHE B 1 58 ? -21.108 2.613 -60.851 1.00 16.09 58 PHE B N 1
ATOM 2899 C CA . PHE B 1 58 ? -21.173 4.037 -60.526 1.00 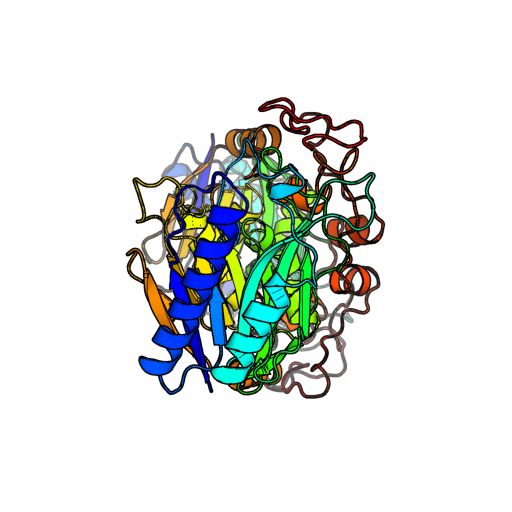16.55 58 PHE B CA 1
ATOM 2900 C C . PHE B 1 58 ? -21.850 4.258 -59.168 1.00 16.80 58 PHE B C 1
ATOM 2901 O O . PHE B 1 58 ? -22.721 3.483 -58.774 1.00 16.90 58 PHE B O 1
ATOM 2909 N N . PRO B 1 59 ? -21.445 5.318 -58.446 1.00 17.27 59 PRO B N 1
ATOM 2910 C CA . PRO B 1 59 ? -21.929 5.503 -57.072 1.00 17.42 59 PRO B CA 1
ATOM 2911 C C . PRO B 1 59 ? -23.331 6.095 -56.949 1.00 17.64 59 PRO B C 1
ATOM 2912 O O . PRO B 1 59 ? -23.917 6.567 -57.932 1.00 17.31 59 PRO B O 1
ATOM 2916 N N . GLU B 1 60 ? -23.865 6.051 -55.734 1.00 17.85 60 GLU B N 1
ATOM 2917 C CA . GLU B 1 60 ? -25.156 6.648 -55.438 1.00 18.41 60 GLU B CA 1
ATOM 2918 C C . GLU B 1 60 ? -25.128 8.140 -55.764 1.00 18.74 60 GLU B C 1
ATOM 2919 O O . GLU B 1 60 ? -24.110 8.805 -55.564 1.00 18.88 60 GLU B O 1
ATOM 2925 N N . TYR B 1 61 ? -26.248 8.638 -56.288 1.00 19.56 61 TYR B N 1
ATOM 2926 C CA . TYR B 1 61 ? -26.435 10.055 -56.630 1.00 20.38 61 TYR B CA 1
ATOM 2927 C C . TYR B 1 61 ? -25.666 10.532 -57.869 1.00 20.23 61 TYR B C 1
ATOM 2928 O O . TYR B 1 61 ? -25.685 11.722 -58.181 1.00 20.21 61 TYR B O 1
ATOM 2937 N N . SER B 1 62 ? -25.014 9.618 -58.586 1.00 20.36 62 SER B N 1
ATOM 2938 C CA . SER B 1 62 ? -24.155 10.016 -59.705 1.00 20.39 62 SER B CA 1
ATOM 2939 C C . SER B 1 62 ? -24.899 10.548 -60.946 1.00 20.68 62 SER B C 1
ATOM 2940 O O . SER B 1 62 ? -24.308 11.247 -61.768 1.00 20.64 62 SER B O 1
ATOM 2943 N N . THR B 1 63 ? -26.185 10.231 -61.081 1.00 20.96 63 THR B N 1
ATOM 2944 C CA . THR B 1 63 ? -26.952 10.712 -62.243 1.00 21.46 63 THR B CA 1
ATOM 2945 C C . THR B 1 63 ? -27.485 12.136 -62.050 1.00 22.15 63 THR B C 1
ATOM 2946 O O . THR B 1 63 ? -27.300 12.998 -62.912 1.00 22.21 63 THR B O 1
ATOM 2950 N N . GLN B 1 64 ? -28.133 12.373 -60.913 1.00 22.74 64 GLN B N 1
ATOM 2951 C CA . GLN B 1 64 ? -28.880 13.610 -60.688 1.00 23.65 64 GLN B CA 1
ATOM 2952 C C . GLN B 1 64 ? -28.219 14.527 -59.654 1.00 24.51 64 GLN B C 1
ATOM 2953 O O . GLN B 1 64 ? -28.754 15.588 -59.311 1.00 24.27 64 GLN B O 1
ATOM 2959 N N . GLY B 1 65 ? -27.059 14.107 -59.159 1.00 25.37 65 GLY B N 1
ATOM 2960 C CA . GLY B 1 65 ? -26.338 14.868 -58.147 1.00 26.66 65 GLY B CA 1
ATOM 2961 C C . GLY B 1 65 ? -27.034 14.875 -56.801 1.00 27.86 65 GLY B C 1
ATOM 2962 O O . GLY B 1 65 ? -27.932 14.073 -56.540 1.00 27.59 65 GLY B O 1
ATOM 2963 N N . LEU B 1 66 ? -26.616 15.794 -55.939 1.00 29.22 66 LEU B N 1
ATOM 2964 C CA . LEU B 1 66 ? -27.172 15.879 -54.601 1.00 30.57 66 LEU B CA 1
ATOM 2965 C C . LEU B 1 66 ? -27.620 17.310 -54.292 1.00 31.47 66 LEU B C 1
ATOM 2966 O O . LEU B 1 66 ? -26.979 18.018 -53.513 1.00 31.84 66 LEU B O 1
ATOM 2971 N N . ASN B 1 67 ? -28.716 17.730 -54.920 1.00 32.42 67 ASN B N 1
ATOM 2972 C CA . ASN B 1 67 ? -29.296 19.051 -54.682 1.00 33.17 67 ASN B CA 1
ATOM 2973 C C . ASN B 1 67 ? -30.574 18.908 -53.861 1.00 33.80 67 ASN B C 1
ATOM 2974 O O . ASN B 1 67 ? -31.650 18.660 -54.409 1.00 33.88 67 ASN B O 1
ATOM 2979 N N . THR B 1 68 ? -30.449 19.063 -52.546 1.00 34.54 68 THR B N 1
ATOM 2980 C CA . THR B 1 68 ? -31.551 18.771 -51.625 1.00 35.31 68 THR B CA 1
ATOM 2981 C C . THR B 1 68 ? -32.650 19.832 -51.641 1.00 35.73 68 THR B C 1
ATOM 2982 O O . THR B 1 68 ? -33.636 19.724 -50.915 1.00 35.85 68 THR B O 1
ATOM 2986 N N . ALA B 1 69 ? -32.479 20.853 -52.474 1.00 36.33 69 ALA B N 1
ATOM 2987 C CA . ALA B 1 69 ? -33.504 21.875 -52.644 1.00 36.80 69 ALA B CA 1
ATOM 2988 C C . ALA B 1 69 ? -34.400 21.560 -53.841 1.00 37.07 69 ALA B C 1
ATOM 2989 O O . ALA B 1 69 ? -35.476 22.144 -53.991 1.00 37.15 69 ALA B O 1
ATOM 2991 N N . LYS B 1 70 ? -33.953 20.629 -54.681 1.00 37.27 70 LYS B N 1
ATOM 2992 C CA . LYS B 1 70 ? -34.593 20.381 -55.971 1.00 37.54 70 LYS B CA 1
ATOM 2993 C C . LYS B 1 70 ? -34.897 18.903 -56.239 1.00 37.46 70 LYS B C 1
ATOM 2994 O O . LYS B 1 70 ? -35.673 18.582 -57.140 1.00 37.22 70 LYS B O 1
ATOM 3000 N N . TRP B 1 71 ? -34.290 18.008 -55.461 1.00 37.45 71 TRP B N 1
ATOM 3001 C CA . TRP B 1 71 ? -34.303 16.574 -55.785 1.00 37.45 71 TRP B CA 1
ATOM 3002 C C . TRP B 1 71 ? -35.665 15.876 -55.667 1.00 37.32 71 TRP B C 1
ATOM 3003 O O . TRP B 1 71 ? -35.811 14.721 -56.074 1.00 37.25 71 TRP B O 1
ATOM 3014 N N . LEU B 1 72 ? -36.656 16.577 -55.124 1.00 37.20 72 LEU B N 1
ATOM 3015 C CA . LEU B 1 72 ? -38.022 16.061 -55.087 1.00 36.99 72 LEU B CA 1
ATOM 3016 C C . LEU B 1 72 ? -38.890 16.667 -56.190 1.00 36.86 72 LEU B C 1
ATOM 3017 O O . LEU B 1 72 ? -40.054 16.289 -56.347 1.00 36.80 72 LEU B O 1
ATOM 3022 N N . SER B 1 73 ? -38.323 17.605 -56.948 1.00 36.58 73 SER B N 1
ATOM 3023 C CA . SER B 1 73 ? -39.060 18.258 -58.027 1.00 36.32 73 SER B CA 1
ATOM 3024 C C . SER B 1 73 ? -39.153 17.352 -59.248 1.00 36.13 73 SER B C 1
ATOM 3025 O O . SER B 1 73 ? -38.299 16.492 -59.460 1.00 35.90 73 SER B O 1
ATOM 3028 N N . GLU B 1 74 ? -40.197 17.555 -60.047 1.00 35.81 74 GLU B N 1
ATOM 3029 C CA . GLU B 1 74 ? -40.433 16.735 -61.232 1.00 35.66 74 GLU B CA 1
ATOM 3030 C C . GLU B 1 74 ? -39.311 16.846 -62.257 1.00 35.27 74 GLU B C 1
ATOM 3031 O O . GLU B 1 74 ? -38.996 15.878 -62.950 1.00 35.39 74 GLU B O 1
ATOM 3037 N N . GLU B 1 75 ? -38.711 18.029 -62.342 1.00 34.87 75 GLU B N 1
ATOM 3038 C CA . GLU B 1 75 ? -37.585 18.274 -63.235 1.00 34.68 75 GLU B CA 1
ATOM 3039 C C . GLU B 1 75 ? -36.405 17.361 -62.905 1.00 34.02 75 GLU B C 1
ATOM 3040 O O . GLU B 1 75 ? -35.629 16.985 -63.787 1.00 34.01 75 GLU B O 1
ATOM 3046 N N . PHE B 1 76 ? -36.294 16.994 -61.631 1.00 33.19 76 PHE B N 1
ATOM 3047 C CA . PHE B 1 76 ? -35.154 16.226 -61.138 1.00 32.46 76 PHE B CA 1
ATOM 3048 C C . PHE B 1 76 ? -35.407 14.720 -61.066 1.00 31.75 76 PHE B C 1
ATOM 3049 O O . PHE B 1 76 ? -34.479 13.947 -60.827 1.00 31.61 76 PHE B O 1
ATOM 3057 N N . LEU B 1 77 ? -36.654 14.304 -61.275 1.00 30.72 77 LEU B N 1
ATOM 3058 C CA . LEU B 1 77 ? -37.004 12.887 -61.207 1.00 30.00 77 LEU B CA 1
ATOM 3059 C C . LEU B 1 77 ? -37.043 12.229 -62.584 1.00 29.28 77 LEU B C 1
ATOM 3060 O O . LEU B 1 77 ? -37.455 12.849 -63.566 1.00 29.24 77 LEU B O 1
ATOM 3065 N N . LEU B 1 78 ? -36.593 10.978 -62.647 1.00 28.34 78 LEU B N 1
ATOM 3066 C CA . LEU B 1 78 ? -36.587 10.209 -63.887 1.00 27.74 78 LEU B CA 1
ATOM 3067 C C . LEU B 1 78 ? -37.420 8.942 -63.738 1.00 27.29 78 LEU B C 1
ATOM 3068 O O . LEU B 1 78 ? -37.675 8.486 -62.625 1.00 26.98 78 LEU B O 1
ATOM 3073 N N . ASP B 1 79 ? -37.840 8.382 -64.866 1.00 26.84 79 ASP B N 1
ATOM 3074 C CA . ASP B 1 79 ? -38.548 7.113 -64.873 1.00 26.74 79 ASP B CA 1
ATOM 3075 C C . ASP B 1 79 ? -37.565 5.979 -65.121 1.00 26.37 79 ASP B C 1
ATOM 3076 O O . ASP B 1 79 ? -36.562 6.150 -65.812 1.00 26.21 79 ASP B O 1
ATOM 3081 N N . VAL B 1 80 ? -37.858 4.820 -64.551 1.00 26.22 80 VAL B N 1
ATOM 3082 C CA . VAL B 1 80 ? -37.043 3.635 -64.778 1.00 26.08 80 VAL B CA 1
ATOM 3083 C C . VAL B 1 80 ? -37.948 2.497 -65.223 1.00 26.08 80 VAL B C 1
ATOM 3084 O O . VAL B 1 80 ? -38.719 1.967 -64.424 1.00 26.16 80 VAL B O 1
ATOM 3088 N N . PRO B 1 81 ? -37.870 2.122 -66.508 1.00 26.18 81 PRO B N 1
ATOM 3089 C CA . PRO B 1 81 ? -36.996 2.688 -67.535 1.00 26.23 81 PRO B CA 1
ATOM 3090 C C . PRO B 1 81 ? -37.498 4.026 -68.078 1.00 26.38 81 PRO B C 1
ATOM 3091 O O . PRO B 1 81 ? -38.642 4.409 -67.830 1.00 26.46 81 PRO B O 1
ATOM 3095 N N . GLY B 1 82 ? -36.631 4.724 -68.803 1.00 26.57 82 GLY B N 1
ATOM 3096 C CA . GLY B 1 82 ? -36.971 6.002 -69.428 1.00 26.61 82 GLY B CA 1
ATOM 3097 C C . GLY B 1 82 ? -35.900 6.350 -70.439 1.00 26.53 82 GLY B C 1
ATOM 3098 O O . GLY B 1 82 ? -35.000 5.550 -70.683 1.00 26.22 82 GLY B O 1
ATOM 3099 N N . LYS B 1 83 ? -35.974 7.544 -71.022 1.00 26.76 83 LYS B N 1
ATOM 3100 C CA . LYS B 1 83 ? -35.029 7.911 -72.078 1.00 27.18 83 LYS B CA 1
ATOM 3101 C C . LYS B 1 83 ? -33.579 7.930 -71.585 1.00 26.86 83 LYS B C 1
ATOM 3102 O O . LYS B 1 83 ? -32.652 7.640 -72.342 1.00 26.83 83 LYS B O 1
ATOM 3108 N N . GLU B 1 84 ? -33.398 8.252 -70.308 1.00 26.79 84 GLU B N 1
ATOM 3109 C CA . GLU B 1 84 ? -32.067 8.327 -69.714 1.00 26.66 84 GLU B CA 1
ATOM 3110 C C . GLU B 1 84 ? -31.456 6.944 -69.502 1.00 26.13 84 GLU B C 1
ATOM 3111 O O . GLU B 1 84 ? -30.276 6.735 -69.787 1.00 26.07 84 GLU B O 1
ATOM 3117 N N . THR B 1 85 ? -32.262 5.996 -69.027 1.00 25.94 85 THR B N 1
ATOM 3118 C CA . THR B 1 85 ? -31.801 4.613 -68.889 1.00 25.45 85 THR B CA 1
ATOM 3119 C C . THR B 1 85 ? -31.480 4.003 -70.253 1.00 25.38 85 THR B C 1
ATOM 3120 O O . THR B 1 85 ? -30.560 3.191 -70.371 1.00 25.19 85 THR B O 1
ATOM 3124 N N . GLU B 1 86 ? -32.222 4.412 -71.283 1.00 25.24 86 GLU B N 1
ATOM 3125 C CA . GLU B 1 86 ? -31.953 3.944 -72.641 1.00 25.25 86 GLU B CA 1
ATOM 3126 C C . GLU B 1 86 ? -30.584 4.415 -73.118 1.00 24.40 86 GLU B C 1
ATOM 3127 O O . GLU B 1 86 ? -29.894 3.694 -73.841 1.00 24.42 86 GLU B O 1
ATOM 3133 N N . LEU B 1 87 ? -30.188 5.618 -72.705 1.00 23.65 87 LEU B N 1
ATOM 3134 C CA . LEU B 1 87 ? -28.856 6.122 -73.020 1.00 22.99 87 LEU B CA 1
ATOM 3135 C C . LEU B 1 87 ? -27.778 5.292 -72.317 1.00 22.31 87 LEU B C 1
ATOM 3136 O O . LEU B 1 87 ? -26.776 4.927 -72.925 1.00 22.01 87 LEU B O 1
ATOM 3141 N N . TYR B 1 88 ? -27.995 4.978 -71.044 1.00 21.86 88 TYR B N 1
ATOM 3142 C CA . TYR B 1 88 ? -27.092 4.077 -70.325 1.00 21.22 88 TYR B CA 1
ATOM 3143 C C . TYR B 1 88 ? -27.025 2.693 -70.968 1.00 20.88 88 TYR B C 1
ATOM 3144 O O . TYR B 1 88 ? -25.953 2.104 -71.075 1.00 20.89 88 TYR B O 1
ATOM 3153 N N . ALA B 1 89 ? -28.181 2.174 -71.368 1.00 20.86 89 ALA B N 1
ATOM 3154 C CA . ALA B 1 89 ? -28.269 0.873 -72.019 1.00 20.90 89 ALA B CA 1
ATOM 3155 C C . ALA B 1 89 ? -27.474 0.868 -73.319 1.00 20.88 89 ALA B C 1
ATOM 3156 O O . ALA B 1 89 ? -26.727 -0.062 -73.595 1.00 20.45 89 ALA B O 1
ATOM 3158 N N . LYS B 1 90 ? -27.658 1.915 -74.115 1.00 21.27 90 LYS B N 1
ATOM 3159 C CA . LYS B 1 90 ? -26.948 2.059 -75.379 1.00 21.80 90 LYS B CA 1
ATOM 3160 C C . LYS B 1 90 ? -25.440 2.056 -75.141 1.00 21.77 90 LYS B C 1
ATOM 3161 O O . LYS B 1 90 ? -24.683 1.461 -75.909 1.00 21.31 90 LYS B O 1
ATOM 3167 N N . ALA B 1 91 ? -25.016 2.709 -74.059 1.00 21.69 91 ALA B N 1
ATOM 3168 C CA . ALA B 1 91 ? -23.601 2.769 -73.700 1.00 21.56 91 ALA B CA 1
ATOM 3169 C C . ALA B 1 91 ? -23.080 1.398 -73.287 1.00 21.48 91 ALA B C 1
ATOM 3170 O O . ALA B 1 91 ? -22.001 0.988 -73.702 1.00 21.77 91 ALA B O 1
ATOM 3172 N N . CYS B 1 92 ? -23.850 0.689 -72.467 1.00 21.60 92 CYS B N 1
ATOM 3173 C CA . CYS B 1 92 ? -23.465 -0.650 -72.042 1.00 21.43 92 CYS B CA 1
ATOM 3174 C C . CYS B 1 92 ? -23.416 -1.612 -73.226 1.00 22.00 92 CYS B C 1
ATOM 3175 O O . CYS B 1 92 ? -22.556 -2.493 -73.281 1.00 21.39 92 CYS B O 1
ATOM 3178 N N . LYS B 1 93 ? -24.323 -1.427 -74.183 1.00 22.80 93 LYS B N 1
ATOM 3179 C CA . LYS B 1 93 ? -24.343 -2.285 -75.363 1.00 23.52 93 LYS B CA 1
ATOM 3180 C C . LYS B 1 93 ? -23.124 -2.060 -76.256 1.00 23.77 93 LYS B C 1
ATOM 3181 O O . LYS B 1 93 ? -22.491 -3.015 -76.716 1.00 23.66 93 LYS B O 1
ATOM 3187 N N . GLU B 1 94 ? -22.796 -0.795 -76.494 1.00 23.76 94 GLU B N 1
ATOM 3188 C CA . GLU B 1 94 ? -21.654 -0.457 -77.333 1.00 24.17 94 GLU B CA 1
ATOM 3189 C C . GLU B 1 94 ? -20.337 -0.879 -76.704 1.00 23.56 94 GLU B C 1
ATOM 3190 O O . GLU B 1 94 ? -19.462 -1.407 -77.386 1.00 23.51 94 GLU B O 1
ATOM 3196 N N . ALA B 1 95 ? -20.208 -0.668 -75.397 1.00 23.32 95 ALA B N 1
ATOM 3197 C CA . ALA B 1 95 ? -18.988 -1.038 -74.680 1.00 22.65 95 ALA B CA 1
ATOM 3198 C C . ALA B 1 95 ? -18.934 -2.526 -74.325 1.00 22.41 95 ALA B C 1
ATOM 3199 O O . ALA B 1 95 ? -17.872 -3.040 -73.980 1.00 22.54 95 ALA B O 1
ATOM 3201 N N . LYS B 1 96 ? -20.078 -3.203 -74.421 1.00 21.70 96 LYS B N 1
ATOM 3202 C CA . LYS B 1 96 ? -20.193 -4.628 -74.088 1.00 21.25 96 LYS B CA 1
ATOM 3203 C C . LYS B 1 96 ? -19.803 -4.896 -72.636 1.00 20.46 96 LYS B C 1
ATOM 3204 O O . LYS B 1 96 ? -18.948 -5.732 -72.360 1.00 20.62 96 LYS B O 1
ATOM 3210 N N . VAL B 1 97 ? -20.431 -4.169 -71.717 1.00 19.62 97 VAL B N 1
ATOM 3211 C CA . VAL B 1 97 ? -20.187 -4.361 -70.293 1.00 18.92 97 VAL B CA 1
ATOM 3212 C C . VAL B 1 97 ? -21.499 -4.381 -69.536 1.00 18.23 97 VAL B C 1
ATOM 3213 O O . VAL B 1 97 ? -22.538 -3.938 -70.041 1.00 17.97 97 VAL B O 1
ATOM 3217 N N . TYR B 1 98 ? -21.437 -4.916 -68.320 1.00 17.05 98 TYR B N 1
ATOM 3218 C CA . TYR B 1 98 ? -22.485 -4.733 -67.345 1.00 16.54 98 TYR B CA 1
ATOM 3219 C C . TYR B 1 98 ? -22.206 -3.398 -66.666 1.00 16.44 98 TYR B C 1
ATOM 3220 O O . TYR B 1 98 ? -21.056 -3.100 -66.332 1.00 16.19 98 TYR B O 1
ATOM 3229 N N . GLY B 1 99 ? -23.248 -2.602 -66.460 1.00 16.37 99 GLY B N 1
ATOM 3230 C CA . GLY B 1 99 ? -23.097 -1.322 -65.769 1.00 16.34 99 GLY B CA 1
ATOM 3231 C C . GLY B 1 99 ? -24.087 -1.203 -64.631 1.00 16.22 99 GLY B C 1
ATOM 3232 O O . GLY B 1 99 ? -25.176 -1.761 -64.709 1.00 16.92 99 GLY B O 1
ATOM 3233 N N . VAL B 1 100 ? -23.704 -0.501 -63.562 1.00 15.83 100 VAL B N 1
ATOM 3234 C CA . VAL B 1 100 ? -24.602 -0.250 -62.434 1.00 15.73 100 VAL B CA 1
ATOM 3235 C C . VAL B 1 100 ? -24.808 1.251 -62.284 1.00 15.80 100 VAL B C 1
ATOM 3236 O O . VAL B 1 100 ? -23.840 2.006 -62.217 1.00 15.64 100 VAL B O 1
ATOM 3240 N N . PHE B 1 101 ? -26.067 1.678 -62.246 1.00 15.95 101 PHE B N 1
ATOM 3241 C CA . PHE B 1 101 ? -26.400 3.097 -62.235 1.00 16.79 101 PHE B CA 1
ATOM 3242 C C . PHE B 1 101 ? -27.356 3.475 -61.099 1.00 17.06 101 PHE B C 1
ATOM 3243 O O . PHE B 1 101 ? -28.154 2.657 -60.641 1.00 16.64 101 PHE B O 1
ATOM 3251 N N . SER B 1 102 ? -27.253 4.720 -60.646 1.00 17.52 102 SER B N 1
ATOM 3252 C CA . SER B 1 102 ? -28.078 5.228 -59.563 1.00 18.51 102 SER B CA 1
ATOM 3253 C C . SER B 1 102 ? -29.050 6.263 -60.107 1.00 19.11 102 SER B C 1
ATOM 3254 O O . SER B 1 102 ? -28.631 7.244 -60.724 1.00 19.65 102 SER B O 1
ATOM 3257 N N . ILE B 1 103 ? -30.343 6.035 -59.888 1.00 19.65 103 ILE B N 1
ATOM 3258 C CA . ILE B 1 103 ? -31.377 6.944 -60.369 1.00 20.63 103 ILE B CA 1
ATOM 3259 C C . ILE B 1 103 ? -32.418 7.237 -59.293 1.00 20.99 103 ILE B C 1
ATOM 3260 O O . ILE B 1 103 ? -32.969 6.322 -58.680 1.00 21.03 103 ILE B O 1
ATOM 3265 N N . MET B 1 104 ? -32.673 8.519 -59.052 1.00 21.74 104 MET B N 1
ATOM 3266 C CA . MET B 1 104 ? -33.783 8.903 -58.201 1.00 22.34 104 MET B CA 1
ATOM 3267 C C . MET B 1 104 ? -35.048 8.810 -59.053 1.00 23.24 104 MET B C 1
ATOM 3268 O O . MET B 1 104 ? -35.276 9.620 -59.958 1.00 23.30 104 MET B O 1
ATOM 3273 N N . GLU B 1 105 ? -35.858 7.802 -58.754 1.00 24.12 105 GLU B N 1
ATOM 3274 C CA . GLU B 1 105 ? -36.946 7.384 -59.628 1.00 25.24 105 GLU B CA 1
ATOM 3275 C C . GLU B 1 105 ? -38.306 7.947 -59.236 1.00 25.94 105 GLU B C 1
ATOM 3276 O O . GLU B 1 105 ? -38.791 7.720 -58.128 1.00 25.95 105 GLU B O 1
ATOM 3282 N N . ARG B 1 106 ? -38.925 8.668 -60.168 1.00 27.24 106 ARG B N 1
ATOM 3283 C CA . ARG B 1 106 ? -40.309 9.101 -60.021 1.00 28.38 106 ARG B CA 1
ATOM 3284 C C . ARG B 1 106 ? -41.199 7.921 -59.646 1.00 29.19 106 ARG B C 1
ATOM 3285 O O . ARG B 1 106 ? -41.175 6.886 -60.308 1.00 29.24 106 ARG B O 1
ATOM 3293 N N . ASN B 1 107 ? -41.976 8.077 -58.580 1.00 30.57 107 ASN B N 1
ATOM 3294 C CA . ASN B 1 107 ? -42.908 7.038 -58.166 1.00 31.90 107 ASN B CA 1
ATOM 3295 C C . ASN B 1 107 ? -44.070 6.965 -59.149 1.00 32.85 107 ASN B C 1
ATOM 3296 O O . ASN B 1 107 ? -44.747 7.966 -59.374 1.00 32.70 107 ASN B O 1
ATOM 3301 N N . PRO B 1 108 ? -44.292 5.780 -59.750 1.00 33.80 108 PRO B N 1
ATOM 3302 C CA . PRO B 1 108 ? -45.436 5.554 -60.638 1.00 34.68 108 PRO B CA 1
ATOM 3303 C C . PRO B 1 108 ? -46.739 5.955 -59.954 1.00 35.54 108 PRO B C 1
ATOM 3304 O O . PRO B 1 108 ? -47.665 6.438 -60.611 1.00 35.80 108 PRO B O 1
ATOM 3308 N N . ASP B 1 109 ? -46.797 5.752 -58.640 1.00 36.53 109 ASP B N 1
ATOM 3309 C CA . ASP B 1 109 ? -47.894 6.250 -57.820 1.00 37.39 109 ASP B CA 1
ATOM 3310 C C . ASP B 1 109 ? -47.623 7.711 -57.463 1.00 37.68 109 ASP B C 1
ATOM 3311 O O . ASP B 1 109 ? -46.796 8.007 -56.598 1.00 37.85 109 ASP B O 1
ATOM 3316 N N . SER B 1 110 ? -48.337 8.615 -58.129 1.00 37.98 110 SER B N 1
ATOM 3317 C CA . SER B 1 110 ? -48.137 10.058 -57.975 1.00 38.06 110 SER B CA 1
ATOM 3318 C C . SER B 1 110 ? -48.401 10.575 -56.558 1.00 38.05 110 SER B C 1
ATOM 3319 O O . SER B 1 110 ? -47.984 11.680 -56.209 1.00 38.19 110 SER B O 1
ATOM 3322 N N . ASN B 1 111 ? -49.091 9.778 -55.747 1.00 38.05 111 ASN B N 1
ATOM 3323 C CA . ASN B 1 111 ? -49.325 10.123 -54.346 1.00 37.90 111 ASN B CA 1
ATOM 3324 C C . ASN B 1 111 ? -48.070 9.978 -53.490 1.00 37.42 111 ASN B C 1
ATOM 3325 O O . ASN B 1 111 ? -47.899 10.696 -52.504 1.00 37.69 111 ASN B O 1
ATOM 3330 N N . LYS B 1 112 ? -47.194 9.053 -53.882 1.00 36.55 112 LYS B N 1
ATOM 3331 C CA . LYS B 1 112 ? -46.039 8.674 -53.070 1.00 35.35 112 LYS B CA 1
ATOM 3332 C C . LYS B 1 112 ? -44.748 9.389 -53.466 1.00 34.30 112 LYS B C 1
ATOM 3333 O O . LYS B 1 112 ? -44.574 9.792 -54.620 1.00 34.07 112 LYS B O 1
ATOM 3339 N N . ASN B 1 113 ? -43.845 9.521 -52.494 1.00 32.91 113 ASN B N 1
ATOM 3340 C CA . ASN B 1 113 ? -42.494 10.029 -52.716 1.00 31.48 113 ASN B CA 1
ATOM 3341 C C . ASN B 1 113 ? -41.683 9.118 -53.643 1.00 30.30 113 ASN B C 1
ATOM 3342 O O . ASN B 1 113 ? -41.940 7.912 -53.711 1.00 30.15 113 ASN B O 1
ATOM 3347 N N . PRO B 1 114 ? -40.705 9.695 -54.366 1.00 29.10 114 PRO B N 1
ATOM 3348 C CA . PRO B 1 114 ? -39.882 8.915 -55.286 1.00 27.95 114 PRO B CA 1
ATOM 3349 C C . PRO B 1 114 ? -39.002 7.886 -54.579 1.00 26.61 114 PRO B C 1
ATOM 3350 O O . PRO B 1 114 ? -38.807 7.960 -53.364 1.00 26.07 114 PRO B O 1
ATOM 3354 N N . TYR B 1 115 ? -38.486 6.935 -55.352 1.00 25.28 115 TYR B N 1
ATOM 3355 C CA . TYR B 1 115 ? -37.596 5.913 -54.829 1.00 24.00 115 TYR B CA 1
ATOM 3356 C C . TYR B 1 115 ? -36.138 6.281 -55.080 1.00 23.16 115 TYR B C 1
ATOM 3357 O O . TYR B 1 115 ? -35.824 7.060 -55.982 1.00 22.81 115 TYR B O 1
ATOM 3366 N N . ASN B 1 116 ? -35.253 5.700 -54.276 1.00 22.13 116 ASN B N 1
ATOM 3367 C CA . ASN B 1 116 ? -33.821 5.742 -54.542 1.00 20.97 116 ASN B CA 1
ATOM 3368 C C . ASN B 1 116 ? -33.460 4.420 -55.219 1.00 20.38 116 ASN B C 1
ATOM 3369 O O . ASN B 1 116 ? -33.491 3.370 -54.582 1.00 19.80 116 ASN B O 1
ATOM 3374 N N . THR B 1 117 ? -33.133 4.471 -56.507 1.00 19.42 117 THR B N 1
ATOM 3375 C CA . THR B 1 117 ? -33.074 3.256 -57.315 1.00 19.00 117 THR B CA 1
ATOM 3376 C C . THR B 1 117 ? -31.688 2.948 -57.882 1.00 18.39 117 THR B C 1
ATOM 3377 O O . THR B 1 117 ? -30.929 3.850 -58.218 1.00 17.99 117 THR B O 1
ATOM 3381 N N . ALA B 1 118 ? -31.373 1.660 -57.963 1.00 17.93 118 ALA B N 1
ATOM 3382 C CA . ALA B 1 118 ? -30.172 1.186 -58.631 1.00 17.55 118 ALA B CA 1
ATOM 3383 C C . ALA B 1 118 ? -30.571 0.173 -59.701 1.00 17.50 118 ALA B C 1
ATOM 3384 O O . ALA B 1 118 ? -31.459 -0.658 -59.482 1.00 17.28 118 ALA B O 1
ATOM 3386 N N . ILE B 1 119 ? -29.934 0.256 -60.866 1.00 17.47 119 ILE B N 1
ATOM 3387 C CA . ILE B 1 119 ? -30.161 -0.726 -61.921 1.00 17.56 119 ILE B CA 1
ATOM 3388 C C . ILE B 1 119 ? -28.855 -1.338 -62.396 1.00 17.31 119 ILE B C 1
ATOM 3389 O O . ILE B 1 119 ? -27.808 -0.704 -62.346 1.00 17.68 119 ILE B O 1
ATOM 3394 N N . ILE B 1 120 ? -28.927 -2.588 -62.836 1.00 17.60 120 ILE B N 1
ATOM 3395 C CA . ILE B 1 120 ? -27.825 -3.226 -63.527 1.00 17.87 120 ILE B CA 1
ATOM 3396 C C . ILE B 1 120 ? -28.264 -3.467 -64.965 1.00 18.32 120 ILE B C 1
ATOM 3397 O O . ILE B 1 120 ? -29.336 -4.027 -65.208 1.00 17.95 120 ILE B O 1
ATOM 3402 N N . ILE B 1 121 ? -27.437 -3.021 -65.904 1.00 18.68 121 ILE B N 1
ATOM 3403 C CA . ILE B 1 121 ? -27.694 -3.202 -67.323 1.00 19.26 121 ILE B CA 1
ATOM 3404 C C . ILE B 1 121 ? -26.644 -4.151 -67.875 1.00 19.35 121 ILE B C 1
ATOM 3405 O O . ILE B 1 121 ? -25.465 -4.046 -67.524 1.00 19.28 121 ILE B O 1
ATOM 3410 N N . ASP B 1 122 ? -27.067 -5.086 -68.722 1.00 19.05 122 ASP B N 1
ATOM 3411 C CA . ASP B 1 122 ? -26.143 -6.076 -69.265 1.00 19.36 122 ASP B CA 1
ATOM 3412 C C . ASP B 1 122 ? -25.544 -5.616 -70.600 1.00 19.67 122 ASP B C 1
ATOM 3413 O O . ASP B 1 122 ? -25.946 -4.571 -71.124 1.00 19.94 122 ASP B O 1
ATOM 3418 N N . PRO B 1 123 ? -24.566 -6.373 -71.136 1.00 20.14 123 PRO B N 1
ATOM 3419 C CA . PRO B 1 123 ? -23.909 -6.033 -72.400 1.00 20.49 123 PRO B CA 1
ATOM 3420 C C . PRO B 1 123 ? -24.833 -6.039 -73.622 1.00 21.40 123 PRO B C 1
ATOM 3421 O O . PRO B 1 123 ? -24.391 -5.706 -74.717 1.00 21.35 123 PRO B O 1
ATOM 3425 N N . GLN B 1 124 ? -26.094 -6.423 -73.432 1.00 22.62 124 GLN B N 1
ATOM 3426 C CA . GLN B 1 124 ? -27.098 -6.364 -74.494 1.00 24.06 124 GLN B CA 1
ATOM 3427 C C . GLN B 1 124 ? -27.930 -5.100 -74.377 1.00 24.18 124 GLN B C 1
ATOM 3428 O O . GLN B 1 124 ? -28.787 -4.833 -75.218 1.00 24.65 124 GLN B O 1
ATOM 3434 N N . GLY B 1 125 ? -27.693 -4.329 -73.320 1.00 24.26 125 GLY B N 1
ATOM 3435 C CA . GLY B 1 125 ? -28.460 -3.110 -73.088 1.00 24.06 125 GLY B CA 1
ATOM 3436 C C . GLY B 1 125 ? -29.793 -3.357 -72.408 1.00 24.38 125 GLY B C 1
ATOM 3437 O O . GLY B 1 125 ? -30.682 -2.509 -72.439 1.00 24.65 125 GLY B O 1
ATOM 3438 N N . GLU B 1 126 ? -29.942 -4.526 -71.795 1.00 24.23 126 GLU B N 1
ATOM 3439 C CA . GLU B 1 126 ? -31.157 -4.840 -71.063 1.00 24.30 126 GLU B CA 1
ATOM 3440 C C . GLU B 1 126 ? -30.959 -4.567 -69.577 1.00 23.62 126 GLU B C 1
ATOM 3441 O O . GLU B 1 126 ? -29.914 -4.907 -69.015 1.00 22.91 126 GLU B O 1
ATOM 3447 N N . ILE B 1 127 ? -31.957 -3.940 -68.956 1.00 22.85 127 ILE B N 1
ATOM 3448 C CA . ILE B 1 127 ? -32.011 -3.830 -67.505 1.00 22.44 127 ILE B CA 1
ATOM 3449 C C . ILE B 1 127 ? -32.378 -5.197 -66.953 1.00 22.07 127 ILE B C 1
ATOM 3450 O O . ILE B 1 127 ? -33.493 -5.687 -67.169 1.00 22.19 127 ILE B O 1
ATOM 3455 N N . ILE B 1 128 ? -31.427 -5.805 -66.250 1.00 21.37 128 ILE B N 1
ATOM 3456 C CA . ILE B 1 128 ? -31.590 -7.160 -65.729 1.00 20.62 128 ILE B CA 1
ATOM 3457 C C . ILE B 1 128 ? -31.790 -7.188 -64.210 1.00 20.12 128 ILE B C 1
ATOM 3458 O O . ILE B 1 128 ? -32.080 -8.239 -63.637 1.00 19.87 128 ILE B O 1
ATOM 3463 N N . LEU B 1 129 ? -31.637 -6.032 -63.568 1.00 19.15 129 LEU B N 1
ATOM 3464 C CA . LEU B 1 129 ? -31.907 -5.908 -62.139 1.00 19.22 129 LEU B CA 1
ATOM 3465 C C . LEU B 1 129 ? -32.338 -4.487 -61.787 1.00 19.04 129 LEU B C 1
ATOM 3466 O O . LEU B 1 129 ? -31.727 -3.515 -62.224 1.00 19.06 129 LEU B O 1
ATOM 3471 N N . LYS B 1 130 ? -33.399 -4.382 -60.998 1.00 18.87 130 LYS B N 1
ATOM 3472 C CA . LYS B 1 130 ? -33.893 -3.102 -60.524 1.00 19.05 130 LYS B CA 1
ATOM 3473 C C . LYS B 1 130 ? -34.116 -3.192 -59.022 1.00 19.02 130 LYS B C 1
ATOM 3474 O O . LYS B 1 130 ? -34.911 -4.008 -58.549 1.00 18.98 130 LYS B O 1
ATOM 3480 N N . TYR B 1 131 ? -33.400 -2.356 -58.276 1.00 18.85 131 TYR B N 1
ATOM 3481 C CA . TYR B 1 131 ? -33.480 -2.355 -56.821 1.00 18.57 131 TYR B CA 1
ATOM 3482 C C . TYR B 1 131 ? -33.856 -0.971 -56.289 1.00 19.11 131 TYR B C 1
ATOM 3483 O O . TYR B 1 131 ? -33.276 0.038 -56.697 1.00 19.07 131 TYR B O 1
ATOM 3492 N N . ARG B 1 132 ? -34.825 -0.931 -55.378 1.00 19.68 132 ARG B N 1
ATOM 3493 C CA . ARG B 1 132 ? -35.213 0.304 -54.710 1.00 20.63 132 ARG B CA 1
ATOM 3494 C C . ARG B 1 132 ? -34.812 0.264 -53.234 1.00 21.24 132 ARG B C 1
ATOM 3495 O O . ARG B 1 132 ? -35.207 -0.650 -52.505 1.00 21.49 132 ARG B O 1
ATOM 3503 N N . LYS B 1 133 ? -34.017 1.244 -52.804 1.00 21.97 133 LYS B N 1
ATOM 3504 C CA . LYS B 1 133 ? -33.484 1.277 -51.441 1.00 23.00 133 LYS B CA 1
ATOM 3505 C C . LYS B 1 133 ? -34.532 0.903 -50.395 1.00 23.78 133 LYS B C 1
ATOM 3506 O O . LYS B 1 133 ? -35.574 1.551 -50.285 1.00 23.62 133 LYS B O 1
ATOM 3512 N N . LEU B 1 134 ? -34.248 -0.151 -49.634 1.00 24.78 134 LEU B N 1
ATOM 3513 C CA . LEU B 1 134 ? -35.231 -0.723 -48.719 1.00 25.99 134 LEU B CA 1
ATOM 3514 C C . LEU B 1 134 ? -35.346 0.026 -47.395 1.00 27.36 134 LEU B C 1
ATOM 3515 O O . LEU B 1 134 ? -36.423 0.062 -46.795 1.00 26.97 134 LEU B O 1
ATOM 3520 N N . PHE B 1 135 ? -34.243 0.630 -46.953 1.00 29.19 135 PHE B N 1
ATOM 3521 C CA . PHE B 1 135 ? -34.184 1.295 -45.646 1.00 31.16 135 PHE B CA 1
ATOM 3522 C C . PHE B 1 135 ? -33.689 2.747 -45.718 1.00 32.71 135 PHE B C 1
ATOM 3523 O O . PHE B 1 135 ? -32.648 3.070 -45.139 1.00 32.75 135 PHE B O 1
ATOM 3531 N N . PRO B 1 136 ? -34.451 3.632 -46.393 1.00 34.47 136 PRO B N 1
ATOM 3532 C CA . PRO B 1 136 ? -34.016 4.999 -46.700 1.00 36.02 136 PRO B CA 1
ATOM 3533 C C . PRO B 1 136 ? -33.323 5.721 -45.539 1.00 37.82 136 PRO B C 1
ATOM 3534 O O . PRO B 1 136 ? -33.943 5.941 -44.496 1.00 38.02 136 PRO B O 1
ATOM 3538 N N . TRP B 1 137 ? -32.050 6.075 -45.741 1.00 39.79 137 TRP B N 1
ATOM 3539 C CA . TRP B 1 137 ? -31.200 6.757 -44.748 1.00 41.48 137 TRP B CA 1
ATOM 3540 C C . TRP B 1 137 ? -31.997 7.800 -43.960 1.00 42.10 137 TRP B C 1
ATOM 3541 O O . TRP B 1 137 ? -31.847 9.005 -44.176 1.00 42.31 137 TRP B O 1
ATOM 3552 N N . ASN B 1 138 ? -32.849 7.337 -43.050 1.00 42.55 138 ASN B N 1
ATOM 3553 C CA . ASN B 1 138 ? -33.687 8.241 -42.275 1.00 43.11 138 ASN B CA 1
ATOM 3554 C C . ASN B 1 138 ? -32.982 8.745 -41.025 1.00 43.11 138 ASN B C 1
ATOM 3555 O O . ASN B 1 138 ? -32.162 8.030 -40.451 1.00 43.43 138 ASN B O 1
ATOM 3560 N N . PRO B 1 139 ? -33.329 9.965 -40.574 1.00 43.19 139 PRO B N 1
ATOM 3561 C CA . PRO B 1 139 ? -34.469 10.781 -41.023 1.00 42.90 139 PRO B CA 1
ATOM 3562 C C . PRO B 1 139 ? -34.224 11.763 -42.182 1.00 42.56 139 PRO B C 1
ATOM 3563 O O . PRO B 1 139 ? -35.171 12.409 -42.642 1.00 42.63 139 PRO B O 1
ATOM 3567 N N . ILE B 1 140 ? -32.984 11.872 -42.655 1.00 41.92 140 ILE B N 1
ATOM 3568 C CA . ILE B 1 140 ? -32.636 12.877 -43.669 1.00 41.22 140 ILE B CA 1
ATOM 3569 C C . ILE B 1 140 ? -33.283 12.646 -45.052 1.00 40.40 140 ILE B C 1
ATOM 3570 O O . ILE B 1 140 ? -33.513 13.599 -45.800 1.00 40.55 140 ILE B O 1
ATOM 3575 N N . GLU B 1 141 ? -33.599 11.393 -45.376 1.00 39.06 141 GLU B N 1
ATOM 3576 C CA . GLU B 1 141 ? -34.004 11.036 -46.740 1.00 37.81 141 GLU B CA 1
ATOM 3577 C C . GLU B 1 141 ? -35.512 11.008 -46.974 1.00 36.36 141 GLU B C 1
ATOM 3578 O O . GLU B 1 141 ? -36.258 10.474 -46.160 1.00 36.32 141 GLU B O 1
ATOM 3584 N N . PRO B 1 142 ? -35.958 11.576 -48.107 1.00 35.17 142 PRO B N 1
ATOM 3585 C CA . PRO B 1 142 ? -37.363 11.587 -48.497 1.00 34.18 142 PRO B CA 1
ATOM 3586 C C . PRO B 1 142 ? -37.809 10.338 -49.264 1.00 33.24 142 PRO B C 1
ATOM 3587 O O . PRO B 1 142 ? -39.011 10.127 -49.440 1.00 33.23 142 PRO B O 1
ATOM 3591 N N . TRP B 1 143 ? -36.856 9.519 -49.709 1.00 31.99 143 TRP B N 1
ATOM 3592 C CA . TRP B 1 143 ? -37.164 8.375 -50.575 1.00 30.73 143 TRP B CA 1
ATOM 3593 C C . TRP B 1 143 ? -38.113 7.369 -49.938 1.00 30.30 143 TRP B C 1
ATOM 3594 O O . TRP B 1 143 ? -37.989 7.032 -48.767 1.00 30.33 143 TRP B O 1
ATOM 3605 N N . TYR B 1 144 ? -39.066 6.894 -50.729 1.00 29.83 144 TYR B N 1
ATOM 3606 C CA . TYR B 1 144 ? -40.042 5.925 -50.263 1.00 29.62 144 TYR B CA 1
ATOM 3607 C C . TYR B 1 144 ? -39.376 4.561 -50.094 1.00 28.94 144 TYR B C 1
ATOM 3608 O O . TYR B 1 144 ? -38.558 4.171 -50.925 1.00 28.85 144 TYR B O 1
ATOM 3617 N N . PRO B 1 145 ? -39.710 3.841 -49.005 1.00 28.37 145 PRO B N 1
ATOM 3618 C CA . PRO B 1 145 ? -39.223 2.475 -48.780 1.00 27.72 145 PRO B CA 1
ATOM 3619 C C . PRO B 1 145 ? -39.425 1.575 -50.003 1.00 27.15 145 PRO B C 1
ATOM 3620 O O . PRO B 1 145 ? -40.533 1.495 -50.541 1.00 27.04 145 PRO B O 1
ATOM 3624 N N . GLY B 1 146 ? -38.354 0.911 -50.432 1.00 26.29 146 GLY B N 1
ATOM 3625 C CA . GLY B 1 146 ? -38.387 0.043 -51.607 1.00 25.80 146 GLY B CA 1
ATOM 3626 C C . GLY B 1 146 ? -39.342 -1.131 -51.497 1.00 25.38 146 GLY B C 1
ATOM 3627 O O . GLY B 1 146 ? -39.575 -1.664 -50.408 1.00 25.43 146 GLY B O 1
ATOM 3628 N N . ASP B 1 147 ? -39.893 -1.540 -52.635 1.00 24.95 147 ASP B N 1
ATOM 3629 C CA . ASP B 1 147 ? -40.923 -2.576 -52.667 1.00 24.60 147 ASP B CA 1
ATOM 3630 C C . ASP B 1 147 ? -40.566 -3.744 -53.585 1.00 24.12 147 ASP B C 1
ATOM 3631 O O . ASP B 1 147 ? -41.423 -4.567 -53.918 1.00 24.17 147 ASP B O 1
ATOM 3636 N N . LEU B 1 148 ? -39.304 -3.818 -53.997 1.00 23.12 148 LEU B N 1
ATOM 3637 C CA . LEU B 1 148 ? -38.874 -4.869 -54.912 1.00 22.13 148 LEU B CA 1
ATOM 3638 C C . LEU B 1 148 ? -38.011 -5.934 -54.226 1.00 21.44 148 LEU B C 1
ATOM 3639 O O . LEU B 1 148 ? -37.416 -6.782 -54.894 1.00 20.87 148 LEU B O 1
ATOM 3644 N N . GLY B 1 149 ? -37.964 -5.894 -52.895 1.00 20.85 149 GLY B N 1
ATOM 3645 C CA . GLY B 1 149 ? -37.144 -6.833 -52.134 1.00 19.57 149 GLY B CA 1
ATOM 3646 C C . GLY B 1 149 ? -35.664 -6.662 -52.445 1.00 18.91 149 GLY B C 1
ATOM 3647 O O . GLY B 1 149 ? -35.206 -5.563 -52.783 1.00 18.44 149 GLY B O 1
ATOM 3648 N N . MET B 1 150 ? -34.918 -7.758 -52.327 1.00 17.93 150 MET B N 1
ATOM 3649 C CA . MET B 1 150 ? -33.494 -7.786 -52.662 1.00 17.67 150 MET B CA 1
ATOM 3650 C C . MET B 1 150 ? -33.285 -8.760 -53.822 1.00 17.34 150 MET B C 1
ATOM 3651 O O . MET B 1 150 ? -33.072 -9.958 -53.605 1.00 17.25 150 MET B O 1
ATOM 3656 N N . PRO B 1 151 ? -33.368 -8.259 -55.067 1.00 17.63 151 PRO B N 1
ATOM 3657 C CA . PRO B 1 151 ? -33.251 -9.152 -56.213 1.00 17.61 151 PRO B CA 1
ATOM 3658 C C . PRO B 1 151 ? -31.804 -9.534 -56.536 1.00 17.81 151 PRO B C 1
ATOM 3659 O O . PRO B 1 151 ? -30.866 -8.845 -56.132 1.00 17.69 151 PRO B O 1
ATOM 3663 N N . VAL B 1 152 ? -31.650 -10.652 -57.234 1.00 17.75 152 VAL B N 1
ATOM 3664 C CA . VAL B 1 152 ? -30.354 -11.160 -57.651 1.00 18.26 152 VAL B CA 1
ATOM 3665 C C . VAL B 1 152 ? -30.443 -11.487 -59.142 1.00 18.71 152 VAL B C 1
ATOM 3666 O O . VAL B 1 152 ? -31.498 -11.907 -59.614 1.00 19.39 152 VAL B O 1
ATOM 3670 N N . CYS B 1 153 ? -29.357 -11.278 -59.882 1.00 18.86 153 CYS B N 1
ATOM 3671 C CA . CYS B 1 153 ? -29.360 -11.522 -61.325 1.00 19.39 153 CYS B CA 1
ATOM 3672 C C . CYS B 1 153 ? -28.064 -12.177 -61.768 1.00 19.62 153 CYS B C 1
ATOM 3673 O O . CYS B 1 153 ? -27.078 -12.175 -61.031 1.00 19.61 153 CYS B O 1
ATOM 3676 N N . GLU B 1 154 ? -28.065 -12.738 -62.974 1.00 19.96 154 GLU B N 1
ATOM 3677 C CA . GLU B 1 154 ? -26.857 -13.323 -63.540 1.00 20.81 154 GLU B CA 1
ATOM 3678 C C . GLU B 1 154 ? -25.929 -12.220 -64.022 1.00 20.21 154 GLU B C 1
ATOM 3679 O O . GLU B 1 154 ? -26.349 -11.309 -64.740 1.00 20.40 154 GLU B O 1
ATOM 3685 N N . GLY B 1 155 ? -24.664 -12.296 -63.635 1.00 19.84 155 GLY B N 1
ATOM 3686 C CA . GLY B 1 155 ? -23.680 -11.357 -64.144 1.00 19.55 155 GLY B CA 1
ATOM 3687 C C . GLY B 1 155 ? -22.571 -12.060 -64.901 1.00 19.29 155 GLY B C 1
ATOM 3688 O O . GLY B 1 155 ? -22.711 -13.231 -65.271 1.00 19.29 155 GLY B O 1
ATOM 3689 N N . PRO B 1 156 ? -21.447 -11.360 -65.105 1.00 19.27 156 PRO B N 1
ATOM 3690 C CA . PRO B 1 156 ? -20.310 -11.912 -65.845 1.00 19.63 156 PRO B CA 1
ATOM 3691 C C . PRO B 1 156 ? -19.551 -12.968 -65.044 1.00 19.79 156 PRO B C 1
ATOM 3692 O O . PRO B 1 156 ? -19.638 -12.984 -63.817 1.00 19.95 156 PRO B O 1
ATOM 3696 N N . GLY B 1 157 ? -18.836 -13.852 -65.739 1.00 19.83 157 GLY B N 1
ATOM 3697 C CA . GLY B 1 157 ? -17.908 -14.796 -65.109 1.00 19.50 157 GLY B CA 1
ATOM 3698 C C . GLY B 1 157 ? -18.491 -15.702 -64.039 1.00 19.34 157 GLY B C 1
ATOM 3699 O O . GLY B 1 157 ? -17.818 -16.027 -63.057 1.00 19.51 157 GLY B O 1
ATOM 3700 N N . GLY B 1 158 ? -19.743 -16.105 -64.219 1.00 19.02 158 GLY B N 1
ATOM 3701 C CA . GLY B 1 158 ? -20.394 -17.004 -63.274 1.00 18.69 158 GLY B CA 1
ATOM 3702 C C . GLY B 1 158 ? -20.953 -16.305 -62.049 1.00 18.35 158 GLY B C 1
ATOM 3703 O O . GLY B 1 158 ? -21.399 -16.961 -61.100 1.00 18.67 158 GLY B O 1
ATOM 3704 N N . SER B 1 159 ? -20.940 -14.976 -62.062 1.00 17.71 159 SER B N 1
ATOM 3705 C CA . SER B 1 159 ? -21.461 -14.220 -60.932 1.00 17.21 159 SER B CA 1
ATOM 3706 C C . SER B 1 159 ? -22.988 -14.202 -60.878 1.00 16.75 159 SER B C 1
ATOM 3707 O O . SER B 1 159 ? -23.677 -14.306 -61.904 1.00 16.53 159 SER B O 1
ATOM 3710 N N . LYS B 1 160 ? -23.487 -14.111 -59.653 1.00 15.75 160 LYS B N 1
ATOM 3711 C CA . LYS B 1 160 ? -24.860 -13.770 -59.357 1.00 15.45 160 LYS B CA 1
ATOM 3712 C C . LYS B 1 160 ? -24.799 -12.454 -58.581 1.00 15.05 160 LYS B C 1
ATOM 3713 O O . LYS B 1 160 ? -24.302 -12.402 -57.448 1.00 14.77 160 LYS B O 1
ATOM 3719 N N . LEU B 1 161 ? -25.300 -11.392 -59.195 1.00 14.43 161 LEU B N 1
ATOM 3720 C CA . LEU B 1 161 ? -25.140 -10.048 -58.664 1.00 14.29 161 LEU B CA 1
ATOM 3721 C C . LEU B 1 161 ? -26.337 -9.581 -57.870 1.00 14.00 161 LEU B C 1
ATOM 3722 O O . LEU B 1 161 ? -27.473 -9.948 -58.157 1.00 14.30 161 LEU B O 1
ATOM 3727 N N . ALA B 1 162 ? -26.072 -8.750 -56.869 1.00 13.71 162 ALA B N 1
ATOM 3728 C CA . ALA B 1 162 ? -27.126 -8.054 -56.163 1.00 13.44 162 ALA B CA 1
ATOM 3729 C C . ALA B 1 162 ? -26.572 -6.702 -55.770 1.00 13.73 162 ALA B C 1
ATOM 3730 O O . ALA B 1 162 ? -25.357 -6.544 -55.623 1.00 13.26 162 ALA B O 1
ATOM 3732 N N . VAL B 1 163 ? -27.458 -5.730 -55.602 1.00 14.13 163 VAL B N 1
ATOM 3733 C CA . VAL B 1 163 ? -27.029 -4.404 -55.201 1.00 15.11 163 VAL B CA 1
ATOM 3734 C C . VAL B 1 163 ? -27.788 -3.905 -53.977 1.00 15.35 163 VAL B C 1
ATOM 3735 O O . VAL B 1 163 ? -28.965 -4.201 -53.802 1.00 15.52 163 VAL B O 1
ATOM 3739 N N . CYS B 1 164 ? -27.087 -3.171 -53.117 1.00 15.37 164 CYS B N 1
ATOM 3740 C CA . CYS B 1 164 ? -27.730 -2.427 -52.043 1.00 15.63 164 CYS B CA 1
ATOM 3741 C C . CYS B 1 164 ? -27.237 -0.994 -52.121 1.00 16.08 164 CYS B C 1
ATOM 3742 O O . CYS B 1 164 ? -26.270 -0.708 -52.820 1.00 15.96 164 CYS B O 1
ATOM 3745 N N . ILE B 1 165 ? -27.915 -0.090 -51.424 1.00 16.56 165 ILE B N 1
ATOM 3746 C CA . ILE B 1 165 ? -27.593 1.325 -51.526 1.00 17.31 165 ILE B CA 1
ATOM 3747 C C . ILE B 1 165 ? -27.262 1.954 -50.174 1.00 17.99 165 ILE B C 1
ATOM 3748 O O . ILE B 1 165 ? -28.077 1.931 -49.255 1.00 18.05 165 ILE B O 1
ATOM 3753 N N . CYS B 1 166 ? -26.053 2.506 -50.081 1.00 19.75 166 CYS B N 1
ATOM 3754 C CA . CYS B 1 166 ? -25.603 3.300 -48.939 1.00 19.92 166 CYS B CA 1
ATOM 3755 C C . CYS B 1 166 ? -25.836 2.601 -47.591 1.00 19.45 166 CYS B C 1
ATOM 3756 O O . CYS B 1 166 ? -25.237 1.561 -47.329 1.00 19.02 166 CYS B O 1
ATOM 3759 N N . HIS B 1 167 ? -26.704 3.176 -46.758 1.00 18.92 167 HIS B N 1
ATOM 3760 C CA . HIS B 1 167 ? -27.046 2.648 -45.431 1.00 18.83 167 HIS B CA 1
ATOM 3761 C C . HIS B 1 167 ? -27.522 1.201 -45.445 1.00 17.63 167 HIS B C 1
ATOM 3762 O O . HIS B 1 167 ? -27.361 0.494 -44.444 1.00 16.64 167 HIS B O 1
ATOM 3769 N N . ASP B 1 168 ? -28.111 0.760 -46.558 1.00 16.42 168 ASP B N 1
ATOM 3770 C CA . ASP B 1 168 ? -28.536 -0.636 -46.681 1.00 16.03 168 ASP B CA 1
ATOM 3771 C C . ASP B 1 168 ? -27.396 -1.590 -46.319 1.00 15.39 168 ASP B C 1
ATOM 3772 O O . ASP B 1 168 ? -27.625 -2.652 -45.746 1.00 15.45 168 ASP B O 1
ATOM 3777 N N . GLY B 1 169 ? -26.170 -1.213 -46.676 1.00 15.05 169 GLY B N 1
ATOM 3778 C CA . GLY B 1 169 ? -24.997 -2.065 -46.436 1.00 14.40 169 GLY B CA 1
ATOM 3779 C C . GLY B 1 169 ? -24.688 -2.285 -44.966 1.00 13.74 169 GLY B C 1
ATOM 3780 O O . GLY B 1 169 ? -23.917 -3.173 -44.614 1.00 13.27 169 GLY B O 1
ATOM 3781 N N . MET B 1 170 ? -25.296 -1.471 -44.106 1.00 13.34 170 MET B N 1
ATOM 3782 C CA . MET B 1 170 ? -25.120 -1.600 -42.657 1.00 13.65 170 MET B CA 1
ATOM 3783 C C . MET B 1 170 ? -26.035 -2.656 -42.037 1.00 13.61 170 MET B C 1
ATOM 3784 O O . MET B 1 170 ? -25.958 -2.922 -40.835 1.00 14.13 170 MET B O 1
ATOM 3789 N N . ILE B 1 171 ? -26.917 -3.219 -42.855 1.00 13.68 171 ILE B N 1
ATOM 3790 C CA . ILE B 1 171 ? -27.908 -4.190 -42.404 1.00 13.45 171 ILE B CA 1
ATOM 3791 C C . ILE B 1 171 ? -27.496 -5.578 -42.874 1.00 13.00 171 ILE B C 1
ATOM 3792 O O . ILE B 1 171 ? -27.652 -5.889 -44.055 1.00 13.45 171 ILE B O 1
ATOM 3797 N N . PRO B 1 172 ? -26.966 -6.419 -41.958 1.00 12.52 172 PRO B N 1
ATOM 3798 C CA . PRO B 1 172 ? -26.443 -7.726 -42.347 1.00 12.47 172 PRO B CA 1
ATOM 3799 C C . PRO B 1 172 ? -27.535 -8.641 -42.892 1.00 12.17 172 PRO B C 1
ATOM 3800 O O . PRO B 1 172 ? -27.247 -9.510 -43.704 1.00 11.94 172 PRO B O 1
ATOM 3804 N N . GLU B 1 173 ? -28.776 -8.430 -42.460 1.00 12.26 173 GLU B N 1
ATOM 3805 C CA . GLU B 1 173 ? -29.900 -9.241 -42.936 1.00 12.53 173 GLU B CA 1
ATOM 3806 C C . GLU B 1 173 ? -30.085 -9.123 -44.453 1.00 12.76 173 GLU B C 1
ATOM 3807 O O . GLU B 1 173 ? -30.544 -10.060 -45.105 1.00 12.33 173 GLU B O 1
ATOM 3813 N N . LEU B 1 174 ? -29.742 -7.959 -45.007 1.00 12.95 174 LEU B N 1
ATOM 3814 C CA . LEU B 1 174 ? -29.867 -7.711 -46.450 1.00 13.83 174 LEU B CA 1
ATOM 3815 C C . LEU B 1 174 ? -28.801 -8.439 -47.253 1.00 13.28 174 LEU B C 1
ATOM 3816 O O . LEU B 1 174 ? -29.075 -8.938 -48.351 1.00 12.99 174 LEU B O 1
ATOM 3821 N N . ALA B 1 175 ? -27.582 -8.491 -46.704 1.00 12.52 175 ALA B N 1
ATOM 3822 C CA . ALA B 1 175 ? -26.505 -9.274 -47.294 1.00 12.11 175 ALA B CA 1
ATOM 3823 C C . ALA B 1 175 ? -26.861 -10.754 -47.255 1.00 11.77 175 ALA B C 1
ATOM 3824 O O . ALA B 1 175 ? -26.656 -11.468 -48.230 1.00 11.72 175 ALA B O 1
ATOM 3826 N N . ARG B 1 176 ? -27.419 -11.197 -46.132 1.00 11.35 176 ARG B N 1
ATOM 3827 C CA . ARG B 1 176 ? -27.869 -12.580 -46.006 1.00 11.56 176 ARG B CA 1
ATOM 3828 C C . ARG B 1 176 ? -28.943 -12.898 -47.051 1.00 12.06 176 ARG B C 1
ATOM 3829 O O . ARG B 1 176 ? -28.887 -13.939 -47.702 1.00 12.03 176 ARG B O 1
ATOM 3837 N N . GLU B 1 177 ? -29.901 -11.995 -47.217 1.00 12.35 177 GLU B N 1
ATOM 3838 C CA . GLU B 1 177 ? -30.984 -12.213 -48.181 1.00 13.15 177 GLU B CA 1
ATOM 3839 C C . GLU B 1 177 ? -30.448 -12.375 -49.605 1.00 13.18 177 GLU B C 1
ATOM 3840 O O . GLU B 1 177 ? -30.870 -13.279 -50.332 1.00 13.66 177 GLU B O 1
ATOM 3846 N N . ALA B 1 178 ? -29.505 -11.515 -49.989 1.00 13.13 178 ALA B N 1
ATOM 3847 C CA . ALA B 1 178 ? -28.860 -11.612 -51.298 1.00 13.06 178 ALA B CA 1
ATOM 3848 C C . ALA B 1 178 ? -28.223 -12.982 -51.478 1.00 13.01 178 ALA B C 1
ATOM 3849 O O . ALA B 1 178 ? -28.490 -13.670 -52.462 1.00 12.88 178 ALA B O 1
ATOM 3851 N N . ALA B 1 179 ? -27.392 -13.370 -50.510 1.00 12.51 179 ALA B N 1
ATOM 3852 C CA . ALA B 1 179 ? -26.687 -14.652 -50.533 1.00 12.71 179 ALA B CA 1
ATOM 3853 C C . ALA B 1 179 ? -27.654 -15.829 -50.579 1.00 12.73 179 ALA B C 1
ATOM 3854 O O . ALA B 1 179 ? -27.442 -16.785 -51.323 1.00 13.29 179 ALA B O 1
ATOM 3856 N N . TYR B 1 180 ? -28.720 -15.734 -49.789 1.00 13.28 180 TYR B N 1
ATOM 3857 C CA . TYR B 1 180 ? -29.740 -16.777 -49.699 1.00 13.80 180 TYR B CA 1
ATOM 3858 C C . TYR B 1 180 ? -30.375 -17.049 -51.058 1.00 14.30 180 TYR B C 1
ATOM 3859 O O . TYR B 1 180 ? -30.834 -18.163 -51.328 1.00 14.23 180 TYR B O 1
ATOM 3868 N N . LYS B 1 181 ? -30.413 -16.018 -51.893 1.00 14.49 181 LYS B N 1
ATOM 3869 C CA . LYS B 1 181 ? -30.979 -16.109 -53.235 1.00 15.32 181 LYS B CA 1
ATOM 3870 C C . LYS B 1 181 ? -29.919 -16.393 -54.300 1.00 15.25 181 LYS B C 1
ATOM 3871 O O . LYS B 1 181 ? -30.217 -16.379 -55.505 1.00 16.16 181 LYS B O 1
ATOM 3877 N N . GLY B 1 182 ? -28.684 -16.637 -53.865 1.00 14.54 182 GLY B N 1
ATOM 3878 C CA . GLY B 1 182 ? -27.619 -17.042 -54.773 1.00 13.93 182 GLY B CA 1
ATOM 3879 C C . GLY B 1 182 ? -26.513 -16.025 -55.020 1.00 13.54 182 GLY B C 1
ATOM 3880 O O . GLY B 1 182 ? -25.515 -16.350 -55.645 1.00 13.79 182 GLY B O 1
ATOM 3881 N N . CYS B 1 183 ? -26.691 -14.791 -54.552 1.00 12.99 183 CYS B N 1
ATOM 3882 C CA . CYS B 1 183 ? -25.685 -13.757 -54.787 1.00 12.54 183 CYS B CA 1
ATOM 3883 C C . CYS B 1 183 ? -24.300 -14.227 -54.349 1.00 12.64 183 CYS B C 1
ATOM 3884 O O . CYS B 1 183 ? -24.143 -14.766 -53.251 1.00 12.82 183 CYS B O 1
ATOM 3887 N N . ASN B 1 184 ? -23.301 -14.037 -55.213 1.00 12.93 184 ASN B N 1
ATOM 3888 C CA . ASN B 1 184 ? -21.903 -14.299 -54.838 1.00 12.78 184 ASN B CA 1
ATOM 3889 C C . ASN B 1 184 ? -20.994 -13.084 -55.052 1.00 12.81 184 ASN B C 1
ATOM 3890 O O . ASN B 1 184 ? -19.799 -13.128 -54.763 1.00 12.97 184 ASN B O 1
ATOM 3895 N N . VAL B 1 185 ? -21.581 -12.002 -55.563 1.00 12.40 185 VAL B N 1
ATOM 3896 C CA . VAL B 1 185 ? -20.902 -10.709 -55.663 1.00 12.34 185 VAL B CA 1
ATOM 3897 C C . VAL B 1 185 ? -21.916 -9.639 -55.269 1.00 12.53 185 VAL B C 1
ATOM 3898 O O . VAL B 1 185 ? -22.852 -9.335 -56.027 1.00 12.66 185 VAL B O 1
ATOM 3902 N N . TYR B 1 186 ? -21.744 -9.091 -54.068 1.00 12.19 186 TYR B N 1
ATOM 3903 C CA . TYR B 1 186 ? -22.702 -8.145 -53.485 1.00 12.26 186 TYR B CA 1
ATOM 3904 C C . TYR B 1 186 ? -22.182 -6.731 -53.667 1.00 12.50 186 TYR B C 1
ATOM 3905 O O . TYR B 1 186 ? -21.107 -6.384 -53.158 1.00 12.45 186 TYR B O 1
ATOM 3914 N N . ILE B 1 187 ? -22.954 -5.918 -54.381 1.00 12.01 187 ILE B N 1
ATOM 3915 C CA . ILE B 1 187 ? -22.532 -4.564 -54.738 1.00 12.58 187 ILE B CA 1
ATOM 3916 C C . ILE B 1 187 ? -23.188 -3.535 -53.829 1.00 12.64 187 ILE B C 1
ATOM 3917 O O . ILE B 1 187 ? -24.372 -3.636 -53.532 1.00 12.82 187 ILE B O 1
ATOM 3922 N N . ARG B 1 188 ? -22.411 -2.550 -53.382 1.00 12.79 188 ARG B N 1
ATOM 3923 C CA . ARG B 1 188 ? -22.928 -1.459 -52.566 1.00 13.31 188 ARG B CA 1
ATOM 3924 C C . ARG B 1 188 ? -22.558 -0.141 -53.239 1.00 13.87 188 ARG B C 1
ATOM 3925 O O . ARG B 1 188 ? -21.382 0.118 -53.502 1.00 14.02 188 ARG B O 1
ATOM 3933 N N . ILE B 1 189 ? -23.556 0.681 -53.538 1.00 14.66 189 ILE B N 1
ATOM 3934 C CA . ILE B 1 189 ? -23.276 2.024 -54.055 1.00 15.35 189 ILE B CA 1
ATOM 3935 C C . ILE B 1 189 ? -23.681 3.076 -53.016 1.00 16.06 189 ILE B C 1
ATOM 3936 O O . ILE B 1 189 ? -24.789 3.037 -52.485 1.00 15.80 189 ILE B O 1
ATOM 3941 N N . SER B 1 190 ? -22.762 3.988 -52.702 1.00 17.23 190 SER B N 1
ATOM 3942 C CA . SER B 1 190 ? -22.954 4.957 -51.619 1.00 19.21 190 SER B CA 1
ATOM 3943 C C . SER B 1 190 ? -22.693 6.387 -52.086 1.00 20.32 190 SER B C 1
ATOM 3944 O O . SER B 1 190 ? -22.057 6.607 -53.113 1.00 19.76 190 SER B O 1
ATOM 3947 N N . GLY B 1 191 ? -23.169 7.353 -51.310 1.00 22.67 191 GLY B N 1
ATOM 3948 C CA . GLY B 1 191 ? -23.057 8.760 -51.671 1.00 25.93 191 GLY B CA 1
ATOM 3949 C C . GLY B 1 191 ? -22.899 9.627 -50.442 1.00 28.39 191 GLY B C 1
ATOM 3950 O O . GLY B 1 191 ? -23.252 10.802 -50.448 1.00 28.87 191 GLY B O 1
ATOM 3951 N N . TYR B 1 192 ? -22.408 9.012 -49.374 1.00 30.86 192 TYR B N 1
ATOM 3952 C CA . TYR B 1 192 ? -21.962 9.696 -48.157 1.00 33.57 192 TYR B CA 1
ATOM 3953 C C . TYR B 1 192 ? -21.380 8.709 -47.156 1.00 34.62 192 TYR B C 1
ATOM 3954 O O . TYR B 1 192 ? -21.981 8.417 -46.125 1.00 35.24 192 TYR B O 1
ATOM 3963 N N . SER B 1 193 ? -20.201 8.192 -47.489 1.00 35.93 193 SER B N 1
ATOM 3964 C CA . SER B 1 193 ? -19.529 7.196 -46.673 1.00 37.03 193 SER B CA 1
ATOM 3965 C C . SER B 1 193 ? -18.241 7.755 -46.067 1.00 37.63 193 SER B C 1
ATOM 3966 O O . SER B 1 193 ? -17.227 7.056 -45.974 1.00 38.13 193 SER B O 1
ATOM 3969 N N . THR B 1 194 ? -18.285 9.024 -45.670 1.00 38.24 194 THR B N 1
ATOM 3970 C CA . THR B 1 194 ? -17.193 9.647 -44.920 1.00 38.52 194 THR B CA 1
ATOM 3971 C C . THR B 1 194 ? -17.730 10.026 -43.548 1.00 38.61 194 THR B C 1
ATOM 3972 O O . THR B 1 194 ? -18.939 10.195 -43.381 1.00 38.74 194 THR B O 1
ATOM 3976 N N . GLN B 1 195 ? -16.832 10.162 -42.575 1.00 38.93 195 GLN B N 1
ATOM 3977 C CA . GLN B 1 195 ? -17.198 10.472 -41.178 1.00 38.83 195 GLN B CA 1
ATOM 3978 C C . GLN B 1 195 ? -17.864 9.284 -40.467 1.00 38.10 195 GLN B C 1
ATOM 3979 O O . GLN B 1 195 ? -17.912 9.227 -39.235 1.00 38.42 195 GLN B O 1
ATOM 3985 N N . VAL B 1 196 ? -18.392 8.354 -41.258 1.00 36.94 196 VAL B N 1
ATOM 3986 C CA . VAL B 1 196 ? -18.737 7.012 -40.787 1.00 35.38 196 VAL B CA 1
ATOM 3987 C C . VAL B 1 196 ? -18.052 6.026 -41.725 1.00 33.84 196 VAL B C 1
ATOM 3988 O O . VAL B 1 196 ? -18.608 4.979 -42.094 1.00 33.42 196 VAL B O 1
ATOM 3992 N N . ASN B 1 197 ? -16.833 6.400 -42.111 1.00 31.57 197 ASN B N 1
ATOM 3993 C CA . ASN B 1 197 ? -16.032 5.645 -43.060 1.00 29.06 197 ASN B CA 1
ATOM 3994 C C . ASN B 1 197 ? -15.622 4.284 -42.523 1.00 26.65 197 ASN B C 1
ATOM 3995 O O . ASN B 1 197 ? -15.699 3.286 -43.239 1.00 26.22 197 ASN B O 1
ATOM 4000 N N . ASP B 1 198 ? -15.169 4.255 -41.271 1.00 23.86 198 ASP B N 1
ATOM 4001 C CA . ASP B 1 198 ? -14.723 3.013 -40.643 1.00 21.53 198 ASP B CA 1
ATOM 4002 C C . ASP B 1 198 ? -15.817 1.953 -40.710 1.00 19.63 198 ASP B C 1
ATOM 4003 O O . ASP B 1 198 ? -15.548 0.796 -41.016 1.00 18.69 198 ASP B O 1
ATOM 4008 N N . GLN B 1 199 ? -17.052 2.362 -40.435 1.00 17.84 199 GLN B N 1
ATOM 4009 C CA . GLN B 1 199 ? -18.159 1.411 -40.357 1.00 16.48 199 GLN B CA 1
ATOM 4010 C C . GLN B 1 199 ? -18.542 0.874 -41.734 1.00 15.72 199 GLN B C 1
ATOM 4011 O O . GLN B 1 199 ? -19.053 -0.237 -41.859 1.00 14.99 199 GLN B O 1
ATOM 4017 N N . TRP B 1 200 ? -18.295 1.681 -42.761 1.00 15.20 200 TRP B N 1
ATOM 4018 C CA . TRP B 1 200 ? -18.488 1.278 -44.150 1.00 15.19 200 TRP B CA 1
ATOM 4019 C C . TRP B 1 200 ? -17.473 0.196 -44.540 1.00 14.74 200 TRP B C 1
ATOM 4020 O O . TRP B 1 200 ? -17.837 -0.838 -45.099 1.00 14.58 200 TRP B O 1
ATOM 4031 N N . ILE B 1 201 ? -16.202 0.439 -44.235 1.00 14.50 201 ILE B N 1
ATOM 4032 C CA . ILE B 1 201 ? -15.139 -0.519 -44.511 1.00 14.53 201 ILE B CA 1
ATOM 4033 C C . ILE B 1 201 ? -15.432 -1.826 -43.779 1.00 13.86 201 ILE B C 1
ATOM 4034 O O . ILE B 1 201 ? -15.277 -2.913 -44.332 1.00 13.77 201 ILE B O 1
ATOM 4039 N N . LEU B 1 202 ? -15.866 -1.686 -42.530 1.00 13.41 202 LEU B N 1
ATOM 4040 C CA . LEU B 1 202 ? -16.123 -2.806 -41.640 1.00 13.05 202 LEU B CA 1
ATOM 4041 C C . LEU B 1 202 ? -17.212 -3.708 -42.189 1.00 12.38 202 LEU B C 1
ATOM 4042 O O . LEU B 1 202 ? -17.053 -4.932 -42.233 1.00 12.28 202 LEU B O 1
ATOM 4047 N N . THR B 1 203 ? -18.324 -3.101 -42.585 1.00 12.18 203 THR B N 1
ATOM 4048 C CA . THR B 1 203 ? -19.484 -3.866 -43.036 1.00 12.05 203 THR B CA 1
ATOM 4049 C C . THR B 1 203 ? -19.293 -4.468 -44.423 1.00 11.57 203 THR B C 1
ATOM 4050 O O . THR B 1 203 ? -19.855 -5.516 -44.725 1.00 10.90 203 THR B O 1
ATOM 4054 N N . ASN B 1 204 ? -18.493 -3.818 -45.269 1.00 11.77 204 ASN B N 1
ATOM 4055 C CA . ASN B 1 204 ? -18.156 -4.419 -46.558 1.00 11.47 204 ASN B CA 1
ATOM 4056 C C . ASN B 1 204 ? -17.391 -5.733 -46.367 1.00 11.51 204 ASN B C 1
ATOM 4057 O O . ASN B 1 204 ? -17.587 -6.702 -47.104 1.00 11.73 204 ASN B O 1
ATOM 4062 N N . ARG B 1 205 ? -16.534 -5.762 -45.350 1.00 11.07 205 ARG B N 1
ATOM 4063 C CA . ARG B 1 205 ? -15.814 -6.968 -44.985 1.00 10.81 205 ARG B CA 1
ATOM 4064 C C . ARG B 1 205 ? -16.724 -8.013 -44.328 1.00 10.38 205 ARG B C 1
ATOM 4065 O O . ARG B 1 205 ? -16.675 -9.195 -44.672 1.00 10.91 205 ARG B O 1
ATOM 4073 N N . SER B 1 206 ? -17.534 -7.590 -43.363 1.00 10.48 206 SER B N 1
ATOM 4074 C CA . SER B 1 206 ? -18.382 -8.556 -42.656 1.00 9.87 206 SER B CA 1
ATOM 4075 C C . SER B 1 206 ? -19.478 -9.120 -43.567 1.00 9.94 206 SER B C 1
ATOM 4076 O O . SER B 1 206 ? -19.775 -10.317 -43.506 1.00 9.08 206 SER B O 1
ATOM 4079 N N . ASN B 1 207 ? -20.043 -8.283 -44.436 1.00 9.49 207 ASN B N 1
ATOM 4080 C CA . ASN B 1 207 ? -21.045 -8.760 -45.403 1.00 10.16 207 ASN B CA 1
ATOM 4081 C C . ASN B 1 207 ? -20.460 -9.863 -46.281 1.00 10.17 207 ASN B C 1
ATOM 4082 O O . ASN B 1 207 ? -21.142 -10.828 -46.625 1.00 10.62 207 ASN B O 1
ATOM 4087 N N . ALA B 1 208 ? -19.191 -9.707 -46.647 1.00 10.23 208 ALA B N 1
ATOM 4088 C CA . ALA B 1 208 ? -18.491 -10.730 -47.429 1.00 10.17 208 ALA B CA 1
ATOM 4089 C C . ALA B 1 208 ? -18.278 -12.037 -46.640 1.00 10.61 208 ALA B C 1
ATOM 4090 O O . ALA B 1 208 ? -18.748 -13.111 -47.036 1.00 10.59 208 ALA B O 1
ATOM 4092 N N . TRP B 1 209 ? -17.578 -11.945 -45.514 1.00 10.18 209 TRP B N 1
ATOM 4093 C CA . TRP B 1 209 ? -17.290 -13.117 -44.688 1.00 10.50 209 TRP B CA 1
ATOM 4094 C C . TRP B 1 209 ? -18.525 -13.868 -44.203 1.00 10.41 209 TRP B C 1
ATOM 4095 O O . TRP B 1 209 ? -18.571 -15.099 -44.277 1.00 10.68 209 TRP B O 1
ATOM 4106 N N . HIS B 1 210 ? -19.515 -13.123 -43.702 1.00 10.64 210 HIS B N 1
ATOM 4107 C CA . HIS B 1 210 ? -20.719 -13.724 -43.117 1.00 10.44 210 HIS B CA 1
ATOM 4108 C C . HIS B 1 210 ? -21.377 -14.662 -44.113 1.00 11.15 210 HIS B C 1
ATOM 4109 O O . HIS B 1 210 ? -21.993 -15.654 -43.732 1.00 11.12 210 HIS B O 1
ATOM 4116 N N . ASN B 1 211 ? -21.264 -14.319 -45.393 1.00 10.83 211 ASN B N 1
ATOM 4117 C CA . ASN B 1 211 ? -22.017 -15.010 -46.442 1.00 11.03 211 ASN B CA 1
ATOM 4118 C C . ASN B 1 211 ? -21.180 -15.751 -47.468 1.00 10.87 211 ASN B C 1
ATOM 4119 O O . ASN B 1 211 ? -21.718 -16.291 -48.435 1.00 11.00 211 ASN B O 1
ATOM 4124 N N . LEU B 1 212 ? -19.870 -15.780 -47.249 1.00 10.68 212 LEU B N 1
ATOM 4125 C CA . LEU B 1 212 ? -18.921 -16.344 -48.222 1.00 11.04 212 LEU B CA 1
ATOM 4126 C C . LEU B 1 212 ? -19.160 -15.804 -49.638 1.00 11.26 212 LEU B C 1
ATOM 4127 O O . LEU B 1 212 ? -19.370 -16.560 -50.591 1.00 11.43 212 LEU B O 1
ATOM 4132 N N . MET B 1 213 ? -19.130 -14.486 -49.777 1.00 10.97 213 MET B N 1
ATOM 4133 C CA . MET B 1 213 ? -19.263 -13.882 -51.107 1.00 11.61 213 MET B CA 1
ATOM 4134 C C . MET B 1 213 ? -18.344 -12.690 -51.213 1.00 11.56 213 MET B C 1
ATOM 4135 O O . MET B 1 213 ? -17.912 -12.150 -50.195 1.00 11.44 213 MET B O 1
ATOM 4140 N N . TYR B 1 214 ? -18.052 -12.284 -52.444 1.00 11.51 214 TYR B N 1
ATOM 4141 C CA . TYR B 1 214 ? -17.289 -11.071 -52.678 1.00 12.05 214 TYR B CA 1
ATOM 4142 C C . TYR B 1 214 ? -18.178 -9.868 -52.390 1.00 12.32 214 TYR B C 1
ATOM 4143 O O . TYR B 1 214 ? -19.393 -9.930 -52.575 1.00 12.03 214 TYR B O 1
ATOM 4152 N N . THR B 1 215 ? -17.579 -8.779 -51.919 1.00 12.16 215 THR B N 1
ATOM 4153 C CA . THR B 1 215 ? -18.274 -7.500 -51.949 1.00 12.29 215 THR B CA 1
ATOM 4154 C C . THR B 1 215 ? -17.490 -6.504 -52.794 1.00 12.37 215 THR B C 1
ATOM 4155 O O . THR B 1 215 ? -16.253 -6.500 -52.788 1.00 12.47 215 THR B O 1
ATOM 4159 N N . VAL B 1 216 ? -18.217 -5.694 -53.554 1.00 12.52 216 VAL B N 1
ATOM 4160 C CA . VAL B 1 216 ? -17.613 -4.606 -54.328 1.00 13.26 216 VAL B CA 1
ATOM 4161 C C . VAL B 1 216 ? -18.415 -3.354 -54.026 1.00 13.11 216 VAL B C 1
ATOM 4162 O O . VAL B 1 216 ? -19.643 -3.323 -54.196 1.00 13.37 216 VAL B O 1
ATOM 4166 N N . SER B 1 217 ? -17.728 -2.317 -53.570 1.00 13.38 217 SER B N 1
ATOM 4167 C CA . SER B 1 217 ? -18.420 -1.181 -52.979 1.00 13.49 217 SER B CA 1
ATOM 4168 C C . SER B 1 217 ? -17.767 0.113 -53.423 1.00 13.83 217 SER B C 1
ATOM 4169 O O . SER B 1 217 ? -16.546 0.188 -53.532 1.00 13.82 217 SER B O 1
ATOM 4172 N N . VAL B 1 218 ? -18.587 1.121 -53.686 1.00 14.07 218 VAL B N 1
ATOM 4173 C CA . VAL B 1 218 ? -18.077 2.404 -54.169 1.00 14.07 218 VAL B CA 1
ATOM 4174 C C . VAL B 1 218 ? -18.815 3.577 -53.523 1.00 14.15 218 VAL B C 1
ATOM 4175 O O . VAL B 1 218 ? -20.027 3.512 -53.278 1.00 14.21 218 VAL B O 1
ATOM 4179 N N . ASN B 1 219 ? -18.071 4.644 -53.239 1.00 14.28 219 ASN B N 1
ATOM 4180 C CA . ASN B 1 219 ? -18.656 5.887 -52.763 1.00 14.40 219 ASN B CA 1
ATOM 4181 C C . ASN B 1 219 ? -18.397 7.041 -53.720 1.00 14.62 219 ASN B C 1
ATOM 4182 O O . ASN B 1 219 ? -17.328 7.128 -54.326 1.00 14.00 219 ASN B O 1
ATOM 4187 N N . LEU B 1 220 ? -19.386 7.925 -53.825 1.00 15.42 220 LEU B N 1
ATOM 4188 C CA . LEU B 1 220 ? -19.305 9.137 -54.641 1.00 16.17 220 LEU B CA 1
ATOM 4189 C C . LEU B 1 220 ? -18.096 9.991 -54.253 1.00 16.75 220 LEU B C 1
ATOM 4190 O O . LEU B 1 220 ? -17.797 10.144 -53.064 1.00 16.81 220 LEU B O 1
ATOM 4195 N N . ALA B 1 221 ? -17.405 10.547 -55.251 1.00 17.19 221 ALA B N 1
ATOM 4196 C CA . ALA B 1 221 ? -16.204 11.348 -54.983 1.00 17.96 221 ALA B CA 1
ATOM 4197 C C . ALA B 1 221 ? -16.535 12.617 -54.198 1.00 18.59 221 ALA B C 1
ATOM 4198 O O . ALA B 1 221 ? -15.759 13.059 -53.341 1.00 18.79 221 ALA B O 1
ATOM 4200 N N . GLY B 1 222 ? -17.709 13.173 -54.480 1.00 19.42 222 GLY B N 1
ATOM 4201 C CA . GLY B 1 222 ? -18.154 14.431 -53.901 1.00 21.26 222 GLY B CA 1
ATOM 4202 C C . GLY B 1 222 ? -19.274 14.997 -54.759 1.00 22.39 222 GLY B C 1
ATOM 4203 O O . GLY B 1 222 ? -19.636 14.411 -55.782 1.00 21.80 222 GLY B O 1
ATOM 4204 N N . TYR B 1 223 ? -19.804 16.150 -54.362 1.00 23.56 223 TYR B N 1
ATOM 4205 C CA . TYR B 1 223 ? -21.023 16.676 -54.972 1.00 25.08 223 TYR B CA 1
ATOM 4206 C C . TYR B 1 223 ? -21.146 18.206 -54.974 1.00 25.41 223 TYR B C 1
ATOM 4207 O O . TYR B 1 223 ? -22.089 18.739 -55.549 1.00 25.52 223 TYR B O 1
ATOM 4216 N N . ASP B 1 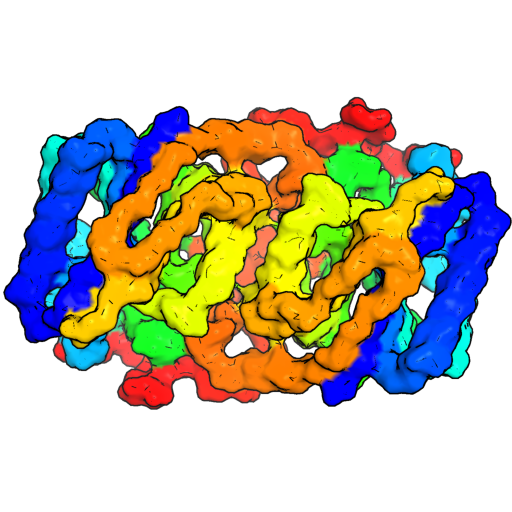224 ? -20.213 18.911 -54.335 1.00 26.00 224 ASP B N 1
ATOM 4217 C CA . ASP B 1 224 ? -20.445 20.327 -54.008 1.00 26.51 224 ASP B CA 1
ATOM 4218 C C . ASP B 1 224 ? -19.582 21.359 -54.753 1.00 26.92 224 ASP B C 1
ATOM 4219 O O . ASP B 1 224 ? -19.450 22.500 -54.299 1.00 27.30 224 ASP B O 1
ATOM 4224 N N . ASN B 1 225 ? -19.005 20.964 -55.885 1.00 27.11 225 ASN B N 1
ATOM 4225 C CA . ASN B 1 225 ? -18.118 21.838 -56.662 1.00 27.32 225 ASN B CA 1
ATOM 4226 C C . ASN B 1 225 ? -16.860 22.267 -55.904 1.00 26.93 225 ASN B C 1
ATOM 4227 O O . ASN B 1 225 ? -16.093 23.100 -56.387 1.00 27.30 225 ASN B O 1
ATOM 4232 N N . VAL B 1 226 ? -16.648 21.707 -54.716 1.00 26.26 226 VAL B N 1
ATOM 4233 C CA . VAL B 1 226 ? -15.465 22.048 -53.925 1.00 25.38 226 VAL B CA 1
ATOM 4234 C C . VAL B 1 226 ? -14.600 20.828 -53.600 1.00 24.57 226 VAL B C 1
ATOM 4235 O O . VAL B 1 226 ? -13.460 20.729 -54.056 1.00 24.72 226 VAL B O 1
ATOM 4239 N N . PHE B 1 227 ? -15.141 19.900 -52.812 1.00 23.40 227 PHE B N 1
ATOM 4240 C CA . PHE B 1 227 ? -14.336 18.800 -52.297 1.00 22.13 227 PHE B CA 1
ATOM 4241 C C . PHE B 1 227 ? -14.733 17.449 -52.881 1.00 21.43 227 PHE B C 1
ATOM 4242 O O . PHE B 1 227 ? -15.871 17.000 -52.727 1.00 21.23 227 PHE B O 1
ATOM 4250 N N . TYR B 1 228 ? -13.774 16.804 -53.534 1.00 20.61 228 TYR B N 1
ATOM 4251 C CA . TYR B 1 228 ? -14.027 15.570 -54.273 1.00 20.31 228 TYR B CA 1
ATOM 4252 C C . TYR B 1 228 ? -13.092 14.438 -53.854 1.00 19.70 228 TYR B C 1
ATOM 4253 O O . TYR B 1 228 ? -12.675 13.620 -54.674 1.00 19.94 228 TYR B O 1
ATOM 4262 N N . TYR B 1 229 ? -12.785 14.391 -52.563 1.00 19.09 229 TYR B N 1
ATOM 4263 C CA . TYR B 1 229 ? -11.953 13.335 -52.013 1.00 18.69 229 TYR B CA 1
ATOM 4264 C C . TYR B 1 229 ? -12.708 12.489 -50.996 1.00 18.88 229 TYR B C 1
ATOM 4265 O O . TYR B 1 229 ? -12.115 11.974 -50.044 1.00 19.05 229 TYR B O 1
ATOM 4274 N N . PHE B 1 230 ? -14.017 12.343 -51.205 1.00 18.87 230 PHE B N 1
ATOM 4275 C CA . PHE B 1 230 ? -14.836 11.473 -50.352 1.00 19.07 230 PHE B CA 1
ATOM 4276 C C . PHE B 1 230 ? -14.965 10.088 -50.965 1.00 18.80 230 PHE B C 1
ATOM 4277 O O . PHE B 1 230 ? -15.511 9.178 -50.343 1.00 18.79 230 PHE B O 1
ATOM 4285 N N . GLY B 1 231 ? -14.470 9.938 -52.190 1.00 18.59 231 GLY B N 1
ATOM 4286 C CA . GLY B 1 231 ? -14.603 8.686 -52.928 1.00 18.48 231 GLY B CA 1
ATOM 4287 C C . GLY B 1 231 ? -13.984 7.485 -52.242 1.00 18.41 231 GLY B C 1
ATOM 4288 O O . GLY B 1 231 ? -12.976 7.594 -51.549 1.00 17.81 231 GLY B O 1
ATOM 4289 N N . GLU B 1 232 ? -14.613 6.330 -52.423 1.00 18.66 232 GLU B N 1
ATOM 4290 C CA . GLU B 1 232 ? -14.048 5.090 -51.932 1.00 18.95 232 GLU B CA 1
ATOM 4291 C C . GLU B 1 232 ? -14.301 3.979 -52.932 1.00 18.21 232 GLU B C 1
ATOM 4292 O O . GLU B 1 232 ? -15.251 4.031 -53.706 1.00 18.08 232 GLU B O 1
ATOM 4298 N N . GLY B 1 233 ? -13.420 2.990 -52.920 1.00 17.59 233 GLY B N 1
ATOM 4299 C CA . GLY B 1 233 ? -13.596 1.785 -53.713 1.00 16.63 233 GLY B CA 1
ATOM 4300 C C . GLY B 1 233 ? -12.987 0.655 -52.920 1.00 16.18 233 GLY B C 1
ATOM 4301 O O . GLY B 1 233 ? -11.839 0.751 -52.487 1.00 16.46 233 GLY B O 1
ATOM 4302 N N . GLN B 1 234 ? -13.759 -0.407 -52.708 1.00 15.36 234 GLN B N 1
ATOM 4303 C CA . GLN B 1 234 ? -13.312 -1.525 -51.884 1.00 14.65 234 GLN B CA 1
ATOM 4304 C C . GLN B 1 234 ? -13.824 -2.833 -52.444 1.00 14.20 234 GLN B C 1
ATOM 4305 O O . GLN B 1 234 ? -15.022 -2.991 -52.674 1.00 14.07 234 GLN B O 1
ATOM 4311 N N . ILE B 1 235 ? -12.903 -3.761 -52.668 1.00 13.54 235 ILE B N 1
ATOM 4312 C CA . ILE B 1 235 ? -13.255 -5.114 -53.051 1.00 13.44 235 ILE B CA 1
ATOM 4313 C C . ILE B 1 235 ? -12.816 -6.049 -51.934 1.00 13.34 235 ILE B C 1
ATOM 4314 O O . ILE B 1 235 ? -11.653 -6.019 -51.518 1.00 13.20 235 ILE B O 1
ATOM 4319 N N . CYS B 1 236 ? -13.755 -6.850 -51.428 1.00 13.26 236 CYS B N 1
ATOM 4320 C CA . CYS B 1 236 ? -13.459 -7.825 -50.389 1.00 12.93 236 CYS B CA 1
ATOM 4321 C C . CYS B 1 236 ? -13.653 -9.245 -50.897 1.00 12.96 236 CYS B C 1
ATOM 4322 O O . CYS B 1 236 ? -14.609 -9.533 -51.625 1.00 12.12 236 CYS B O 1
ATOM 4325 N N . ASN B 1 237 ? -12.743 -10.118 -50.480 1.00 12.73 237 ASN B N 1
ATOM 4326 C CA . ASN B 1 237 ? -12.809 -11.543 -50.772 1.00 13.58 237 ASN B CA 1
ATOM 4327 C C . ASN B 1 237 ? -13.856 -12.212 -49.884 1.00 13.28 237 ASN B C 1
ATOM 4328 O O . ASN B 1 237 ? -14.297 -11.627 -48.898 1.00 13.79 237 ASN B O 1
ATOM 4333 N N . PHE B 1 238 ? -14.233 -13.443 -50.216 1.00 13.71 238 PHE B N 1
ATOM 4334 C CA . PHE B 1 238 ? -15.291 -14.144 -49.488 1.00 13.45 238 PHE B CA 1
ATOM 4335 C C . PHE B 1 238 ? -14.874 -14.595 -48.078 1.00 13.60 238 PHE B C 1
ATOM 4336 O O . PHE B 1 238 ? -15.700 -15.102 -47.312 1.00 13.77 238 PHE B O 1
ATOM 4344 N N . ASP B 1 239 ? -13.602 -14.404 -47.739 1.00 13.90 239 ASP B N 1
ATOM 4345 C CA . ASP B 1 239 ? -13.144 -14.605 -46.366 1.00 14.33 239 ASP B CA 1
ATOM 4346 C C . ASP B 1 239 ? -13.136 -13.291 -45.569 1.00 14.47 239 ASP B C 1
ATOM 4347 O O . ASP B 1 239 ? -12.714 -13.261 -44.408 1.00 14.61 239 ASP B O 1
ATOM 4352 N N . GLY B 1 240 ? -13.608 -12.211 -46.192 1.00 13.91 240 GLY B N 1
ATOM 4353 C CA . GLY B 1 240 ? -13.658 -10.898 -45.535 1.00 13.75 240 GLY B CA 1
ATOM 4354 C C . GLY B 1 240 ? -12.397 -10.047 -45.645 1.00 13.86 240 GLY B C 1
ATOM 4355 O O . GLY B 1 240 ? -12.349 -8.936 -45.120 1.00 13.53 240 GLY B O 1
ATOM 4356 N N . THR B 1 241 ? -11.369 -10.573 -46.303 1.00 14.37 241 THR B N 1
ATOM 4357 C CA . THR B 1 241 ? -10.142 -9.808 -46.530 1.00 14.64 241 THR B CA 1
ATOM 4358 C C . THR B 1 241 ? -10.374 -8.741 -47.593 1.00 14.79 241 THR B C 1
ATOM 4359 O O . THR B 1 241 ? -10.971 -9.018 -48.625 1.00 15.25 241 THR B O 1
ATOM 4363 N N . THR B 1 242 ? -9.920 -7.519 -47.331 1.00 14.88 242 THR B N 1
ATOM 4364 C CA . THR B 1 242 ? -9.976 -6.466 -48.334 1.00 14.75 242 THR B CA 1
ATOM 4365 C C . THR B 1 242 ? -8.885 -6.742 -49.353 1.00 14.80 242 THR B C 1
ATOM 4366 O O . THR B 1 242 ? -7.700 -6.686 -49.028 1.00 15.09 242 THR B O 1
ATOM 4370 N N . LEU B 1 243 ? -9.295 -7.081 -50.569 1.00 14.80 243 LEU B N 1
ATOM 4371 C CA . LEU B 1 243 ? -8.361 -7.384 -51.654 1.00 15.16 243 LEU B CA 1
ATOM 4372 C C . LEU B 1 243 ? -7.837 -6.106 -52.293 1.00 16.10 243 LEU B C 1
ATOM 4373 O O . LEU B 1 243 ? -6.648 -5.999 -52.621 1.00 16.12 243 LEU B O 1
ATOM 4378 N N . VAL B 1 244 ? -8.735 -5.149 -52.493 1.00 16.59 244 VAL B N 1
ATOM 4379 C CA . VAL B 1 244 ? -8.367 -3.859 -53.066 1.00 17.71 244 VAL B CA 1
ATOM 4380 C C . VAL B 1 244 ? -9.042 -2.741 -52.293 1.00 18.54 244 VAL B C 1
ATOM 4381 O O . VAL B 1 244 ? -10.234 -2.798 -52.026 1.00 17.78 244 VAL B O 1
ATOM 4385 N N . GLN B 1 245 ? -8.271 -1.726 -51.921 1.00 20.10 245 GLN B N 1
ATOM 4386 C CA . GLN B 1 245 ? -8.842 -0.517 -51.344 1.00 21.36 245 GLN B CA 1
ATOM 4387 C C . GLN B 1 245 ? -8.235 0.647 -52.099 1.00 22.23 245 GLN B C 1
ATOM 4388 O O . GLN B 1 245 ? -7.019 0.847 -52.065 1.00 21.93 245 GLN B O 1
ATOM 4394 N N . GLY B 1 246 ? -9.081 1.390 -52.796 1.00 22.93 246 GLY B N 1
ATOM 4395 C CA . GLY B 1 246 ? -8.624 2.489 -53.609 1.00 24.60 246 GLY B CA 1
ATOM 4396 C C . GLY B 1 246 ? -8.032 3.585 -52.758 1.00 25.67 246 GLY B C 1
ATOM 4397 O O . GLY B 1 246 ? -8.362 3.729 -51.577 1.00 25.27 246 GLY B O 1
ATOM 4398 N N . HIS B 1 247 ? -7.133 4.354 -53.350 1.00 26.96 247 HIS B N 1
ATOM 4399 C CA . HIS B 1 247 ? -6.789 5.616 -52.751 1.00 28.23 247 HIS B CA 1
ATOM 4400 C C . HIS B 1 247 ? -7.978 6.482 -53.075 1.00 28.45 247 HIS B C 1
ATOM 4401 O O . HIS B 1 247 ? -8.777 6.134 -53.946 1.00 29.21 247 HIS B O 1
ATOM 4408 N N . ARG B 1 248 ? -8.144 7.573 -52.354 1.00 28.17 248 ARG B N 1
ATOM 4409 C CA . ARG B 1 248 ? -9.315 8.385 -52.561 1.00 27.84 248 ARG B CA 1
ATOM 4410 C C . ARG B 1 248 ? -8.880 9.554 -53.431 1.00 27.00 248 ARG B C 1
ATOM 4411 O O . ARG B 1 248 ? -8.155 10.443 -52.980 1.00 27.44 248 ARG B O 1
ATOM 4419 N N . ASN B 1 249 ? -9.270 9.486 -54.700 1.00 25.70 249 ASN B N 1
ATOM 4420 C CA . ASN B 1 249 ? -9.055 10.544 -55.676 1.00 24.61 249 ASN B CA 1
ATOM 4421 C C . ASN B 1 249 ? -10.306 10.682 -56.511 1.00 23.91 249 ASN B C 1
ATOM 4422 O O . ASN B 1 249 ? -10.954 9.681 -56.814 1.00 23.70 249 ASN B O 1
ATOM 4427 N N . PRO B 1 250 ? -10.637 11.914 -56.929 1.00 23.25 250 PRO B N 1
ATOM 4428 C CA . PRO B 1 250 ? -11.748 12.007 -57.862 1.00 22.91 250 PRO B CA 1
ATOM 4429 C C . PRO B 1 250 ? -11.372 11.304 -59.164 1.00 22.28 250 PRO B C 1
ATOM 4430 O O . PRO B 1 250 ? -10.200 11.313 -59.551 1.00 21.85 250 PRO B O 1
ATOM 4434 N N . TRP B 1 251 ? -12.361 10.680 -59.801 1.00 21.71 251 TRP B N 1
ATOM 4435 C CA . TRP B 1 251 ? -12.176 9.914 -61.038 1.00 21.53 251 TRP B CA 1
ATOM 4436 C C . TRP B 1 251 ? -11.389 8.623 -60.857 1.00 21.18 251 TRP B C 1
ATOM 4437 O O . TRP B 1 251 ? -11.107 7.937 -61.842 1.00 21.45 251 TRP B O 1
ATOM 4448 N N . GLU B 1 252 ? -11.009 8.290 -59.624 1.00 20.41 252 GLU B N 1
ATOM 4449 C CA . GLU B 1 252 ? -10.238 7.065 -59.419 1.00 19.88 252 GLU B CA 1
ATOM 4450 C C . GLU B 1 252 ? -11.043 5.857 -59.876 1.00 19.30 252 GLU B C 1
ATOM 4451 O O . GLU B 1 252 ? -12.211 5.721 -59.522 1.00 18.93 252 GLU B O 1
ATOM 4457 N N . ILE B 1 253 ? -10.416 4.994 -60.672 1.00 18.63 253 ILE B N 1
ATOM 4458 C CA . ILE B 1 253 ? -11.041 3.735 -61.067 1.00 18.71 253 ILE B CA 1
ATOM 4459 C C . ILE B 1 253 ? -10.421 2.601 -60.260 1.00 18.08 253 ILE B C 1
ATOM 4460 O O . ILE B 1 253 ? -9.261 2.247 -60.464 1.00 18.38 253 ILE B O 1
ATOM 4465 N N . VAL B 1 254 ? -11.198 2.040 -59.341 1.00 17.70 254 VAL B N 1
ATOM 4466 C CA . VAL B 1 254 ? -10.724 0.942 -58.496 1.00 17.21 254 VAL B CA 1
ATOM 4467 C C . VAL B 1 254 ? -11.090 -0.397 -59.128 1.00 16.64 254 VAL B C 1
ATOM 4468 O O . VAL B 1 254 ? -12.267 -0.704 -59.304 1.00 16.27 254 VAL B O 1
ATOM 4472 N N . THR B 1 255 ? -10.077 -1.186 -59.476 1.00 16.58 255 THR B N 1
ATOM 4473 C CA . THR B 1 255 ? -10.295 -2.446 -60.196 1.00 16.74 255 THR B CA 1
ATOM 4474 C C . THR B 1 255 ? -9.738 -3.661 -59.464 1.00 17.15 255 THR B C 1
ATOM 4475 O O . THR B 1 255 ? -8.841 -3.547 -58.625 1.00 17.21 255 THR B O 1
ATOM 4479 N N . GLY B 1 256 ? -10.274 -4.831 -59.795 1.00 17.14 256 GLY B N 1
ATOM 4480 C CA . GLY B 1 256 ? -9.773 -6.081 -59.250 1.00 17.93 256 GLY B CA 1
ATOM 4481 C C . GLY B 1 256 ? -10.375 -7.259 -59.985 1.00 18.41 256 GLY B C 1
ATOM 4482 O O . GLY B 1 256 ? -11.451 -7.141 -60.575 1.00 18.70 256 GLY B O 1
ATOM 4483 N N . GLU B 1 257 ? -9.684 -8.395 -59.957 1.00 19.08 257 GLU B N 1
ATOM 4484 C CA . GLU B 1 257 ? -10.227 -9.629 -60.513 1.00 19.59 257 GLU B CA 1
ATOM 4485 C C . GLU B 1 257 ? -11.059 -10.347 -59.462 1.00 19.30 257 GLU B C 1
ATOM 4486 O O . GLU B 1 257 ? -10.631 -10.486 -58.310 1.00 19.28 257 GLU B O 1
ATOM 4492 N N . ILE B 1 258 ? -12.237 -10.804 -59.879 1.00 18.67 258 ILE B N 1
ATOM 4493 C CA . ILE B 1 258 ? -13.184 -11.520 -59.027 1.00 19.11 258 ILE B CA 1
ATOM 4494 C C . ILE B 1 258 ? -13.362 -12.936 -59.587 1.00 18.54 258 ILE B C 1
ATOM 4495 O O . ILE B 1 258 ? -13.413 -13.110 -60.801 1.00 18.46 258 ILE B O 1
ATOM 4500 N N . TYR B 1 259 ? -13.454 -13.937 -58.714 1.00 17.99 259 TYR B N 1
ATOM 4501 C CA . TYR B 1 259 ? -13.664 -15.317 -59.159 1.00 17.94 259 TYR B CA 1
ATOM 4502 C C . TYR B 1 259 ? -14.892 -15.914 -58.480 1.00 17.53 259 TYR B C 1
ATOM 4503 O O . TYR B 1 259 ? -14.769 -16.634 -57.487 1.00 17.38 259 TYR B O 1
ATOM 4512 N N . PRO B 1 260 ? -16.087 -15.604 -59.006 1.00 17.49 260 PRO B N 1
ATOM 4513 C CA . PRO B 1 260 ? -17.332 -16.037 -58.364 1.00 17.17 260 PRO B CA 1
ATOM 4514 C C . PRO B 1 260 ? -17.394 -17.537 -58.083 1.00 16.88 260 PRO B C 1
ATOM 4515 O O . PRO B 1 260 ? -17.857 -17.937 -57.023 1.00 16.01 260 PRO B O 1
ATOM 4519 N N . LYS B 1 261 ? -16.911 -18.363 -59.007 1.00 16.98 261 LYS B N 1
ATOM 4520 C CA . LYS B 1 261 ? -16.954 -19.804 -58.794 1.00 17.23 261 LYS B CA 1
ATOM 4521 C C . LYS B 1 261 ? -16.144 -20.250 -57.568 1.00 16.89 261 LYS B C 1
ATOM 4522 O O . LYS B 1 261 ? -16.429 -21.288 -56.978 1.00 16.44 261 LYS B O 1
ATOM 4528 N N . MET B 1 262 ? -15.131 -19.473 -57.191 1.00 16.58 262 MET B N 1
ATOM 4529 C CA . MET B 1 262 ? -14.350 -19.793 -55.999 1.00 16.85 262 MET B CA 1
ATOM 4530 C C . MET B 1 262 ? -15.195 -19.610 -54.738 1.00 15.85 262 MET B C 1
ATOM 4531 O O . MET B 1 262 ? -15.138 -20.433 -53.812 1.00 15.13 262 MET B O 1
ATOM 4536 N N . ALA B 1 263 ? -15.995 -18.546 -54.716 1.00 14.88 263 ALA B N 1
ATOM 4537 C CA . ALA B 1 263 ? -16.949 -18.349 -53.625 1.00 15.00 263 ALA B CA 1
ATOM 4538 C C . ALA B 1 263 ? -17.959 -19.501 -53.604 1.00 14.84 263 ALA B C 1
ATOM 4539 O O . ALA B 1 263 ? -18.247 -20.070 -52.552 1.00 14.58 263 ALA B O 1
ATOM 4541 N N . ASP B 1 264 ? -18.464 -19.859 -54.784 1.00 14.80 264 ASP B N 1
ATOM 4542 C CA . ASP B 1 264 ? -19.388 -20.989 -54.919 1.00 14.42 264 ASP B CA 1
ATOM 4543 C C . ASP B 1 264 ? -18.773 -22.257 -54.352 1.00 14.47 264 ASP B C 1
ATOM 4544 O O . ASP B 1 264 ? -19.415 -22.969 -53.588 1.00 13.83 264 ASP B O 1
ATOM 4549 N N . ASN B 1 265 ? -17.523 -22.531 -54.729 1.00 15.03 265 ASN B N 1
ATOM 4550 C CA . ASN B 1 265 ? -16.833 -23.742 -54.281 1.00 15.52 265 ASN B CA 1
ATOM 4551 C C . ASN B 1 265 ? -16.571 -23.772 -52.782 1.00 15.29 265 ASN B C 1
ATOM 4552 O O . ASN B 1 265 ? -16.610 -24.830 -52.160 1.00 15.10 265 ASN B O 1
ATOM 4557 N N . ALA B 1 266 ? -16.303 -22.610 -52.199 1.00 14.85 266 ALA B N 1
ATOM 4558 C CA . ALA B 1 266 ? -16.154 -22.522 -50.756 1.00 14.24 266 ALA B CA 1
ATOM 4559 C C . ALA B 1 266 ? -17.489 -22.852 -50.079 1.00 13.96 266 ALA B C 1
ATOM 4560 O O . ALA B 1 266 ? -17.536 -23.584 -49.095 1.00 13.62 266 ALA B O 1
ATOM 4562 N N . ARG B 1 267 ? -18.579 -22.333 -50.628 1.00 13.43 267 ARG B N 1
ATOM 4563 C CA . ARG B 1 267 ? -19.907 -22.624 -50.098 1.00 13.74 267 ARG B CA 1
ATOM 4564 C C . ARG B 1 267 ? -20.229 -24.122 -50.197 1.00 14.24 267 ARG B C 1
ATOM 4565 O O . ARG B 1 267 ? -20.878 -24.692 -49.323 1.00 14.55 267 ARG B O 1
ATOM 4573 N N . LEU B 1 268 ? -19.763 -24.756 -51.264 1.00 14.55 268 LEU B N 1
ATOM 4574 C CA . LEU B 1 268 ? -20.021 -26.180 -51.463 1.00 15.20 268 LEU B CA 1
ATOM 4575 C C . LEU B 1 268 ? -19.136 -27.058 -50.589 1.00 15.54 268 LEU B C 1
ATOM 4576 O O . LEU B 1 268 ? -19.581 -28.093 -50.088 1.00 15.57 268 LEU B O 1
ATOM 4581 N N . SER B 1 269 ? -17.886 -26.637 -50.397 1.00 16.19 269 SER B N 1
ATOM 4582 C CA . SER B 1 269 ? -16.851 -27.529 -49.874 1.00 16.73 269 SER B CA 1
ATOM 4583 C C . SER B 1 269 ? -16.524 -27.328 -48.403 1.00 16.62 269 SER B C 1
ATOM 4584 O O . SER B 1 269 ? -16.108 -28.269 -47.720 1.00 17.03 269 SER B O 1
ATOM 4587 N N . TRP B 1 270 ? -16.685 -26.105 -47.913 1.00 16.61 270 TRP B N 1
ATOM 4588 C CA . TRP B 1 270 ? -16.185 -25.789 -46.583 1.00 16.52 270 TRP B CA 1
ATOM 4589 C C . TRP B 1 270 ? -17.072 -26.312 -45.449 1.00 16.13 270 TRP B C 1
ATOM 4590 O O . TRP B 1 270 ? -18.292 -26.471 -45.604 1.00 15.89 270 TRP B O 1
ATOM 4601 N N . GLY B 1 271 ? -16.428 -26.614 -44.326 1.00 15.60 271 GLY B N 1
ATOM 4602 C CA . GLY B 1 271 ? -17.111 -27.055 -43.115 1.00 15.54 271 GLY B CA 1
ATOM 4603 C C . GLY B 1 271 ? -17.066 -25.985 -42.035 1.00 15.52 271 GLY B C 1
ATOM 4604 O O . GLY B 1 271 ? -18.053 -25.297 -41.791 1.00 15.17 271 GLY B O 1
ATOM 4605 N N . LEU B 1 272 ? -15.907 -25.826 -41.401 1.00 15.49 272 LEU B N 1
ATOM 4606 C CA . LEU B 1 272 ? -15.785 -24.902 -40.263 1.00 15.66 272 LEU B CA 1
ATOM 4607 C C . LEU B 1 272 ? -16.150 -23.456 -40.600 1.00 15.47 272 LEU B C 1
ATOM 4608 O O . LEU B 1 272 ? -16.620 -22.705 -39.736 1.00 16.16 272 LEU B O 1
ATOM 4613 N N . GLU B 1 273 ? -15.927 -23.066 -41.850 1.00 14.41 273 GLU B N 1
ATOM 4614 C CA . GLU B 1 273 ? -16.146 -21.687 -42.276 1.00 13.66 273 GLU B CA 1
ATOM 4615 C C . GLU B 1 273 ? -17.557 -21.445 -42.822 1.00 12.87 273 GLU B C 1
ATOM 4616 O O . GLU B 1 273 ? -17.894 -20.319 -43.203 1.00 12.77 273 GLU B O 1
ATOM 4622 N N . ASN B 1 274 ? -18.379 -22.491 -42.850 1.00 12.12 274 ASN B N 1
ATOM 4623 C CA . ASN B 1 274 ? -19.643 -22.423 -43.585 1.00 12.11 274 ASN B CA 1
ATOM 4624 C C . ASN B 1 274 ? -20.803 -21.880 -42.747 1.00 11.91 274 ASN B C 1
ATOM 4625 O O . ASN B 1 274 ? -21.824 -22.535 -42.550 1.00 11.44 274 ASN B O 1
ATOM 4630 N N . ASN B 1 275 ? -20.635 -20.653 -42.269 1.00 11.39 275 ASN B N 1
ATOM 4631 C CA . ASN B 1 275 ? -21.588 -20.057 -41.349 1.00 11.72 275 ASN B CA 1
ATOM 4632 C C . ASN B 1 275 ? -22.983 -19.891 -41.948 1.00 12.04 275 ASN B C 1
ATOM 4633 O O . ASN B 1 275 ? -23.989 -20.053 -41.258 1.00 12.09 275 ASN B O 1
ATOM 4638 N N . ILE B 1 276 ? -23.035 -19.592 -43.242 1.00 12.22 276 ILE B N 1
ATOM 4639 C CA . ILE B 1 276 ? -24.324 -19.418 -43.913 1.00 12.57 276 ILE B CA 1
ATOM 4640 C C . ILE B 1 276 ? -25.172 -20.704 -43.892 1.00 12.39 276 ILE B C 1
ATOM 4641 O O . ILE B 1 276 ? -26.391 -20.649 -43.794 1.00 12.27 276 ILE B O 1
ATOM 4646 N N . TYR B 1 277 ? -24.520 -21.861 -43.944 1.00 12.58 277 TYR B N 1
ATOM 4647 C CA . TYR B 1 277 ? -25.228 -23.130 -43.832 1.00 12.77 277 TYR B CA 1
ATOM 4648 C C . TYR B 1 277 ? -25.614 -23.406 -42.382 1.00 12.83 277 TYR B C 1
ATOM 4649 O O . TYR B 1 277 ? -26.744 -23.831 -42.085 1.00 12.51 277 TYR B O 1
ATOM 4658 N N . ASN B 1 278 ? -24.668 -23.159 -41.477 1.00 12.92 278 ASN B N 1
ATOM 4659 C CA . ASN B 1 278 ? -24.886 -23.353 -40.047 1.00 12.81 278 ASN B CA 1
ATOM 4660 C C . ASN B 1 278 ? -26.116 -22.615 -39.511 1.00 12.22 278 ASN B C 1
ATOM 4661 O O . ASN B 1 278 ? -26.817 -23.133 -38.646 1.00 12.16 278 ASN B O 1
ATOM 4666 N N . LEU B 1 279 ? -26.373 -21.408 -40.016 1.00 12.16 279 LEU B N 1
ATOM 4667 C CA . LEU B 1 279 ? -27.534 -20.622 -39.576 1.00 11.93 279 LEU B CA 1
ATOM 4668 C C . LEU B 1 279 ? -28.829 -21.440 -39.523 1.00 12.41 279 LEU B C 1
ATOM 4669 O O . LEU B 1 279 ? -29.609 -21.326 -38.574 1.00 12.51 279 LEU B O 1
ATOM 4674 N N . GLY B 1 280 ? -29.036 -22.281 -40.531 1.00 12.47 280 GLY B N 1
ATOM 4675 C CA . GLY B 1 280 ? -30.285 -23.041 -40.628 1.00 12.42 280 GLY B CA 1
ATOM 4676 C C . GLY B 1 280 ? -30.112 -24.517 -40.326 1.00 12.37 280 GLY B C 1
ATOM 4677 O O . GLY B 1 280 ? -31.059 -25.298 -40.473 1.00 11.96 280 GLY B O 1
ATOM 4678 N N . HIS B 1 281 ? -28.897 -24.903 -39.931 1.00 11.99 281 HIS B N 1
ATOM 4679 C CA . HIS B 1 281 ? -28.573 -26.307 -39.676 1.00 12.46 281 HIS B CA 1
ATOM 4680 C C . HIS B 1 281 ? -27.636 -26.445 -38.482 1.00 12.27 281 HIS B C 1
ATOM 4681 O O . HIS B 1 281 ? -26.602 -27.104 -38.568 1.00 12.67 281 HIS B O 1
ATOM 4688 N N . ARG B 1 282 ? -27.988 -25.826 -37.367 1.00 12.15 282 ARG B N 1
ATOM 4689 C CA . ARG B 1 282 ? -27.043 -25.780 -36.250 1.00 12.17 282 ARG B CA 1
ATOM 4690 C C . ARG B 1 282 ? -26.857 -27.123 -35.542 1.00 12.24 282 ARG B C 1
ATOM 4691 O O . ARG B 1 282 ? -27.820 -27.851 -35.272 1.00 11.78 282 ARG B O 1
ATOM 4699 N N . GLY B 1 283 ? -25.597 -27.447 -35.258 1.00 11.63 283 GLY B N 1
ATOM 4700 C CA . GLY B 1 283 ? -25.247 -28.669 -34.548 1.00 12.08 283 GLY B CA 1
ATOM 4701 C C . GLY B 1 283 ? -25.564 -29.935 -35.320 1.00 12.59 283 GLY B C 1
ATOM 4702 O O . GLY B 1 283 ? -26.016 -30.916 -34.726 1.00 12.10 283 GLY B O 1
ATOM 4703 N N . TYR B 1 284 ? -25.310 -29.927 -36.629 1.00 12.67 284 TYR B N 1
ATOM 4704 C CA . TYR B 1 284 ? -25.679 -31.071 -37.492 1.00 13.74 284 TYR B CA 1
ATOM 4705 C C . TYR B 1 284 ? -24.877 -32.351 -37.223 1.00 14.02 284 TYR B C 1
ATOM 4706 O O . TYR B 1 284 ? -25.239 -33.429 -37.706 1.00 14.68 284 TYR B O 1
ATOM 4715 N N . VAL B 1 285 ? -23.792 -32.244 -36.459 1.00 14.34 285 VAL B N 1
ATOM 4716 C CA . VAL B 1 285 ? -23.030 -33.434 -36.076 1.00 14.42 285 VAL B CA 1
ATOM 4717 C C . VAL B 1 285 ? -23.801 -34.242 -35.024 1.00 14.63 285 VAL B C 1
ATOM 4718 O O . VAL B 1 285 ? -23.959 -35.460 -35.153 1.00 15.11 285 VAL B O 1
ATOM 4722 N N . ALA B 1 286 ? -24.309 -33.556 -34.004 1.00 14.49 286 ALA B N 1
ATOM 4723 C CA . ALA B 1 286 ? -25.078 -34.194 -32.940 1.00 14.51 286 ALA B CA 1
ATOM 4724 C C . ALA B 1 286 ? -26.499 -34.532 -33.370 1.00 14.50 286 ALA B C 1
ATOM 4725 O O . ALA B 1 286 ? -27.092 -35.497 -32.875 1.00 14.98 286 ALA B O 1
ATOM 4727 N N . LYS B 1 287 ? -27.045 -33.725 -34.277 1.00 14.08 287 LYS B N 1
ATOM 4728 C CA . LYS B 1 287 ? -28.441 -33.852 -34.687 1.00 14.59 287 LYS B CA 1
ATOM 4729 C C . LYS B 1 287 ? -28.510 -33.838 -36.214 1.00 13.98 287 LYS B C 1
ATOM 4730 O O . LYS B 1 287 ? -28.314 -32.804 -36.825 1.00 14.08 287 LYS B O 1
ATOM 4736 N N . PRO B 1 288 ? -28.766 -35.000 -36.836 1.00 13.99 288 PRO B N 1
ATOM 4737 C CA . PRO B 1 288 ? -28.808 -35.051 -38.303 1.00 13.81 288 PRO B CA 1
ATOM 4738 C C . PRO B 1 288 ? -29.677 -33.937 -38.885 1.00 14.02 288 PRO B C 1
ATOM 4739 O O . PRO B 1 288 ? -30.791 -33.702 -38.407 1.00 13.78 288 PRO B O 1
ATOM 4743 N N . GLY B 1 289 ? -29.145 -33.243 -39.891 1.00 14.30 289 GLY B N 1
ATOM 4744 C CA . GLY B 1 289 ? -29.834 -32.133 -40.540 1.00 15.08 289 GLY B CA 1
ATOM 4745 C C . GLY B 1 289 ? -29.688 -30.807 -39.820 1.00 15.46 289 GLY B C 1
ATOM 4746 O O . GLY B 1 289 ? -29.975 -29.750 -40.387 1.00 15.68 289 GLY B O 1
ATOM 4747 N N . GLY B 1 290 ? -29.228 -30.869 -38.570 1.00 15.47 290 GLY B N 1
ATOM 4748 C CA . GLY B 1 290 ? -29.138 -29.703 -37.708 1.00 15.51 290 GLY B CA 1
ATOM 4749 C C . GLY B 1 290 ? -30.483 -29.349 -37.105 1.00 15.85 290 GLY B C 1
ATOM 4750 O O . GLY B 1 290 ? -31.526 -29.859 -37.525 1.00 15.64 290 GLY B O 1
ATOM 4751 N N . GLU B 1 291 ? -30.463 -28.480 -36.102 1.00 16.06 291 GLU B N 1
ATOM 4752 C CA . GLU B 1 291 ? -31.692 -27.920 -35.565 1.00 16.36 291 GLU B CA 1
ATOM 4753 C C . GLU B 1 291 ? -32.137 -26.812 -36.531 1.00 16.54 291 GLU B C 1
ATOM 4754 O O . GLU B 1 291 ? -31.395 -25.859 -36.789 1.00 16.73 291 GLU B O 1
ATOM 4760 N N . HIS B 1 292 ? -33.322 -26.969 -37.114 1.00 16.07 292 HIS B N 1
ATOM 4761 C CA . HIS B 1 292 ? -33.829 -25.997 -38.091 1.00 15.76 292 HIS B CA 1
ATOM 4762 C C . HIS B 1 292 ? -34.421 -24.736 -37.436 1.00 15.92 292 HIS B C 1
ATOM 4763 O O . HIS B 1 292 ? -34.587 -23.704 -38.090 1.00 16.26 292 HIS B O 1
ATOM 4770 N N . ASP B 1 293 ? -34.748 -24.819 -36.149 1.00 15.87 293 ASP B N 1
ATOM 4771 C CA . ASP B 1 293 ? -35.219 -23.654 -35.412 1.00 15.93 293 ASP B CA 1
ATOM 4772 C C . ASP B 1 293 ? -33.979 -22.951 -34.885 1.00 15.39 293 ASP B C 1
ATOM 4773 O O . ASP B 1 293 ? -33.277 -23.499 -34.051 1.00 15.08 293 ASP B O 1
ATOM 4778 N N . ALA B 1 294 ? -33.703 -21.749 -35.382 1.00 14.66 294 ALA B N 1
ATOM 4779 C CA . ALA B 1 294 ? -32.508 -21.015 -34.948 1.00 14.77 294 ALA B CA 1
ATOM 4780 C C . ALA B 1 294 ? -32.566 -20.546 -33.489 1.00 14.69 294 ALA B C 1
ATOM 4781 O O . ALA B 1 294 ? -31.548 -20.160 -32.923 1.00 14.91 294 ALA B O 1
ATOM 4783 N N . GLY B 1 295 ? -33.755 -20.556 -32.894 1.00 14.73 295 GLY B N 1
ATOM 4784 C CA . GLY B 1 295 ? -33.915 -20.185 -31.487 1.00 14.99 295 GLY B CA 1
ATOM 4785 C C . GLY B 1 295 ? -33.956 -18.688 -31.249 1.00 15.18 295 GLY B C 1
ATOM 4786 O O . GLY B 1 295 ? -33.745 -18.227 -30.121 1.00 15.90 295 GLY B O 1
ATOM 4787 N N . LEU B 1 296 ? -34.255 -17.936 -32.308 1.00 15.15 296 LEU B N 1
ATOM 4788 C CA . LEU B 1 296 ? -34.184 -16.482 -32.285 1.00 14.84 296 LEU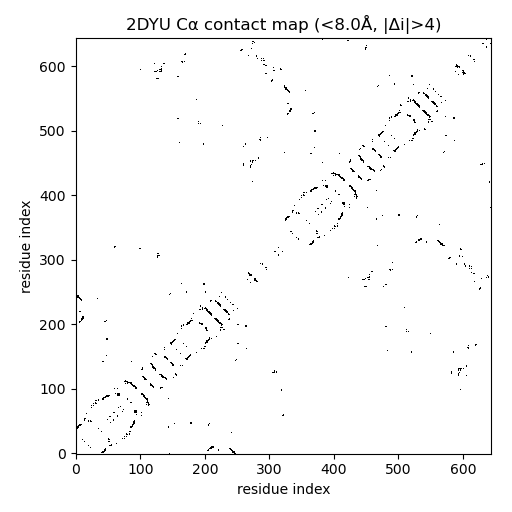 B CA 1
ATOM 4789 C C . LEU B 1 296 ? -35.566 -15.821 -32.383 1.00 14.78 296 LEU B C 1
ATOM 4790 O O . LEU B 1 296 ? -36.250 -15.919 -33.406 1.00 14.68 296 LEU B O 1
ATOM 4795 N N . THR B 1 297 ? -35.964 -15.136 -31.316 1.00 14.50 297 THR B N 1
ATOM 4796 C CA . THR B 1 297 ? -37.256 -14.440 -31.275 1.00 14.64 297 THR B CA 1
ATOM 4797 C C . THR B 1 297 ? -37.433 -13.337 -32.324 1.00 14.33 297 THR B C 1
ATOM 4798 O O . THR B 1 297 ? -38.529 -13.153 -32.870 1.00 14.68 297 THR B O 1
ATOM 4802 N N . TYR B 1 298 ? -36.370 -12.598 -32.621 1.00 14.49 298 TYR B N 1
ATOM 4803 C CA . TYR B 1 298 ? -36.520 -11.461 -33.532 1.00 14.15 298 TYR B CA 1
ATOM 4804 C C . TYR B 1 298 ? -36.834 -11.895 -34.955 1.00 14.43 298 TYR B C 1
ATOM 4805 O O . TYR B 1 298 ? -37.525 -11.186 -35.682 1.00 14.26 298 TYR B O 1
ATOM 4814 N N . ILE B 1 299 ? -36.303 -13.054 -35.347 1.00 14.65 299 ILE B N 1
ATOM 4815 C CA . ILE B 1 299 ? -36.563 -13.634 -36.654 1.00 15.52 299 ILE B CA 1
ATOM 4816 C C . ILE B 1 299 ? -38.045 -13.947 -36.789 1.00 15.79 299 ILE B C 1
ATOM 4817 O O . ILE B 1 299 ? -38.670 -13.596 -37.785 1.00 16.30 299 ILE B O 1
ATOM 4822 N N . LYS B 1 300 ? -38.595 -14.595 -35.767 1.00 16.93 300 LYS B N 1
ATOM 4823 C CA . LYS B 1 300 ? -40.013 -14.955 -35.742 1.00 18.11 300 LYS B CA 1
ATOM 4824 C C . LYS B 1 300 ? -40.901 -13.711 -35.695 1.00 18.62 300 LYS B C 1
ATOM 4825 O O . LYS B 1 300 ? -41.878 -13.616 -36.441 1.00 18.46 300 LYS B O 1
ATOM 4831 N N . ASP B 1 301 ? -40.536 -12.745 -34.854 1.00 18.92 301 ASP B N 1
ATOM 4832 C CA . ASP B 1 301 ? -41.254 -11.472 -34.774 1.00 19.67 301 ASP B CA 1
ATOM 4833 C C . ASP B 1 301 ? -41.231 -10.710 -36.102 1.00 20.01 301 ASP B C 1
ATOM 4834 O O . ASP B 1 301 ? -42.266 -10.233 -36.567 1.00 20.11 301 ASP B O 1
ATOM 4839 N N . LEU B 1 302 ? -40.054 -10.617 -36.719 1.00 20.44 302 LEU B N 1
ATOM 4840 C CA . LEU B 1 302 ? -39.910 -9.949 -38.006 1.00 21.60 302 LEU B CA 1
ATOM 4841 C C . LEU B 1 302 ? -40.733 -10.630 -39.100 1.00 22.31 302 LEU B C 1
ATOM 4842 O O . LEU B 1 302 ? -41.355 -9.956 -39.923 1.00 22.52 302 LEU B O 1
ATOM 4847 N N . ALA B 1 303 ? -40.748 -11.962 -39.105 1.00 23.08 303 ALA B N 1
ATOM 4848 C CA . ALA B 1 303 ? -41.569 -12.707 -40.068 1.00 24.23 303 ALA B CA 1
ATOM 4849 C C . ALA B 1 303 ? -43.063 -12.434 -39.872 1.00 24.81 303 ALA B C 1
ATOM 4850 O O . ALA B 1 303 ? -43.824 -12.417 -40.840 1.00 25.27 303 ALA B O 1
ATOM 4852 N N . ALA B 1 304 ? -43.465 -12.208 -38.622 1.00 25.44 304 ALA B N 1
ATOM 4853 C CA . ALA B 1 304 ? -44.866 -11.967 -38.265 1.00 25.95 304 ALA B CA 1
ATOM 4854 C C . ALA B 1 304 ? -45.252 -10.486 -38.289 1.00 26.55 304 ALA B C 1
ATOM 4855 O O . ALA B 1 304 ? -46.398 -10.132 -37.998 1.00 27.03 304 ALA B O 1
ATOM 4857 N N . GLY B 1 305 ? -44.299 -9.625 -38.630 1.00 26.60 305 GLY B N 1
ATOM 4858 C CA . GLY B 1 305 ? -44.542 -8.188 -38.686 1.00 26.68 305 GLY B CA 1
ATOM 4859 C C . GLY B 1 305 ? -44.671 -7.519 -37.326 1.00 26.89 305 GLY B C 1
ATOM 4860 O O . GLY B 1 305 ? -45.332 -6.488 -37.198 1.00 27.12 305 GLY B O 1
ATOM 4861 N N . LYS B 1 306 ? -44.040 -8.091 -36.302 1.00 26.66 306 LYS B N 1
ATOM 4862 C CA . LYS B 1 306 ? -44.102 -7.498 -34.964 1.00 26.74 306 LYS B CA 1
ATOM 4863 C C . LYS B 1 306 ? -42.743 -7.316 -34.279 1.00 25.77 306 LYS B C 1
ATOM 4864 O O . LYS B 1 306 ? -42.625 -7.479 -33.065 1.00 25.68 306 LYS B O 1
ATOM 4870 N N . TYR B 1 307 ? -41.730 -6.975 -35.069 1.00 24.79 307 TYR B N 1
ATOM 4871 C CA . TYR B 1 307 ? -40.425 -6.587 -34.544 1.00 24.32 307 TYR B CA 1
ATOM 4872 C C . TYR B 1 307 ? -40.597 -5.336 -33.688 1.00 24.36 307 TYR B C 1
ATOM 4873 O O . TYR B 1 307 ? -41.063 -4.294 -34.167 1.00 24.29 307 TYR B O 1
ATOM 4882 N N . LYS B 1 308 ? -40.248 -5.457 -32.414 1.00 24.47 308 LYS B N 1
ATOM 4883 C CA . LYS B 1 308 ? -40.314 -4.335 -31.484 1.00 24.99 308 LYS B CA 1
ATOM 4884 C C . LYS B 1 308 ? -39.167 -4.420 -30.486 1.00 24.39 308 LYS B C 1
ATOM 4885 O O . LYS B 1 308 ? -39.026 -5.409 -29.765 1.00 23.95 308 LYS B O 1
ATOM 4891 N N . LEU B 1 309 ? -38.331 -3.386 -30.474 1.00 24.13 309 LEU B N 1
ATOM 4892 C CA . LEU B 1 309 ? -37.210 -3.315 -29.546 1.00 23.84 309 LEU B CA 1
ATOM 4893 C C . LEU B 1 309 ? -37.706 -2.919 -28.159 1.00 24.16 309 LEU B C 1
ATOM 4894 O O . LEU B 1 309 ? -38.636 -2.120 -28.037 1.00 23.90 309 LEU B O 1
ATOM 4899 N N . PRO B 1 310 ? -37.085 -3.475 -27.105 1.00 24.65 310 PRO B N 1
ATOM 4900 C CA . PRO B 1 310 ? -37.533 -3.262 -25.725 1.00 25.44 310 PRO B CA 1
ATOM 4901 C C . PRO B 1 310 ? -37.557 -1.788 -25.304 1.00 26.22 310 PRO B C 1
ATOM 4902 O O . PRO B 1 310 ? -38.296 -1.424 -24.385 1.00 26.49 310 PRO B O 1
ATOM 4906 N N . TRP B 1 311 ? -36.768 -0.958 -25.980 1.00 26.91 311 TRP B N 1
ATOM 4907 C CA . TRP B 1 311 ? -36.598 0.445 -25.606 1.00 28.02 311 TRP B CA 1
ATOM 4908 C C . TRP B 1 311 ? -37.340 1.419 -26.526 1.00 29.52 311 TRP B C 1
ATOM 4909 O O . TRP B 1 311 ? -37.142 2.630 -26.435 1.00 29.70 311 TRP B O 1
ATOM 4920 N N . GLU B 1 312 ? -38.187 0.893 -27.407 1.00 31.53 312 GLU B N 1
ATOM 4921 C CA . GLU B 1 312 ? -38.845 1.719 -28.425 1.00 33.73 312 GLU B CA 1
ATOM 4922 C C . GLU B 1 312 ? -39.722 2.849 -27.890 1.00 35.35 312 GLU B C 1
ATOM 4923 O O . GLU B 1 312 ? -39.870 3.882 -28.544 1.00 35.44 312 GLU B O 1
ATOM 4929 N N . ASP B 1 313 ? -40.302 2.652 -26.711 1.00 37.53 313 ASP B N 1
ATOM 4930 C CA . ASP B 1 313 ? -41.179 3.658 -26.116 1.00 39.77 313 ASP B CA 1
ATOM 4931 C C . ASP B 1 313 ? -40.414 4.774 -25.409 1.00 41.33 313 ASP B C 1
ATOM 4932 O O . ASP B 1 313 ? -41.016 5.611 -24.736 1.00 41.62 313 ASP B O 1
ATOM 4937 N N . HIS B 1 314 ? -39.094 4.793 -25.557 1.00 43.19 314 HIS B N 1
ATOM 4938 C CA . HIS B 1 314 ? -38.286 5.819 -24.907 1.00 45.13 314 HIS B CA 1
ATOM 4939 C C . HIS B 1 314 ? -37.347 6.533 -25.875 1.00 46.33 314 HIS B C 1
ATOM 4940 O O . HIS B 1 314 ? -36.417 7.217 -25.455 1.00 46.43 314 HIS B O 1
ATOM 4947 N N . MET B 1 315 ? -37.607 6.389 -27.169 1.00 48.11 315 MET B N 1
ATOM 4948 C CA . MET B 1 315 ? -36.706 6.919 -28.189 1.00 49.98 315 MET B CA 1
ATOM 4949 C C . MET B 1 315 ? -36.972 8.376 -28.563 1.00 51.68 315 MET B C 1
ATOM 4950 O O . MET B 1 315 ? -38.074 8.888 -28.371 1.00 51.75 315 MET B O 1
ATOM 4955 N N . LYS B 1 316 ? -35.946 9.030 -29.103 1.00 53.89 316 LYS B N 1
ATOM 4956 C CA . LYS B 1 316 ? -36.045 10.418 -29.547 1.00 56.12 316 LYS B CA 1
ATOM 4957 C C . LYS B 1 316 ? -36.318 10.519 -31.050 1.00 57.67 316 LYS B C 1
ATOM 4958 O O . LYS B 1 316 ? -37.419 10.894 -31.461 1.00 57.95 316 LYS B O 1
ATOM 4964 N N . ILE B 1 317 ? -35.316 10.187 -31.864 1.00 59.64 317 ILE B N 1
ATOM 4965 C CA . ILE B 1 317 ? -35.449 10.262 -33.321 1.00 61.58 317 ILE B CA 1
ATOM 4966 C C . ILE B 1 317 ? -36.325 9.134 -33.869 1.00 63.00 317 ILE B C 1
ATOM 4967 O O . ILE B 1 317 ? -35.925 7.964 -33.876 1.00 63.15 317 ILE B O 1
ATOM 4972 N N . LYS B 1 318 ? -37.526 9.499 -34.315 1.00 64.77 318 LYS B N 1
ATOM 4973 C CA . LYS B 1 318 ? -38.468 8.548 -34.903 1.00 66.47 318 LYS B CA 1
ATOM 4974 C C . LYS B 1 318 ? -39.259 9.158 -36.065 1.00 67.75 318 LYS B C 1
ATOM 4975 O O . LYS B 1 318 ? -40.022 8.461 -36.737 1.00 67.91 318 LYS B O 1
ATOM 4981 N N . ASP B 1 319 ? -39.082 10.460 -36.287 1.00 69.35 319 ASP B N 1
ATOM 4982 C CA . ASP B 1 319 ? -39.657 11.144 -37.452 1.00 70.91 319 ASP B CA 1
ATOM 4983 C C . ASP B 1 319 ? -38.752 12.287 -37.920 1.00 72.04 319 ASP B C 1
ATOM 4984 O O . ASP B 1 319 ? -37.942 12.804 -37.146 1.00 72.14 319 ASP B O 1
ATOM 4989 N N . GLY B 1 320 ? -38.897 12.678 -39.185 1.00 73.42 320 GLY B N 1
ATOM 4990 C CA . GLY B 1 320 ? -37.964 13.613 -39.817 1.00 75.10 320 GLY B CA 1
ATOM 4991 C C . GLY B 1 320 ? -38.308 15.090 -39.738 1.00 76.31 320 GLY B C 1
ATOM 4992 O O . GLY B 1 320 ? -38.174 15.816 -40.725 1.00 76.38 320 GLY B O 1
ATOM 4993 N N . SER B 1 321 ? -38.736 15.544 -38.564 1.00 77.54 321 SER B N 1
ATOM 4994 C CA . SER B 1 321 ? -39.028 16.962 -38.360 1.00 78.82 321 SER B CA 1
ATOM 4995 C C . SER B 1 321 ? -37.811 17.706 -37.808 1.00 79.73 321 SER B C 1
ATOM 4996 O O . SER B 1 321 ? -37.910 18.869 -37.410 1.00 79.84 321 SER B O 1
ATOM 4999 N N . ILE B 1 322 ? -36.667 17.025 -37.790 1.00 80.93 322 ILE B N 1
ATOM 5000 C CA . ILE B 1 322 ? -35.407 17.624 -37.348 1.00 82.09 322 ILE B CA 1
ATOM 5001 C C . ILE B 1 322 ? -34.715 18.340 -38.517 1.00 82.92 322 ILE B C 1
ATOM 5002 O O . ILE B 1 322 ? -33.730 19.060 -38.332 1.00 82.96 322 ILE B O 1
ATOM 5007 N N . TYR B 1 323 ? -35.246 18.131 -39.720 1.00 84.05 323 TYR B N 1
ATOM 5008 C CA . TYR B 1 323 ? -34.831 18.879 -40.906 1.00 85.14 323 TYR B CA 1
ATOM 5009 C C . TYR B 1 323 ? -36.047 19.452 -41.636 1.00 85.85 323 TYR B C 1
ATOM 5010 O O . TYR B 1 323 ? -36.013 20.587 -42.118 1.00 85.93 323 TYR B O 1
ATOM 5019 N N . GLY B 1 324 ? -37.117 18.663 -41.714 1.00 86.67 324 GLY B N 1
ATOM 5020 C CA . GLY B 1 324 ? -38.368 19.120 -42.315 1.00 87.71 324 GLY B CA 1
ATOM 5021 C C . GLY B 1 324 ? -39.038 18.104 -43.223 1.00 88.47 324 GLY B C 1
ATOM 5022 O O . GLY B 1 324 ? -38.885 18.157 -44.445 1.00 88.51 324 GLY B O 1
ATOM 5023 N N . TYR B 1 325 ? -39.787 17.180 -42.623 1.00 89.25 325 TYR B N 1
ATOM 5024 C CA . TYR B 1 325 ? -40.531 16.172 -43.380 1.00 90.05 325 TYR B CA 1
ATOM 5025 C C . TYR B 1 325 ? 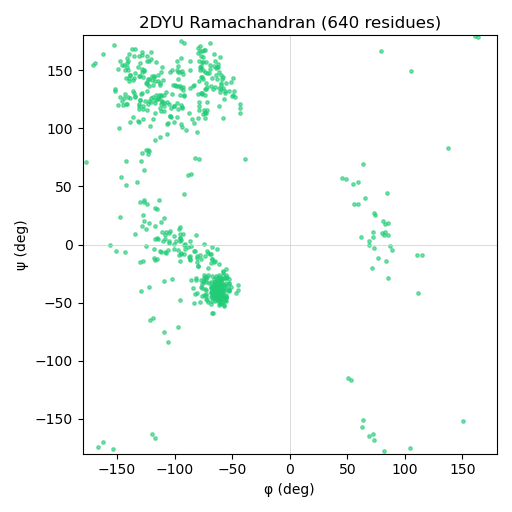-41.890 15.857 -42.752 1.00 90.60 325 TYR B C 1
ATOM 5026 O O . TYR B 1 325 ? -41.976 15.586 -41.552 1.00 90.62 325 TYR B O 1
ATOM 5035 N N . PRO B 1 326 ? -42.960 15.903 -43.566 1.00 91.17 326 PRO B N 1
ATOM 5036 C CA . PRO B 1 326 ? -44.288 15.442 -43.163 1.00 91.64 326 PRO B CA 1
ATOM 5037 C C . PRO B 1 326 ? -44.338 13.913 -43.099 1.00 92.13 326 PRO B C 1
ATOM 5038 O O . PRO B 1 326 ? -44.238 13.243 -44.131 1.00 92.17 326 PRO B O 1
ATOM 5042 N N . THR B 1 327 ? -44.494 13.374 -41.892 1.00 92.69 327 THR B N 1
ATOM 5043 C CA . THR B 1 327 ? -44.438 11.927 -41.681 1.00 93.24 327 THR B CA 1
ATOM 5044 C C . THR B 1 327 ? -45.814 11.291 -41.456 1.00 93.63 327 THR B C 1
ATOM 5045 O O . THR B 1 327 ? -45.914 10.086 -41.209 1.00 93.67 327 THR B O 1
ATOM 5049 N N . THR B 1 328 ? -46.866 12.104 -41.543 1.00 94.10 328 THR B N 1
ATOM 5050 C CA . THR B 1 328 ? -48.238 11.610 -41.422 1.00 94.53 328 THR B CA 1
ATOM 5051 C C . THR B 1 328 ? -48.653 10.902 -42.713 1.00 94.80 328 THR B C 1
ATOM 5052 O O . THR B 1 328 ? -49.403 9.924 -42.687 1.00 94.82 328 THR B O 1
ATOM 5056 N N . GLY B 1 329 ? -48.146 11.403 -43.837 1.00 95.14 329 GLY B N 1
ATOM 5057 C CA . GLY B 1 329 ? -48.447 10.844 -45.152 1.00 95.55 329 GLY B CA 1
ATOM 5058 C C . GLY B 1 329 ? -48.394 11.908 -46.234 1.00 95.86 329 GLY B C 1
ATOM 5059 O O . GLY B 1 329 ? -47.660 12.891 -46.113 1.00 95.87 329 GLY B O 1
ATOM 5060 N N . GLY B 1 330 ? -49.169 11.706 -47.296 1.00 96.13 330 GLY B N 1
ATOM 5061 C CA . GLY B 1 330 ? -49.279 12.685 -48.376 1.00 96.50 330 GLY B CA 1
ATOM 5062 C C . GLY B 1 330 ? -48.063 12.778 -49.281 1.00 96.77 330 GLY B C 1
ATOM 5063 O O . GLY B 1 330 ? -47.171 11.929 -49.235 1.00 96.78 330 GLY B O 1
ATOM 5064 N N . ARG B 1 331 ? -48.038 13.820 -50.109 1.00 97.02 331 ARG B N 1
ATOM 5065 C CA . ARG B 1 331 ? -46.945 14.053 -51.050 1.00 97.24 331 ARG B CA 1
ATOM 5066 C C . ARG B 1 331 ? -46.359 15.447 -50.839 1.00 97.39 331 ARG B C 1
ATOM 5067 O O . ARG B 1 331 ? -47.096 16.412 -50.628 1.00 97.40 331 ARG B O 1
ATOM 5075 N N . PHE B 1 332 ? -45.034 15.547 -50.898 1.00 97.57 332 PHE B N 1
ATOM 5076 C CA . PHE B 1 332 ? -44.349 16.814 -50.643 1.00 97.73 332 PHE B CA 1
ATOM 5077 C C . PHE B 1 332 ? -43.052 16.960 -51.439 1.00 97.78 332 PHE B C 1
ATOM 5078 O O . PHE B 1 332 ? -42.392 15.970 -51.757 1.00 97.82 332 PHE B O 1
ATOM 5086 N N . GLY B 1 333 ? -42.695 18.203 -51.754 1.00 97.83 333 GLY B N 1
ATOM 5087 C CA . GLY B 1 333 ? -41.437 18.495 -52.434 1.00 97.88 333 GLY B CA 1
ATOM 5088 C C . GLY B 1 333 ? -41.594 18.998 -53.857 1.00 97.92 333 GLY B C 1
ATOM 5089 O O . GLY B 1 333 ? -40.897 19.926 -54.274 1.00 97.89 333 GLY B O 1
ATOM 5090 N N . LYS B 1 334 ? -42.506 18.382 -54.605 1.00 97.94 334 LYS B N 1
ATOM 5091 C CA . LYS B 1 334 ? -42.716 18.727 -56.010 1.00 97.97 334 LYS B CA 1
ATOM 5092 C C . LYS B 1 334 ? -43.398 20.085 -56.168 1.00 97.97 334 LYS B C 1
ATOM 5093 O O . LYS B 1 334 ? -42.733 21.112 -56.304 1.00 97.96 334 LYS B O 1
#

Solvent-accessible surface area: 21289 Å² total; per-residue (Å²): 60,2,35,0,0,1,0,0,1,16,0,53,71,2,84,28,60,156,25,0,68,103,1,2,77,13,1,20,140,15,0,60,65,4,47,83,54,79,102,47,0,66,0,0,0,0,0,0,0,0,0,4,2,29,29,82,92,81,9,10,17,98,78,2,2,2,69,11,90,19,146,5,1,104,71,0,8,120,2,0,114,97,12,121,0,33,0,0,1,0,0,3,4,69,14,112,57,89,110,65,0,1,6,1,0,0,0,0,0,16,20,108,15,111,56,58,7,54,0,21,0,0,0,1,18,1,5,37,0,0,0,20,4,1,88,72,18,0,26,33,14,115,11,7,40,54,0,65,0,0,0,0,0,8,5,0,0,6,0,3,3,0,0,1,0,0,0,15,72,6,0,1,0,2,0,5,0,0,1,32,7,22,171,18,32,87,21,1,49,2,0,2,52,0,2,0,8,2,1,1,0,6,2,0,1,0,0,0,0,0,65,54,91,127,92,36,109,48,0,8,0,0,1,0,28,23,37,1,60,44,89,42,71,12,137,78,64,38,123,30,42,4,34,11,73,0,89,1,116,101,0,38,67,5,3,28,31,82,5,49,53,3,2,0,13,7,5,0,17,6,4,7,0,11,57,76,47,6,57,79,71,15,24,8,56,0,3,83,34,4,28,66,31,132,4,124,0,84,33,18,112,140,15,156,26,79,48,0,66,118,111,66,35,60,59,125,25,36,46,19,43,147,64,2,30,0,0,0,0,0,1,15,0,48,76,2,84,31,58,158,30,0,69,100,0,1,76,10,1,20,136,14,0,62,66,6,49,84,54,80,104,45,0,64,0,0,0,0,0,0,2,1,1,5,2,30,23,86,95,76,13,14,23,83,77,2,0,2,67,11,89,20,146,6,1,103,70,0,7,118,1,0,111,98,11,126,0,33,0,0,1,1,0,3,2,65,10,107,64,88,106,69,3,0,8,0,0,0,0,0,0,14,23,103,15,106,59,58,7,52,0,18,1,0,3,3,33,3,6,47,0,0,1,21,4,2,91,72,13,0,31,32,10,114,12,7,41,55,0,48,0,0,0,0,0,6,3,0,0,15,0,5,1,0,0,2,0,0,0,16,80,13,0,2,0,3,0,6,0,0,3,37,4,32,170,49,30,84,16,7,48,1,0,2,54,0,3,0,5,2,1,1,0,5,2,1,1,0,1,3,0,1,82,54,88,125,95,36,108,52,0,7,0,0,1,0,28,21,40,1,59,44,87,45,69,10,146,70,62,38,124,35,42,5,32,12,85,0,88,1,113,106,0,38,67,5,3,33,30,83,6,51,53,2,2,0,8,2,0,0,10,9,0,3,4,2,62,70,31,1,43,74,58,4,19,1,59,0,2,84,37,22,35,66,39,138,12,111,1,82,32,17,114,139,20,156,36,76,64,0,86,113,172,50,36,67,34,131,23,65,51,32,51,136

Sequence (644 aa):
GFLVAAIQFPVPIVNSRKDIDHNIESIIRTLHATKAGYPGVELIIFPEYSTQGLNTAKWLSEEFLLDVPGKETELYAKACKEAKVYGVFSIMERNPDSNKNPYNTAIIIDPQGEIILKYRKLFPWNPIEPWYPGDLGMPVCEGPGGSKLAVCICHDGMIPELAREAAYKGCNVYIRISGYSTQVNDQWILTNRSNAWHNLMYTVSVNLAGYDNVFYYFGEGQICNFDGTTLVQGHRNPWEIVTGEIYPKMADNARLSWGLENNIYNLGHRGYVAKPGGEHDAGLTYIKDLAAGKYKLPWEDHMKIKDGSIYGYPTTGGRFGKGFLVAAIQFPVPIVNSRKDIDHNIESIIRTLHATKAGYPGVELIIFPEYSTQGLNTAKWLSEEFLLDVPGKETELYAKACKEAKVYGVFSIMERNPDSNKNPYNTAIIIDPQGEIILKYRKLFPWNPIEPWYPGDLGMPVCEGPGGSKLAVCICHDGMIPELAREAAYKGCNVYIRISGYSTQVNDQWILTNRSNAWHNLMYTVSVNLAGYDNVFYYFGEGQICNFDGTTLVQGHRNPWEIVTGEIYPKMADNARLSWGLENNIYNLGHRGYVAKPGGEHDAGLTYIKDLAAGKYKLPWEDHMKIKDGSIYGYPTTGGRFGK

B-factor: mean 23.57, std 14.7, range [7.23, 98.17]

InterPro domains:
  IPR003010 Carbon-nitrogen hydrolase [PF00795] (15-266)
  IPR003010 Carbon-nitrogen hydrolase [PS50263] (14-260)
  IPR022843 Formamidase [MF_01243] (1-333)
  IPR022843 Formamidase [NF009803] (1-333)
  IPR036526 Carbon-nitrogen hydrolase superfamily [G3DSA:3.60.110.10] (1-327)
  IPR036526 Carbon-nitrogen hydrolase superfamily [SSF56317] (14-275)
  IPR050345 Aliphatic Amidase/Beta-Ureidopropionase [PTHR43674] (10-274)

Nearest PDB structures (foldseek):
  2dyu-assembly1_B  TM=9.984E-01  e=2.494E-69  Helicobacter pylori 26695
  2e2k-assembly1_C  TM=9.948E-01  e=5.886E-65  Helicobacter pylori 26695
  2e2k-assembly1_E  TM=9.905E-01  e=2.336E-64  Helicobacter pylori 26695
  2e2k-assembly1_B  TM=9.903E-01  e=2.278E-63  Helicobacter pylori 26695
  5g3p-assembly1_D  TM=9.823E-01  e=9.885E-57  Bacillus cereus

CATH classification: 3.60.110.10

Secondary structure (DSSP, 8-state):
-EEEEEE--B-----SHHHHHHHHHHHHHHHHHHHHH-TTEEEEEPPTTTTT---TTTTTSGGG-B-SSSHHHHHHHHHHHHHT-EEEEEEEE--SSTTSPPEEEEEEE-TTS-EEEEEE-SS--TTT--PPPP-S----EE-GGG-EEEEEEGGGGG-HHHHHHHHHTT-SEEEEEESS-TTSHHHHHHHHHHHHHHHT-EEEEEE-SBSSSS-----EEEEE-TTS-EEEE----TT-EEEEEE-HHHHHHHHHH-STT-HHHHTTSB-TTTTTS-BS----HHHHHHHTT----TTGGG-S-SSSGGGT--SS-S----/-EEEEEE-PBPPP--SHHHHHHHHHHHHHHHHHHHHHSTTEEEEE--TTTTT---TTTTTSGGG-B-SSSHHHHHHHHHHHHHT-EEEEEEEEPPSSTTSPPEEEEEEE-TTS-EEEEEE-SS--TTT--PPPP-S----EE-GGG-EEEEEEGGGGG-HHHHHHHHHTT-SEEEEEES--SSSHHHHHHHHHHHHHHHT-EEEEEE--BSSSS-----EEEEE-TTS-EEEE----TT-EEEEEE-HHHHHHHHHH-STT-HHHHTTSBTTTTSTT-BS----HHHHHHHTT----TTGGG-S--SSTTTT---SSS----